Protein AF-A0A3N5PQ05-F1 (afdb_monomer_lite)

Structure (mmCIF, N/CA/C/O backbone):
data_AF-A0A3N5PQ05-F1
#
_entry.id   AF-A0A3N5PQ05-F1
#
loop_
_atom_site.group_PDB
_atom_site.id
_atom_site.type_symbol
_atom_site.label_atom_id
_atom_site.label_alt_id
_atom_site.label_comp_id
_atom_site.label_asym_id
_atom_site.label_entity_id
_atom_site.label_seq_id
_atom_site.pdbx_PDB_ins_code
_atom_site.Cartn_x
_atom_site.Cartn_y
_atom_site.Cartn_z
_atom_site.occupancy
_atom_site.B_iso_or_equiv
_atom_site.auth_seq_id
_atom_site.auth_comp_id
_atom_site.auth_asym_id
_atom_site.auth_atom_id
_atom_site.pdbx_PDB_model_num
ATOM 1 N N . MET A 1 1 ? 44.685 -26.310 -46.978 1.00 28.72 1 MET A N 1
ATOM 2 C CA . MET A 1 1 ? 43.621 -25.295 -46.809 1.00 28.72 1 MET A CA 1
ATOM 3 C C . MET A 1 1 ? 42.817 -25.050 -48.090 1.00 28.72 1 MET A C 1
ATOM 5 O O . MET A 1 1 ? 41.610 -24.939 -47.984 1.00 28.72 1 MET A O 1
ATOM 9 N N . ALA A 1 2 ? 43.407 -25.080 -49.296 1.00 25.28 2 ALA A N 1
ATOM 10 C CA . ALA A 1 2 ? 42.634 -24.987 -50.550 1.00 25.28 2 ALA A CA 1
ATOM 11 C C . ALA A 1 2 ? 41.766 -26.234 -50.867 1.00 25.28 2 ALA A C 1
ATOM 13 O O . ALA A 1 2 ? 40.685 -26.109 -51.427 1.00 25.28 2 ALA A O 1
ATOM 14 N N . ALA A 1 3 ? 42.186 -27.436 -50.448 1.00 24.31 3 ALA A N 1
ATOM 15 C CA . ALA A 1 3 ? 41.434 -28.674 -50.699 1.00 24.31 3 ALA A CA 1
ATOM 16 C C . ALA A 1 3 ? 40.189 -28.863 -49.800 1.00 24.31 3 ALA A C 1
ATOM 18 O O . ALA A 1 3 ? 39.261 -29.560 -50.198 1.00 24.31 3 ALA A O 1
ATOM 19 N N . SER A 1 4 ? 40.128 -28.231 -48.616 1.00 28.95 4 SER A N 1
ATOM 20 C CA . SER A 1 4 ? 38.951 -28.315 -47.730 1.00 28.95 4 SER A CA 1
ATOM 21 C C . SER A 1 4 ? 37.858 -27.305 -48.095 1.00 28.95 4 SER A C 1
ATOM 23 O O . SER A 1 4 ? 36.688 -27.582 -47.863 1.00 28.95 4 SER A O 1
ATOM 25 N N . ALA A 1 5 ? 38.216 -26.180 -48.726 1.00 30.31 5 ALA A N 1
ATOM 26 C CA . ALA A 1 5 ? 37.257 -25.217 -49.271 1.00 30.31 5 ALA A CA 1
ATOM 27 C C . ALA A 1 5 ? 36.507 -25.788 -50.490 1.00 30.31 5 ALA A C 1
ATOM 29 O O . ALA A 1 5 ? 35.294 -25.641 -50.593 1.00 30.31 5 ALA A O 1
ATOM 30 N N . ILE A 1 6 ? 37.206 -26.530 -51.359 1.00 31.33 6 ILE A N 1
ATOM 31 C CA . ILE A 1 6 ? 36.607 -27.206 -52.524 1.00 31.33 6 ILE A CA 1
ATOM 32 C C . ILE A 1 6 ? 35.658 -28.337 -52.085 1.00 31.33 6 ILE A C 1
ATOM 34 O O . ILE A 1 6 ? 34.606 -28.526 -52.691 1.00 31.33 6 ILE A O 1
ATOM 38 N N . GLY A 1 7 ? 35.983 -29.050 -50.999 1.00 27.81 7 GLY A N 1
ATOM 39 C CA . GLY A 1 7 ? 35.105 -30.071 -50.413 1.00 27.81 7 GLY A CA 1
ATOM 40 C C . GLY A 1 7 ? 33.815 -29.501 -49.806 1.00 27.81 7 GLY A C 1
ATOM 41 O O . GLY A 1 7 ? 32.758 -30.108 -49.956 1.00 27.81 7 GLY A O 1
ATOM 42 N N . LEU A 1 8 ? 33.881 -28.318 -49.184 1.00 32.53 8 LEU A N 1
ATOM 43 C CA . LEU A 1 8 ? 32.711 -27.622 -48.632 1.00 32.53 8 LEU A CA 1
ATOM 44 C C . LEU A 1 8 ? 31.817 -27.037 -49.745 1.00 32.53 8 LEU A C 1
ATOM 46 O O . LEU A 1 8 ? 30.596 -27.146 -49.680 1.00 32.53 8 LEU A O 1
ATOM 50 N N . LEU A 1 9 ? 32.428 -26.507 -50.813 1.00 30.03 9 LEU A N 1
ATOM 51 C CA . LEU A 1 9 ? 31.744 -26.023 -52.022 1.00 30.03 9 LEU A CA 1
ATOM 52 C C . LEU A 1 9 ? 31.033 -27.152 -52.794 1.00 30.03 9 LEU A C 1
ATOM 54 O O . LEU A 1 9 ? 29.916 -26.958 -53.268 1.00 30.03 9 LEU A O 1
ATOM 58 N N . ALA A 1 10 ? 31.623 -28.351 -52.873 1.00 28.86 10 ALA A N 1
ATOM 59 C CA . ALA A 1 10 ? 30.990 -29.521 -53.495 1.00 28.86 10 ALA A CA 1
ATOM 60 C C . ALA A 1 10 ? 29.836 -30.108 -52.650 1.00 28.86 10 ALA A C 1
ATOM 62 O O . ALA A 1 10 ? 28.861 -30.630 -53.198 1.00 28.86 10 ALA A O 1
ATOM 63 N N . ALA A 1 11 ? 29.914 -29.990 -51.319 1.00 30.34 11 ALA A N 1
ATOM 64 C CA . ALA A 1 11 ? 28.823 -30.361 -50.417 1.00 30.34 11 ALA A CA 1
ATOM 65 C C . ALA A 1 11 ? 27.625 -29.396 -50.530 1.00 30.34 11 ALA A C 1
ATOM 67 O O . ALA A 1 11 ? 26.484 -29.847 -50.531 1.00 30.34 11 ALA A O 1
ATOM 68 N N . LEU A 1 12 ? 27.871 -28.094 -50.719 1.00 32.19 12 LEU A N 1
ATOM 69 C CA . LEU A 1 12 ? 26.823 -27.094 -50.977 1.00 32.19 12 LEU A CA 1
ATOM 70 C C . LEU A 1 12 ? 26.187 -27.253 -52.372 1.00 32.19 12 LEU A C 1
ATOM 72 O O . LEU A 1 12 ? 24.969 -27.155 -52.509 1.00 32.19 12 LEU A O 1
ATOM 76 N N . ALA A 1 13 ? 26.983 -27.587 -53.395 1.00 30.34 13 ALA A N 1
ATOM 77 C CA . ALA A 1 13 ? 26.514 -27.757 -54.775 1.00 30.34 13 ALA A CA 1
ATOM 78 C C . ALA A 1 13 ? 25.708 -29.051 -55.033 1.00 30.34 13 ALA A C 1
ATOM 80 O O . ALA A 1 13 ? 24.955 -29.117 -56.003 1.00 30.34 13 ALA A O 1
ATOM 81 N N . SER A 1 14 ? 25.842 -30.086 -54.191 1.00 27.72 14 SER A N 1
ATOM 82 C CA . SER A 1 14 ? 25.113 -31.363 -54.344 1.00 27.72 14 SER A CA 1
ATOM 83 C C . SER A 1 14 ? 23.721 -31.374 -53.701 1.00 27.72 14 SER A C 1
ATOM 85 O O . SER A 1 14 ? 22.956 -32.319 -53.899 1.00 27.72 14 SER A O 1
ATOM 87 N N . SER A 1 15 ? 23.341 -30.301 -53.006 1.00 31.80 15 SER A N 1
ATOM 88 C CA . SER A 1 15 ? 21.975 -30.100 -52.535 1.00 31.80 15 SER A CA 1
ATOM 89 C C . SER A 1 15 ? 21.237 -29.131 -53.462 1.00 31.80 15 SER A C 1
ATOM 91 O O . SER A 1 15 ? 21.316 -27.916 -53.314 1.00 31.80 15 SER A O 1
ATOM 93 N N . GLY A 1 16 ? 20.434 -29.659 -54.390 1.00 29.47 16 GLY A N 1
ATOM 94 C CA . GLY A 1 16 ? 19.437 -28.882 -55.152 1.00 29.47 16 GLY A CA 1
ATOM 95 C C . GLY A 1 16 ? 18.374 -28.183 -54.280 1.00 29.47 16 GLY A C 1
ATOM 96 O O . GLY A 1 16 ? 17.426 -27.609 -54.803 1.00 29.47 16 GLY A O 1
ATOM 97 N N . ALA A 1 17 ? 18.536 -28.220 -52.955 1.00 28.86 17 ALA A N 1
ATOM 98 C CA . ALA A 1 17 ? 17.768 -27.491 -51.959 1.00 28.86 17 ALA A CA 1
ATOM 99 C C . ALA A 1 17 ? 18.175 -26.007 -51.844 1.00 28.86 17 ALA A C 1
ATOM 101 O O . ALA A 1 17 ? 17.358 -25.207 -51.402 1.00 28.86 17 ALA A O 1
ATOM 102 N N . ALA A 1 18 ? 19.375 -25.605 -52.290 1.00 34.47 18 ALA A N 1
ATOM 103 C CA . ALA A 1 18 ? 19.907 -24.250 -52.073 1.00 34.47 18 ALA A CA 1
ATOM 104 C C . ALA A 1 18 ? 19.160 -23.117 -52.814 1.00 34.47 18 ALA A C 1
ATOM 106 O O . ALA A 1 18 ? 19.282 -21.958 -52.431 1.00 34.47 18 ALA A O 1
ATOM 107 N N . VAL A 1 19 ? 18.363 -23.433 -53.842 1.00 32.59 19 VAL A N 1
ATOM 108 C CA . VAL A 1 19 ? 17.533 -22.447 -54.569 1.00 32.59 19 VAL A CA 1
ATOM 109 C C . VAL A 1 19 ? 16.063 -22.500 -54.126 1.00 32.59 19 VAL A C 1
ATOM 111 O O . VAL A 1 19 ? 15.356 -21.503 -54.214 1.00 32.59 19 VAL A O 1
ATOM 114 N N . ALA A 1 20 ? 15.603 -23.638 -53.593 1.00 29.69 20 ALA A N 1
ATOM 115 C CA . ALA A 1 20 ? 14.215 -23.827 -53.162 1.00 29.69 20 ALA A CA 1
ATOM 116 C C . ALA A 1 20 ? 13.986 -23.481 -51.678 1.00 29.69 20 ALA A C 1
ATOM 118 O O . ALA A 1 20 ? 12.947 -22.922 -51.339 1.00 29.69 20 ALA A O 1
ATOM 119 N N . GLN A 1 21 ? 14.956 -23.739 -50.791 1.00 32.03 21 GLN A N 1
ATOM 120 C CA . GLN A 1 21 ? 14.835 -23.420 -49.361 1.00 32.03 21 GLN A CA 1
ATOM 121 C C . GLN A 1 21 ? 14.728 -21.921 -49.040 1.00 32.03 21 GLN A C 1
ATOM 123 O O . GLN A 1 21 ? 13.934 -21.597 -48.164 1.00 32.03 21 GLN A O 1
ATOM 128 N N . PRO A 1 22 ? 15.426 -20.983 -49.714 1.00 35.59 22 PRO A N 1
ATOM 129 C CA . PRO A 1 22 ? 15.265 -19.556 -49.420 1.00 35.59 22 PRO A CA 1
ATOM 130 C C . PRO A 1 22 ? 13.841 -19.055 -49.704 1.00 35.59 22 PRO A C 1
ATOM 132 O O . PRO A 1 22 ? 13.315 -18.248 -48.948 1.00 35.59 22 PRO A O 1
ATOM 135 N N . LEU A 1 23 ? 13.195 -19.585 -50.749 1.00 31.27 23 LEU A N 1
ATOM 136 C CA . LEU A 1 23 ? 11.814 -19.260 -51.128 1.00 31.27 23 LEU A CA 1
ATOM 137 C C . LEU A 1 23 ? 10.767 -20.000 -50.280 1.00 31.27 23 LEU A C 1
ATOM 139 O O . LEU A 1 23 ? 9.667 -19.497 -50.095 1.00 31.27 23 LEU A O 1
ATOM 143 N N . GLN A 1 24 ? 11.088 -21.172 -49.732 1.00 32.16 24 GLN A N 1
ATOM 144 C CA . GLN A 1 24 ? 10.197 -21.880 -48.805 1.00 32.16 24 GLN A CA 1
ATOM 145 C C . GLN A 1 24 ? 10.272 -21.277 -47.387 1.00 32.16 24 GLN A C 1
ATOM 147 O O . GLN A 1 24 ? 9.242 -21.073 -46.747 1.00 32.16 24 GLN A O 1
ATOM 152 N N . ASN A 1 25 ? 11.466 -20.841 -46.966 1.00 37.38 25 ASN A N 1
ATOM 153 C CA . ASN A 1 25 ? 11.677 -20.026 -45.766 1.00 37.38 25 ASN A CA 1
ATOM 154 C C . ASN A 1 25 ? 11.034 -18.632 -45.891 1.00 37.38 25 ASN A C 1
ATOM 156 O O . ASN A 1 25 ? 10.644 -18.057 -44.884 1.00 37.38 25 ASN A O 1
ATOM 160 N N . PHE A 1 26 ? 10.867 -18.102 -47.108 1.00 36.50 26 PHE A N 1
ATOM 161 C CA . PHE A 1 26 ? 10.151 -16.846 -47.372 1.00 36.50 26 PHE A CA 1
ATOM 162 C C . PHE A 1 26 ? 8.665 -16.908 -46.965 1.00 36.50 26 PHE A C 1
ATOM 164 O O . PHE A 1 26 ? 8.104 -15.895 -46.554 1.00 36.50 26 PHE A O 1
ATOM 171 N N . TYR A 1 27 ? 8.035 -18.090 -47.029 1.00 33.09 27 TYR A N 1
ATOM 172 C CA . TYR A 1 27 ? 6.640 -18.292 -46.615 1.00 33.09 27 TYR A CA 1
ATOM 173 C C . TYR A 1 27 ? 6.492 -18.773 -45.161 1.00 33.09 27 TYR A C 1
ATOM 175 O O . TYR A 1 27 ? 5.484 -18.463 -44.529 1.00 33.09 27 TYR A O 1
ATOM 183 N N . GLU A 1 28 ? 7.482 -19.479 -44.600 1.00 33.75 28 GLU A N 1
ATOM 184 C CA . GLU A 1 28 ? 7.472 -19.873 -43.177 1.00 33.75 28 GLU A CA 1
ATOM 185 C C . GLU A 1 28 ? 7.875 -18.732 -42.229 1.00 33.75 28 GLU A C 1
ATOM 187 O O . GLU A 1 28 ? 7.491 -18.742 -41.061 1.00 33.75 28 GLU A O 1
ATOM 192 N N . TYR A 1 29 ? 8.579 -17.707 -42.716 1.00 39.75 29 TYR A N 1
ATOM 193 C CA . TYR A 1 29 ? 9.006 -16.561 -41.908 1.00 39.75 29 TYR A CA 1
ATOM 194 C C . TYR A 1 29 ? 7.994 -15.400 -41.936 1.00 39.75 29 TYR A C 1
ATOM 196 O O . TYR A 1 29 ? 8.362 -14.226 -41.911 1.00 39.75 29 TYR A O 1
ATOM 204 N N . GLN A 1 30 ? 6.691 -15.710 -41.929 1.00 36.53 30 GLN A N 1
ATOM 205 C CA . GLN A 1 30 ? 5.702 -14.789 -41.359 1.00 36.53 30 GLN A CA 1
ATOM 206 C C . GLN A 1 30 ? 5.875 -14.769 -39.841 1.00 36.53 30 GLN A C 1
ATOM 208 O O . GLN A 1 30 ? 5.138 -15.406 -39.094 1.00 36.53 30 GLN A O 1
ATOM 213 N N . ALA A 1 31 ? 6.891 -14.046 -39.386 1.00 39.00 31 ALA A N 1
ATOM 214 C CA . ALA A 1 31 ? 7.106 -13.805 -37.977 1.00 39.00 31 ALA A CA 1
ATOM 215 C C . ALA A 1 31 ? 8.004 -12.578 -37.777 1.00 39.00 31 ALA A C 1
ATOM 217 O O . ALA A 1 31 ? 9.189 -12.685 -37.474 1.00 39.00 31 ALA A O 1
ATOM 218 N N . VAL A 1 32 ? 7.356 -11.418 -37.683 1.00 45.84 32 VAL A N 1
ATOM 219 C CA . VAL A 1 32 ? 7.665 -10.405 -36.648 1.00 45.84 32 VAL A CA 1
ATOM 220 C C . VAL A 1 32 ? 7.425 -10.999 -35.229 1.00 45.84 32 VAL A C 1
ATOM 222 O O . VAL A 1 32 ? 7.146 -10.305 -34.266 1.00 45.84 32 VAL A O 1
ATOM 225 N N . ALA A 1 33 ? 7.508 -12.323 -35.068 1.00 44.16 33 ALA A N 1
ATOM 226 C CA . ALA A 1 33 ? 7.187 -13.079 -33.873 1.00 44.16 33 ALA A CA 1
ATOM 227 C C . ALA A 1 33 ? 8.453 -13.799 -33.415 1.00 44.16 33 ALA A C 1
ATOM 229 O O . ALA A 1 33 ? 8.732 -14.936 -33.786 1.00 44.16 33 ALA A O 1
ATOM 230 N N . ASN A 1 34 ? 9.280 -13.040 -32.707 1.00 44.91 34 ASN A N 1
ATOM 231 C CA . ASN A 1 34 ? 9.939 -13.409 -31.457 1.00 44.91 34 ASN A CA 1
ATOM 232 C C . ASN A 1 34 ? 10.852 -12.230 -31.139 1.00 44.91 34 ASN A C 1
ATOM 234 O O . ASN A 1 34 ? 12.056 -12.260 -31.410 1.00 44.91 34 ASN A O 1
ATOM 238 N N . ASP A 1 35 ? 10.237 -11.155 -30.649 1.00 52.44 35 ASP A N 1
ATOM 239 C CA . ASP A 1 35 ? 10.968 -10.107 -29.958 1.00 52.44 35 ASP A CA 1
ATOM 240 C C . ASP A 1 35 ? 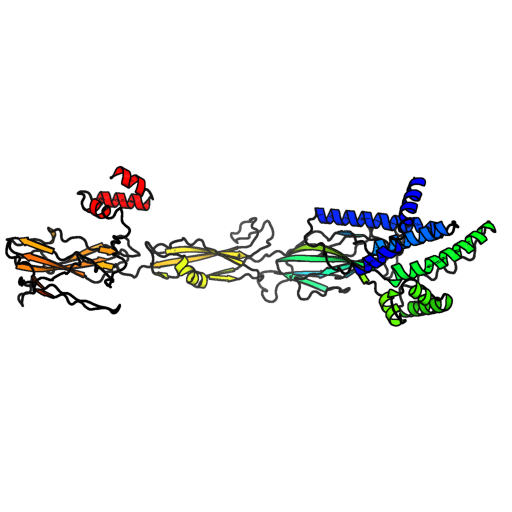11.810 -10.789 -28.869 1.00 52.44 35 ASP A C 1
ATOM 242 O O . ASP A 1 35 ? 11.282 -11.461 -27.987 1.00 52.44 35 ASP A O 1
ATOM 246 N N . GLU A 1 36 ? 13.138 -10.690 -28.967 1.00 61.66 36 GLU A N 1
ATOM 247 C CA . GLU A 1 36 ? 14.051 -11.153 -27.918 1.00 61.66 36 GLU A CA 1
ATOM 248 C C . GLU A 1 36 ? 14.014 -10.148 -26.751 1.00 61.66 36 GLU A C 1
ATOM 250 O O . GLU A 1 36 ? 14.983 -9.429 -26.504 1.00 61.66 36 GLU A O 1
ATOM 255 N N . THR A 1 37 ? 12.869 -10.050 -26.078 1.00 57.72 37 THR A N 1
ATOM 256 C CA . THR A 1 37 ? 12.665 -9.243 -24.870 1.00 57.72 37 THR A CA 1
ATOM 257 C C . THR A 1 37 ? 12.897 -10.102 -23.624 1.00 57.72 37 THR A C 1
ATOM 259 O O . THR A 1 37 ? 12.756 -11.322 -23.654 1.00 57.72 37 THR A O 1
ATOM 262 N N . GLY A 1 38 ? 13.332 -9.480 -22.524 1.00 63.19 38 GLY A N 1
ATOM 263 C CA . GLY A 1 38 ? 13.544 -10.177 -21.246 1.00 63.19 38 GLY A CA 1
ATOM 264 C C . GLY A 1 38 ? 14.786 -11.079 -21.155 1.00 63.19 38 GLY A C 1
ATOM 265 O O . GLY A 1 38 ? 14.915 -11.813 -20.181 1.00 63.19 38 GLY A O 1
ATOM 266 N N . LEU A 1 39 ? 15.706 -11.033 -22.127 1.00 72.12 39 LEU A N 1
ATOM 267 C CA . LEU A 1 39 ? 16.980 -11.762 -22.054 1.00 72.12 39 LEU A CA 1
ATOM 268 C C . LEU A 1 39 ? 17.907 -11.174 -20.980 1.00 72.12 39 LEU A C 1
ATOM 270 O O . LEU A 1 39 ? 18.094 -9.955 -20.921 1.00 72.12 39 LEU A O 1
ATOM 274 N N . SER A 1 40 ? 18.567 -12.034 -20.205 1.00 79.06 40 SER A N 1
ATOM 275 C CA . SER A 1 40 ? 19.643 -11.633 -19.287 1.00 79.06 40 SER A CA 1
ATOM 276 C C . SER A 1 40 ? 20.855 -11.051 -20.041 1.00 79.06 40 SER A C 1
ATOM 278 O O . SER A 1 40 ? 21.038 -11.343 -21.228 1.00 79.06 40 SER A O 1
ATOM 280 N N . PRO A 1 41 ? 21.732 -10.259 -19.391 1.00 78.62 41 PRO A N 1
ATOM 281 C CA . PRO A 1 41 ? 22.927 -9.708 -20.040 1.00 78.62 41 PRO A CA 1
ATOM 282 C C . PRO A 1 41 ? 23.822 -10.771 -20.705 1.00 78.62 41 PRO A C 1
ATOM 284 O O . PRO A 1 41 ? 24.336 -10.553 -21.804 1.00 78.62 41 PRO A O 1
ATOM 287 N N . GLU A 1 42 ? 23.957 -11.947 -20.085 1.00 82.31 42 GLU A N 1
ATOM 288 C CA . GLU A 1 42 ? 24.739 -13.066 -20.627 1.00 82.31 42 GLU A CA 1
ATOM 289 C C . GLU A 1 42 ? 24.102 -13.648 -21.898 1.00 82.31 42 GLU A C 1
ATOM 291 O O . GLU A 1 42 ? 24.779 -13.834 -22.914 1.00 82.31 42 GLU A O 1
ATOM 296 N N . GLU A 1 43 ? 22.784 -13.871 -21.886 1.00 84.00 43 GLU A N 1
ATOM 297 C CA . GLU A 1 43 ? 22.042 -14.332 -23.065 1.00 84.00 43 GLU A CA 1
ATOM 298 C C . GLU A 1 43 ? 22.105 -13.302 -24.197 1.00 84.00 43 GLU A C 1
ATOM 300 O O . GLU A 1 43 ? 22.306 -13.659 -25.362 1.00 84.00 43 GLU A O 1
ATOM 305 N N . GLN A 1 44 ? 21.999 -12.010 -23.873 1.00 82.31 44 GLN A N 1
ATOM 306 C CA . GLN A 1 44 ? 22.137 -10.937 -24.854 1.00 82.31 44 GLN A CA 1
ATOM 307 C C . GLN A 1 44 ? 23.515 -10.964 -25.527 1.00 82.31 44 GLN A C 1
ATOM 309 O O . GLN A 1 44 ? 23.591 -10.871 -26.758 1.00 82.31 44 GLN A O 1
ATOM 314 N N . GLN A 1 45 ? 24.591 -11.137 -24.752 1.00 83.56 45 GLN A N 1
ATOM 315 C CA . GLN A 1 45 ? 25.954 -11.246 -25.274 1.00 83.56 45 GLN A CA 1
ATOM 316 C C . GLN A 1 45 ? 26.132 -12.500 -26.137 1.00 83.56 45 GLN A C 1
ATOM 318 O O . GLN A 1 45 ? 26.752 -12.434 -27.205 1.00 83.56 45 GLN A O 1
ATOM 323 N N . GLN A 1 46 ? 25.559 -13.633 -25.729 1.00 85.69 46 GLN A N 1
ATOM 324 C CA . GLN A 1 46 ? 25.604 -14.871 -26.503 1.00 85.69 46 GLN A CA 1
ATOM 325 C C . GLN A 1 46 ? 24.908 -14.704 -27.861 1.00 85.69 46 GLN A C 1
ATOM 327 O O . GLN A 1 46 ? 25.465 -15.086 -28.892 1.00 85.69 46 GLN A O 1
ATOM 332 N N . LYS A 1 47 ? 23.722 -14.086 -27.891 1.00 85.81 47 LYS A N 1
ATOM 333 C CA . LYS A 1 47 ? 22.969 -13.815 -29.127 1.00 85.81 47 LYS A CA 1
ATOM 334 C C . LYS A 1 47 ? 23.684 -12.830 -30.050 1.00 85.81 47 LYS A C 1
ATOM 336 O O . LYS A 1 47 ? 23.702 -13.036 -31.268 1.00 85.81 47 LYS A O 1
ATOM 341 N N . ASN A 1 48 ? 24.309 -11.797 -29.486 1.00 83.38 48 ASN A N 1
ATOM 342 C CA . ASN A 1 48 ? 25.159 -10.873 -30.236 1.00 83.38 48 ASN A CA 1
ATOM 343 C C . ASN A 1 48 ? 26.377 -11.599 -30.824 1.00 83.38 48 ASN A C 1
ATOM 345 O O . ASN A 1 48 ? 26.666 -11.443 -32.006 1.00 83.38 48 ASN A O 1
ATOM 349 N N . THR A 1 49 ? 27.020 -12.482 -30.057 1.00 79.75 49 THR A N 1
ATOM 350 C CA . THR A 1 49 ? 28.152 -13.299 -30.530 1.00 79.75 49 THR A CA 1
ATOM 351 C C . THR A 1 49 ? 27.740 -14.236 -31.666 1.00 79.75 49 THR A C 1
ATOM 353 O O . THR A 1 49 ? 28.425 -14.313 -32.683 1.00 79.75 49 THR A O 1
ATOM 356 N N . GLN A 1 50 ? 26.596 -14.917 -31.540 1.00 81.88 50 GLN A N 1
ATOM 357 C CA . GLN A 1 50 ? 26.047 -15.774 -32.598 1.00 81.88 50 GLN A CA 1
ATOM 358 C C . GLN A 1 50 ? 25.774 -14.985 -33.882 1.00 81.88 50 GLN A C 1
ATOM 360 O O . GLN A 1 50 ? 26.143 -15.428 -34.969 1.00 81.88 50 GLN A O 1
ATOM 365 N N . SER A 1 51 ? 25.174 -13.800 -33.747 1.00 81.25 51 SER A N 1
ATOM 366 C CA . SER A 1 51 ? 24.888 -12.915 -34.880 1.00 81.25 51 SER A CA 1
ATOM 367 C C . SER A 1 51 ? 26.180 -12.439 -35.539 1.00 81.25 51 SER A C 1
ATOM 369 O O . SER A 1 51 ? 26.315 -12.533 -36.753 1.00 81.25 51 SER A O 1
ATOM 371 N N . LEU A 1 52 ? 27.176 -12.029 -34.750 1.00 78.75 52 LEU A N 1
ATOM 372 C CA . LEU A 1 52 ? 28.477 -11.596 -35.252 1.00 78.75 52 LEU A CA 1
ATOM 373 C C . LEU A 1 52 ? 29.211 -12.707 -36.013 1.00 78.75 52 LEU A C 1
ATOM 375 O O . LEU A 1 52 ? 29.779 -12.446 -37.072 1.00 78.75 52 LEU A O 1
ATOM 379 N N . VAL A 1 53 ? 29.191 -13.944 -35.506 1.00 71.81 53 VAL A N 1
ATOM 380 C CA . VAL A 1 53 ? 29.789 -15.105 -36.187 1.00 71.81 53 VAL A CA 1
ATOM 381 C C . VAL A 1 53 ? 29.072 -15.388 -37.508 1.00 71.81 53 VAL A C 1
ATOM 383 O O . VAL A 1 53 ? 29.739 -15.591 -38.523 1.00 71.81 53 VAL A O 1
ATOM 386 N N . ALA A 1 54 ? 27.735 -15.362 -37.516 1.00 74.62 54 ALA A N 1
ATOM 387 C CA . ALA A 1 54 ? 26.941 -15.566 -38.726 1.00 74.62 54 ALA A CA 1
ATOM 388 C C . ALA A 1 54 ? 27.221 -14.476 -39.771 1.00 74.62 54 ALA A C 1
ATOM 390 O O . ALA A 1 54 ? 27.591 -14.796 -40.901 1.00 74.62 54 ALA A O 1
ATOM 391 N N . ILE A 1 55 ? 27.150 -13.202 -39.368 1.00 76.00 55 ILE A N 1
ATOM 392 C CA . ILE A 1 55 ? 27.479 -12.044 -40.209 1.00 76.00 55 ILE A CA 1
ATOM 393 C C . ILE A 1 55 ? 28.896 -12.188 -40.767 1.00 76.00 55 ILE A C 1
ATOM 395 O O . ILE A 1 55 ? 29.087 -12.053 -41.970 1.00 76.00 55 ILE A O 1
ATOM 399 N N . SER A 1 56 ? 29.881 -12.523 -39.925 1.00 71.62 56 SER A N 1
ATOM 400 C CA . SER A 1 56 ? 31.284 -12.662 -40.339 1.00 71.62 56 SER A CA 1
ATOM 401 C C . SER A 1 56 ? 31.493 -13.791 -41.351 1.00 71.62 56 SER A C 1
ATOM 403 O O . SER A 1 56 ? 32.221 -13.620 -42.327 1.00 71.62 56 SER A O 1
ATOM 405 N N . GLY A 1 57 ? 30.858 -14.948 -41.145 1.00 69.00 57 GLY A N 1
ATOM 406 C CA . GLY A 1 57 ? 30.948 -16.079 -42.070 1.00 69.00 57 GLY A CA 1
ATOM 407 C C . GLY A 1 57 ? 30.289 -15.787 -43.419 1.00 69.00 57 GLY A C 1
ATOM 408 O O . GLY A 1 57 ? 30.856 -16.093 -44.473 1.00 69.00 57 GLY A O 1
ATOM 409 N N . LEU A 1 58 ? 29.117 -15.152 -43.391 1.00 76.44 58 LEU A N 1
ATOM 410 C CA . LEU A 1 58 ? 28.380 -14.772 -44.591 1.00 76.44 58 LEU A CA 1
ATOM 411 C C . LEU A 1 58 ? 29.114 -13.677 -45.369 1.00 76.44 58 LEU A C 1
ATOM 413 O O . LEU A 1 58 ? 29.343 -13.850 -46.563 1.00 76.44 58 LEU A O 1
ATOM 417 N N . ILE A 1 59 ? 29.589 -12.613 -44.713 1.00 73.44 59 ILE A N 1
ATOM 418 C CA . ILE A 1 59 ? 30.336 -11.559 -45.412 1.00 73.44 59 ILE A CA 1
ATOM 419 C C . ILE A 1 59 ? 31.684 -12.050 -45.943 1.00 73.44 59 ILE A C 1
ATOM 421 O O . ILE A 1 59 ? 32.084 -11.663 -47.036 1.00 73.44 59 ILE A O 1
ATOM 425 N N . ALA A 1 60 ? 32.376 -12.948 -45.234 1.00 69.81 60 ALA A N 1
ATOM 426 C CA . ALA A 1 60 ? 33.597 -13.563 -45.749 1.00 69.81 60 ALA A CA 1
ATOM 427 C C . ALA A 1 60 ? 33.325 -14.400 -47.010 1.00 69.81 60 ALA A C 1
ATOM 429 O O . ALA A 1 60 ? 34.127 -14.381 -47.944 1.00 69.81 60 ALA A O 1
ATOM 430 N N . THR A 1 61 ? 32.186 -15.098 -47.060 1.00 70.81 61 THR A N 1
ATOM 431 C CA . THR A 1 61 ? 31.750 -15.858 -48.243 1.00 70.81 61 THR A CA 1
ATOM 432 C C . THR A 1 61 ? 31.371 -14.923 -49.390 1.00 70.81 61 THR A C 1
ATOM 434 O O . THR A 1 61 ? 31.831 -15.120 -50.516 1.00 70.81 61 THR A O 1
ATOM 437 N N . HIS A 1 62 ? 30.600 -13.872 -49.101 1.00 71.56 62 HIS A N 1
ATOM 438 C CA . HIS A 1 62 ? 30.233 -12.842 -50.067 1.00 71.56 62 HIS A CA 1
ATOM 439 C C . HIS A 1 62 ? 31.488 -12.191 -50.668 1.00 71.56 62 HIS A C 1
ATOM 441 O O . HIS A 1 62 ? 31.725 -12.291 -51.866 1.00 71.56 62 HIS A O 1
ATOM 447 N N . ASN A 1 63 ? 32.376 -11.638 -49.840 1.00 66.56 63 ASN A N 1
ATOM 448 C CA . ASN A 1 63 ? 33.588 -10.959 -50.304 1.00 66.56 63 ASN A CA 1
ATOM 449 C C . ASN A 1 63 ? 34.602 -11.911 -50.952 1.00 66.56 63 ASN A C 1
ATOM 451 O O . ASN A 1 63 ? 35.305 -11.525 -51.883 1.00 66.56 63 ASN A O 1
ATOM 455 N N . GLY A 1 64 ? 34.701 -13.155 -50.475 1.00 63.69 64 GLY A N 1
ATOM 456 C CA . GLY A 1 64 ? 35.625 -14.161 -51.005 1.00 63.69 64 GLY A CA 1
ATOM 457 C C . GLY A 1 64 ? 35.232 -14.705 -52.381 1.00 63.69 64 GLY A C 1
ATOM 458 O O . GLY A 1 64 ? 36.091 -15.221 -53.096 1.00 63.69 64 GLY A O 1
ATOM 459 N N . THR A 1 65 ? 33.959 -14.575 -52.765 1.00 65.38 65 THR A N 1
ATOM 460 C CA . THR A 1 65 ? 33.448 -14.990 -54.081 1.00 65.38 65 THR A CA 1
ATOM 461 C C . THR A 1 65 ? 33.528 -13.877 -55.126 1.00 65.38 65 THR A C 1
ATOM 463 O O . THR A 1 65 ? 33.687 -14.198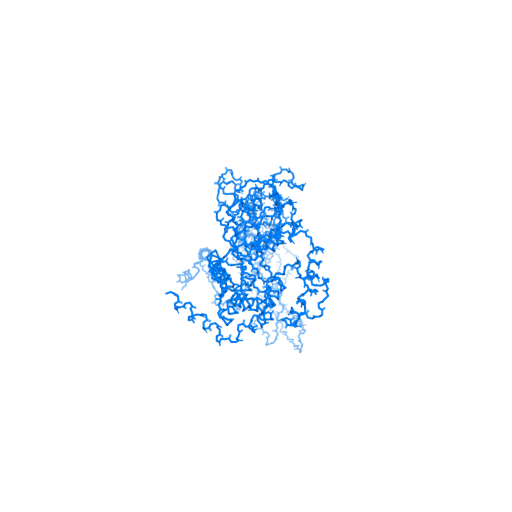 -56.302 1.00 65.38 65 THR A O 1
ATOM 466 N N . ILE A 1 66 ? 33.574 -12.598 -54.716 1.00 63.25 66 ILE A N 1
ATOM 467 C CA . ILE A 1 66 ? 33.728 -11.439 -55.619 1.00 63.25 66 ILE A CA 1
ATOM 468 C C . ILE A 1 66 ? 34.891 -11.623 -56.619 1.00 63.25 66 ILE A C 1
ATOM 470 O O . ILE A 1 66 ? 34.657 -11.490 -57.818 1.00 63.25 66 ILE A O 1
ATOM 474 N N . PRO A 1 67 ? 36.134 -11.976 -56.215 1.00 53.03 67 PRO A N 1
ATOM 475 C CA . PRO A 1 67 ? 37.247 -12.119 -57.157 1.00 53.03 67 PRO A CA 1
ATOM 476 C C . PRO A 1 67 ? 37.077 -13.280 -58.143 1.00 53.03 67 PRO A C 1
ATOM 478 O O . PRO A 1 67 ? 37.659 -13.240 -59.225 1.00 53.03 67 PRO A O 1
ATOM 481 N N . LEU A 1 68 ? 36.304 -14.314 -57.789 1.00 51.06 68 LEU A N 1
ATOM 482 C CA . LEU A 1 68 ? 36.093 -15.488 -58.641 1.00 51.06 68 LEU A CA 1
ATOM 483 C C . LEU A 1 68 ? 35.211 -15.173 -59.856 1.00 51.06 68 LEU A C 1
ATOM 485 O O . LEU A 1 68 ? 35.372 -15.844 -60.869 1.00 51.06 68 LEU A O 1
ATOM 489 N N . GLY A 1 69 ? 34.376 -14.128 -59.785 1.00 49.16 69 GLY A N 1
ATOM 490 C CA . GLY A 1 69 ? 33.639 -13.582 -60.936 1.00 49.16 69 GLY A CA 1
ATOM 491 C C . GLY A 1 69 ? 34.467 -12.648 -61.839 1.00 49.16 69 GLY A C 1
ATOM 492 O O . GLY A 1 69 ? 34.005 -12.163 -62.867 1.00 49.16 69 GLY A O 1
ATOM 493 N N . PHE A 1 70 ? 35.724 -12.353 -61.476 1.00 44.66 70 PHE A N 1
ATOM 494 C CA . PHE A 1 70 ? 36.628 -11.516 -62.285 1.00 44.66 70 PHE A CA 1
ATOM 495 C C . PHE A 1 70 ? 37.792 -12.296 -62.908 1.00 44.66 70 PHE A C 1
ATOM 497 O O . PHE A 1 70 ? 38.595 -11.721 -63.648 1.00 44.66 70 PHE A O 1
ATOM 504 N N . VAL A 1 71 ? 37.898 -13.598 -62.635 1.00 44.69 71 VAL A N 1
ATOM 505 C CA . VAL A 1 71 ? 38.917 -14.482 -63.212 1.00 44.69 71 VAL A CA 1
ATOM 506 C C . VAL A 1 71 ? 38.223 -15.453 -64.168 1.00 44.69 71 VAL A C 1
ATOM 508 O O . VAL A 1 71 ? 37.212 -16.037 -63.795 1.00 44.69 71 VAL A O 1
ATOM 511 N N . PRO A 1 72 ? 38.736 -15.674 -65.391 1.00 49.09 72 PRO A N 1
ATOM 512 C CA . PRO A 1 72 ? 38.142 -16.640 -66.306 1.00 49.09 72 PRO A CA 1
ATOM 513 C C . PRO A 1 72 ? 38.268 -18.059 -65.734 1.00 49.09 72 PRO A C 1
ATOM 515 O O . PRO A 1 72 ? 39.331 -18.679 -65.782 1.00 49.09 72 PRO A O 1
ATOM 518 N N . LEU A 1 73 ? 37.170 -18.570 -65.182 1.00 51.41 73 LEU A N 1
ATOM 519 C CA . LEU A 1 73 ? 37.035 -19.934 -64.684 1.00 51.41 73 LEU A CA 1
ATOM 520 C C . LEU A 1 73 ? 36.129 -20.747 -65.626 1.00 51.41 73 LEU A C 1
ATOM 522 O O . LEU A 1 73 ? 35.364 -20.175 -66.408 1.00 51.41 73 LEU A O 1
ATOM 526 N N . PRO A 1 74 ? 36.185 -22.093 -65.595 1.00 54.41 74 PRO A N 1
ATOM 527 C CA . PRO A 1 74 ? 35.175 -22.913 -66.256 1.00 54.41 74 PRO A CA 1
ATOM 528 C C . PRO A 1 74 ? 33.774 -22.466 -65.818 1.00 54.41 74 PRO A C 1
ATOM 530 O O . PRO A 1 74 ? 33.552 -22.247 -64.629 1.00 54.41 74 PRO A O 1
ATOM 533 N N . THR A 1 75 ? 32.827 -22.363 -66.753 1.00 53.16 75 THR A N 1
ATOM 534 C CA . THR A 1 75 ? 31.489 -21.777 -66.519 1.00 53.16 75 THR A CA 1
ATOM 535 C C . THR A 1 75 ? 30.743 -22.370 -65.322 1.00 53.16 75 THR A C 1
ATOM 537 O O . THR A 1 75 ? 29.991 -21.668 -64.659 1.00 53.16 75 THR A O 1
ATOM 540 N N . TRP A 1 76 ? 30.970 -23.645 -64.999 1.00 53.34 76 TRP A N 1
ATOM 541 C CA . TRP A 1 76 ? 30.372 -24.296 -63.832 1.00 53.34 76 TRP A CA 1
ATOM 542 C C . TRP A 1 76 ? 30.952 -23.811 -62.488 1.00 53.34 76 TRP A C 1
ATOM 544 O O . TRP A 1 76 ? 30.238 -23.834 -61.492 1.00 53.34 76 TRP A O 1
ATOM 554 N N . VAL A 1 77 ? 32.205 -23.341 -62.440 1.00 52.47 77 VAL A N 1
ATOM 555 C CA . VAL A 1 77 ? 32.840 -22.771 -61.234 1.00 52.47 77 VAL A CA 1
ATOM 556 C C . VAL A 1 77 ? 32.414 -21.314 -61.018 1.00 52.47 77 VAL A C 1
ATOM 558 O O . VAL A 1 77 ? 32.110 -20.955 -59.884 1.00 52.47 77 VAL A O 1
ATOM 561 N N . GLY A 1 78 ? 32.336 -20.504 -62.084 1.00 55.28 78 GLY A N 1
ATOM 562 C CA . GLY A 1 78 ? 31.883 -19.102 -62.021 1.00 55.28 78 GLY A CA 1
ATOM 563 C C . GLY A 1 78 ? 30.429 -18.979 -61.557 1.00 55.28 78 GLY A C 1
ATOM 564 O O . GLY A 1 78 ? 30.159 -18.350 -60.540 1.00 55.28 78 GLY A O 1
ATOM 565 N N . ILE A 1 79 ? 29.514 -19.732 -62.186 1.00 56.75 79 ILE A N 1
ATOM 566 C CA . ILE A 1 79 ? 28.095 -19.788 -61.779 1.00 56.75 79 ILE A CA 1
ATOM 567 C C . ILE A 1 79 ? 27.951 -20.237 -60.313 1.00 56.75 79 ILE A C 1
ATOM 569 O O . ILE A 1 79 ? 27.114 -19.716 -59.581 1.00 56.75 79 ILE A O 1
ATOM 573 N N . SER A 1 80 ? 28.780 -21.182 -59.854 1.00 59.03 80 SER A N 1
ATOM 574 C CA . SER A 1 80 ? 28.750 -21.639 -58.457 1.00 59.03 80 SER A CA 1
ATOM 575 C C . SER A 1 80 ? 29.200 -20.553 -57.472 1.00 59.03 80 SER A C 1
ATOM 577 O O . SER A 1 80 ? 28.658 -20.473 -56.371 1.00 59.03 80 SER A O 1
ATOM 579 N N . ALA A 1 81 ? 30.175 -19.720 -57.849 1.00 63.69 81 ALA A N 1
ATOM 580 C CA . ALA A 1 81 ? 30.650 -18.612 -57.023 1.00 63.69 81 ALA A CA 1
ATOM 581 C C . ALA A 1 81 ? 29.607 -17.488 -56.925 1.00 63.69 81 ALA A C 1
ATOM 583 O O . ALA A 1 81 ? 29.348 -17.007 -55.826 1.00 63.69 81 ALA A O 1
ATOM 584 N N . GLU A 1 82 ? 28.952 -17.136 -58.034 1.00 63.94 82 GLU A N 1
ATOM 585 C CA . GLU A 1 82 ? 27.895 -16.116 -58.049 1.00 63.94 82 GLU A CA 1
ATOM 586 C C . GLU A 1 82 ? 26.642 -16.561 -57.270 1.00 63.94 82 GLU A C 1
ATOM 588 O O . GLU A 1 82 ? 26.049 -15.772 -56.534 1.00 63.94 82 GLU A O 1
ATOM 593 N N . ILE A 1 83 ? 26.269 -17.847 -57.347 1.00 68.12 83 ILE A N 1
ATOM 594 C CA . ILE A 1 83 ? 25.186 -18.416 -56.523 1.00 68.12 83 ILE A CA 1
ATOM 595 C C . ILE A 1 83 ? 25.558 -18.386 -55.035 1.00 68.12 83 ILE A C 1
ATOM 597 O O . ILE A 1 83 ? 24.720 -18.046 -54.200 1.00 68.12 83 ILE A O 1
ATOM 601 N N . ALA A 1 84 ? 26.804 -18.721 -54.685 1.00 68.75 84 ALA A N 1
ATOM 602 C CA . ALA A 1 84 ? 27.276 -18.646 -53.304 1.00 68.75 84 ALA A CA 1
ATOM 603 C C . ALA A 1 84 ? 27.295 -17.199 -52.781 1.00 68.75 84 ALA A C 1
ATOM 605 O O . ALA A 1 84 ? 26.943 -16.973 -51.624 1.00 68.75 84 ALA A O 1
ATOM 606 N N . GLN A 1 85 ? 27.638 -16.224 -53.629 1.00 70.62 85 GLN A N 1
ATOM 607 C CA . GLN A 1 85 ? 27.590 -14.801 -53.296 1.00 70.62 85 GLN A CA 1
ATOM 608 C C . GLN A 1 85 ? 26.160 -14.330 -53.009 1.00 70.62 85 GLN A C 1
ATOM 610 O O . GLN A 1 85 ? 25.927 -13.682 -51.989 1.00 70.62 85 GLN A O 1
ATOM 615 N N . LEU A 1 86 ? 25.206 -14.692 -53.873 1.00 74.25 86 LEU A N 1
ATOM 616 C CA . LEU A 1 86 ? 23.783 -14.383 -53.709 1.00 74.25 86 LEU A CA 1
ATOM 617 C C . LEU A 1 86 ? 23.192 -15.041 -52.455 1.00 74.25 86 LEU A C 1
ATOM 619 O O . LEU A 1 86 ? 22.439 -14.416 -51.712 1.00 74.25 86 LEU A O 1
ATOM 623 N N . ALA A 1 87 ? 23.535 -16.305 -52.199 1.00 74.56 87 ALA A N 1
ATOM 624 C CA . ALA A 1 87 ? 23.085 -17.013 -51.005 1.00 74.56 87 ALA A CA 1
ATOM 625 C C . ALA A 1 87 ? 23.652 -16.380 -49.725 1.00 74.56 87 ALA A C 1
ATOM 627 O O . ALA A 1 87 ? 22.927 -16.233 -48.741 1.00 74.56 87 ALA A O 1
ATOM 628 N N . ALA A 1 88 ? 24.927 -15.982 -49.744 1.00 73.94 88 ALA A N 1
ATOM 629 C CA . ALA A 1 88 ? 25.562 -15.288 -48.632 1.00 73.94 88 ALA A CA 1
ATOM 630 C C . ALA A 1 88 ? 24.955 -13.898 -48.397 1.00 73.94 88 ALA A C 1
ATOM 632 O O . ALA A 1 88 ? 24.730 -13.530 -47.247 1.00 73.94 88 ALA A O 1
ATOM 633 N N . ASP A 1 89 ? 24.646 -13.162 -49.469 1.00 77.75 89 ASP A N 1
ATOM 634 C CA . ASP A 1 89 ? 24.001 -11.853 -49.383 1.00 77.75 89 ASP A CA 1
ATOM 635 C C . ASP A 1 89 ? 22.592 -11.950 -48.796 1.00 77.75 89 ASP A C 1
ATOM 637 O O . ASP A 1 89 ? 22.320 -11.366 -47.752 1.00 77.75 89 ASP A O 1
ATOM 641 N N . ASN A 1 90 ? 21.729 -12.797 -49.365 1.00 81.38 90 ASN A N 1
ATOM 642 C CA . ASN A 1 90 ? 20.402 -13.054 -48.802 1.00 81.38 90 ASN A CA 1
ATOM 643 C C . ASN A 1 90 ? 20.497 -13.520 -47.342 1.00 81.38 90 ASN A C 1
ATOM 645 O O . ASN A 1 90 ? 19.737 -13.063 -46.495 1.00 81.38 90 ASN A O 1
ATOM 649 N N . GLY A 1 91 ? 21.464 -14.383 -47.016 1.00 78.62 91 GLY A N 1
ATOM 650 C CA . GLY A 1 91 ? 21.722 -14.800 -45.640 1.00 78.62 91 GLY A CA 1
ATOM 651 C C . GLY A 1 91 ? 22.014 -13.628 -44.698 1.00 78.62 91 GLY A C 1
ATOM 652 O O . GLY A 1 91 ? 21.527 -13.633 -43.568 1.00 78.62 91 GLY A O 1
ATOM 653 N N . LEU A 1 92 ? 22.757 -12.607 -45.147 1.00 80.44 92 LEU A N 1
ATOM 654 C CA . LEU A 1 92 ? 22.992 -11.386 -44.368 1.00 80.44 92 LEU A CA 1
ATOM 655 C C . LEU A 1 92 ? 21.679 -10.644 -44.121 1.00 80.44 92 LEU A C 1
ATOM 657 O O . LEU A 1 92 ? 21.418 -10.270 -42.984 1.00 80.44 92 LEU A O 1
ATOM 661 N N . LYS A 1 93 ? 20.814 -10.512 -45.132 1.00 82.75 93 LYS A N 1
ATOM 662 C CA . LYS A 1 93 ? 19.510 -9.836 -44.995 1.00 82.75 93 LYS A CA 1
ATOM 663 C C . LYS A 1 93 ? 18.617 -10.487 -43.943 1.00 82.75 93 LYS A C 1
ATOM 665 O O . LYS A 1 93 ? 17.919 -9.790 -43.231 1.00 82.75 93 LYS A O 1
ATOM 670 N N . PHE A 1 94 ? 18.690 -11.804 -43.770 1.00 84.69 94 PHE A N 1
ATOM 671 C CA . PHE A 1 94 ? 17.912 -12.524 -42.751 1.00 84.69 94 PHE A CA 1
ATOM 672 C C . PHE A 1 94 ? 18.690 -12.810 -41.456 1.00 84.69 94 PHE A C 1
ATOM 674 O O . PHE A 1 94 ? 18.228 -13.573 -40.604 1.00 84.69 94 PHE A O 1
ATOM 681 N N . THR A 1 95 ? 19.858 -12.191 -41.272 1.00 82.25 95 THR A N 1
ATOM 682 C CA . THR A 1 95 ? 20.615 -12.262 -40.020 1.00 82.25 95 THR A CA 1
ATOM 683 C C . THR A 1 95 ? 20.330 -11.026 -39.169 1.00 82.25 95 THR A C 1
ATOM 685 O O . THR A 1 95 ? 20.245 -9.905 -39.660 1.00 82.25 95 THR A O 1
ATOM 688 N N . ARG A 1 96 ? 20.112 -11.222 -37.864 1.00 86.38 96 ARG A N 1
ATOM 689 C CA . ARG A 1 96 ? 19.860 -10.103 -36.944 1.00 86.38 96 ARG A CA 1
ATOM 690 C C . ARG A 1 96 ? 21.135 -9.284 -36.777 1.00 86.38 96 ARG A C 1
ATOM 692 O O . ARG A 1 96 ? 22.193 -9.863 -36.544 1.00 86.38 96 ARG A O 1
ATOM 699 N N . ALA A 1 97 ? 21.016 -7.960 -36.790 1.00 82.44 97 ALA A N 1
ATOM 700 C CA . ALA A 1 97 ? 22.112 -7.078 -36.402 1.00 82.44 97 ALA A CA 1
ATOM 701 C C . ALA A 1 97 ? 22.605 -7.389 -34.983 1.00 82.44 97 ALA A C 1
ATOM 703 O O . ALA A 1 97 ? 21.834 -7.812 -34.117 1.00 82.44 97 ALA A O 1
ATOM 704 N N . VAL A 1 98 ? 23.892 -7.166 -34.736 1.00 84.12 98 VAL A N 1
ATOM 705 C CA . VAL A 1 98 ? 24.417 -7.063 -33.371 1.00 84.12 98 VAL A CA 1
ATOM 706 C C . VAL A 1 98 ? 23.929 -5.734 -32.803 1.00 84.12 98 VAL A C 1
ATOM 708 O O . VAL A 1 98 ? 24.082 -4.718 -33.473 1.00 84.12 98 VAL A O 1
ATOM 711 N N . LEU A 1 99 ? 23.343 -5.744 -31.603 1.00 84.88 99 LEU A N 1
ATOM 712 C CA . LEU A 1 99 ? 22.881 -4.535 -30.914 1.00 84.88 99 LEU A CA 1
ATOM 713 C C . LEU A 1 99 ? 23.312 -4.582 -29.449 1.00 84.88 99 LEU A C 1
ATOM 715 O O . LEU A 1 99 ? 22.872 -5.464 -28.702 1.00 84.88 99 LEU A O 1
ATOM 719 N N . TYR A 1 100 ? 24.127 -3.616 -29.042 1.00 84.38 100 TYR A N 1
ATOM 720 C CA . TYR A 1 100 ? 24.355 -3.270 -27.645 1.00 84.38 100 TYR A CA 1
ATOM 721 C C . TYR A 1 100 ? 23.646 -1.943 -27.372 1.00 84.38 100 TYR A C 1
ATOM 723 O O . TYR A 1 100 ? 24.033 -0.903 -27.905 1.00 84.38 100 TYR A O 1
ATOM 731 N N . ALA A 1 101 ? 22.575 -1.995 -26.578 1.00 84.38 101 ALA A N 1
ATOM 732 C CA . ALA A 1 101 ? 21.962 -0.781 -26.056 1.00 84.38 101 ALA A CA 1
ATOM 733 C C . ALA A 1 101 ? 22.946 -0.087 -25.098 1.00 84.38 101 ALA A C 1
ATOM 735 O O . ALA A 1 101 ? 23.771 -0.773 -24.478 1.00 84.38 101 ALA A O 1
ATOM 736 N N . PRO A 1 102 ? 22.882 1.246 -24.955 1.00 86.44 102 PRO A N 1
ATOM 737 C CA . PRO A 1 102 ? 23.671 1.928 -23.945 1.00 86.44 102 PRO A CA 1
ATOM 738 C C . PRO A 1 102 ? 23.305 1.407 -22.547 1.00 86.44 102 PRO A C 1
ATOM 740 O O . PRO A 1 102 ? 22.187 0.948 -22.316 1.00 86.44 102 PRO A O 1
ATOM 743 N N . GLY A 1 103 ? 24.251 1.483 -21.610 1.00 85.62 103 GLY A N 1
ATOM 744 C CA . GLY A 1 103 ? 24.017 1.036 -20.236 1.00 85.62 103 GLY A CA 1
ATOM 745 C C . GLY A 1 103 ? 22.922 1.835 -19.527 1.00 85.62 103 GLY A C 1
ATOM 746 O O . GLY A 1 103 ? 22.635 2.978 -19.900 1.00 85.62 103 GLY A O 1
ATOM 747 N N . ASP A 1 104 ? 22.352 1.233 -18.484 1.00 92.19 104 ASP A N 1
ATOM 748 C CA . ASP A 1 104 ? 21.335 1.864 -17.645 1.00 92.19 104 ASP A CA 1
ATOM 749 C C . ASP A 1 104 ? 21.813 3.224 -17.123 1.00 92.19 104 ASP A C 1
ATOM 751 O O . ASP A 1 104 ? 22.996 3.448 -16.827 1.00 92.19 104 ASP A O 1
ATOM 755 N N . ARG A 1 105 ? 20.880 4.166 -17.045 1.00 93.81 105 ARG A N 1
ATOM 756 C CA . ARG A 1 105 ? 21.148 5.550 -16.665 1.00 93.81 105 ARG A CA 1
ATOM 757 C C . ARG A 1 105 ? 20.328 5.917 -15.448 1.00 93.81 105 ARG A C 1
ATOM 759 O O . ARG A 1 105 ? 19.190 5.497 -15.297 1.00 93.81 105 ARG A O 1
ATOM 766 N N . ILE A 1 106 ? 20.916 6.758 -14.613 1.00 94.12 106 ILE A N 1
ATOM 767 C CA . ILE A 1 106 ? 20.243 7.364 -13.474 1.00 94.12 106 ILE A CA 1
ATOM 768 C C . ILE A 1 106 ? 20.369 8.878 -13.615 1.00 94.12 106 ILE A C 1
ATOM 770 O O . ILE A 1 106 ? 21.434 9.380 -14.005 1.00 94.12 106 ILE A O 1
ATOM 774 N N . ARG A 1 107 ? 19.280 9.600 -13.362 1.00 93.88 107 ARG A N 1
ATOM 775 C CA . ARG A 1 107 ? 19.201 11.057 -13.452 1.00 93.88 107 ARG A CA 1
ATOM 776 C C . ARG A 1 107 ? 18.402 11.623 -12.289 1.00 93.88 107 ARG A C 1
ATOM 778 O O . ARG A 1 107 ? 17.406 11.050 -11.859 1.00 93.88 107 ARG A O 1
ATOM 785 N N . SER A 1 108 ? 18.845 12.776 -11.808 1.00 91.12 108 SER A N 1
ATOM 786 C CA . SER A 1 108 ? 18.019 13.624 -10.958 1.00 91.12 108 SER A CA 1
ATOM 787 C C . SER A 1 108 ? 17.047 14.416 -11.835 1.00 91.12 108 SER A C 1
ATOM 789 O O . SER A 1 108 ? 17.413 14.791 -12.955 1.00 91.12 108 SER A O 1
ATOM 791 N N . PRO A 1 109 ? 15.833 14.689 -11.346 1.00 91.62 109 PRO A N 1
ATOM 792 C CA . PRO A 1 109 ? 14.865 15.498 -12.066 1.00 91.62 109 PRO A CA 1
ATOM 793 C C . PRO A 1 109 ? 15.395 16.931 -12.255 1.00 91.62 109 PRO A C 1
ATOM 795 O O . PRO A 1 109 ? 16.114 17.465 -11.408 1.00 91.62 109 PRO A O 1
ATOM 798 N N . ASN A 1 110 ? 15.080 17.546 -13.396 1.00 90.12 110 ASN A N 1
ATOM 799 C CA . ASN A 1 110 ? 15.601 18.854 -13.815 1.00 90.12 110 ASN A CA 1
ATOM 800 C C . ASN A 1 110 ? 14.510 19.838 -14.276 1.00 90.12 110 ASN A C 1
ATOM 802 O O . ASN A 1 110 ? 14.829 20.991 -14.568 1.00 90.12 110 ASN A O 1
ATOM 806 N N . ALA A 1 111 ? 13.244 19.418 -14.316 1.00 85.00 111 ALA A N 1
ATOM 807 C CA . ALA A 1 111 ? 12.129 20.268 -14.700 1.00 85.00 111 ALA A CA 1
ATOM 808 C C . ALA A 1 111 ? 10.956 20.143 -13.701 1.00 85.00 111 ALA A C 1
ATOM 810 O O . ALA A 1 111 ? 10.594 19.056 -13.248 1.00 85.00 111 ALA A O 1
ATOM 811 N N . ALA A 1 112 ? 10.402 21.291 -13.296 1.00 70.31 112 ALA A N 1
ATOM 812 C CA . ALA A 1 112 ? 9.382 21.405 -12.244 1.00 70.31 112 ALA A CA 1
ATOM 813 C C . ALA A 1 112 ? 7.968 21.357 -12.815 1.00 70.31 112 ALA A C 1
ATOM 815 O O . ALA A 1 112 ? 7.694 22.003 -13.833 1.00 70.31 112 ALA A O 1
ATOM 816 N N . ASP A 1 113 ? 7.076 20.565 -12.215 1.00 66.88 113 ASP A N 1
ATOM 817 C CA . ASP A 1 113 ? 5.687 20.425 -12.668 1.00 66.88 113 ASP A CA 1
ATOM 818 C C . ASP A 1 113 ? 4.942 21.759 -12.547 1.00 66.88 113 ASP A C 1
ATOM 820 O O . ASP A 1 113 ? 5.039 22.453 -11.536 1.00 66.88 113 ASP A O 1
ATOM 824 N N . ALA A 1 114 ? 4.198 22.129 -13.592 1.00 59.47 114 ALA A N 1
ATOM 825 C CA . ALA A 1 114 ? 3.334 23.303 -13.561 1.00 59.47 114 ALA A CA 1
ATOM 826 C C . ALA A 1 114 ? 2.224 23.156 -12.503 1.00 59.47 114 ALA A C 1
ATOM 828 O O . ALA A 1 114 ? 1.734 24.167 -11.998 1.00 59.47 114 ALA A O 1
ATOM 829 N N . ALA A 1 115 ? 1.852 21.918 -12.151 1.00 58.94 115 ALA A N 1
ATOM 830 C CA . ALA A 1 115 ? 0.912 21.619 -11.075 1.00 58.94 115 ALA A CA 1
ATOM 831 C C . ALA A 1 115 ? 1.526 21.749 -9.662 1.00 58.94 115 ALA A C 1
ATOM 833 O O . ALA A 1 115 ? 0.793 22.062 -8.724 1.00 58.94 115 ALA A O 1
ATOM 834 N N . TYR A 1 116 ? 2.851 21.591 -9.511 1.00 58.72 116 TYR A N 1
ATOM 835 C CA . TYR A 1 116 ? 3.557 21.584 -8.217 1.00 58.72 116 TYR A CA 1
ATOM 836 C C . TYR A 1 116 ? 4.833 22.455 -8.237 1.00 58.72 116 TYR A C 1
ATOM 838 O O . TYR A 1 116 ? 5.951 21.951 -8.147 1.00 58.72 116 TYR A O 1
ATOM 846 N N . PRO A 1 117 ? 4.703 23.791 -8.351 1.00 52.06 117 PRO A N 1
ATOM 847 C CA . PRO A 1 117 ? 5.841 24.695 -8.546 1.00 52.06 117 PRO A CA 1
ATOM 848 C C . PRO A 1 117 ? 6.666 24.997 -7.279 1.00 52.06 117 PRO A C 1
ATOM 850 O O . PRO A 1 117 ? 7.654 25.725 -7.375 1.00 52.06 117 PRO A O 1
ATOM 853 N N . ALA A 1 118 ? 6.255 24.515 -6.099 1.00 52.22 118 ALA A N 1
ATOM 854 C CA . ALA A 1 118 ? 6.829 24.932 -4.816 1.00 52.22 118 ALA A CA 1
ATOM 855 C C . ALA A 1 118 ? 7.994 24.054 -4.312 1.00 52.22 118 ALA A C 1
ATOM 857 O O . ALA A 1 118 ? 8.876 24.594 -3.646 1.00 52.22 118 ALA A O 1
ATOM 858 N N . ASP A 1 119 ? 8.048 22.762 -4.667 1.00 56.81 119 ASP A N 1
ATOM 859 C CA . ASP A 1 119 ? 8.782 21.783 -3.840 1.00 56.81 119 ASP A CA 1
ATOM 860 C C . ASP A 1 119 ? 9.879 20.973 -4.557 1.00 56.81 119 ASP A C 1
ATOM 862 O O . ASP A 1 119 ? 10.599 20.213 -3.918 1.00 56.81 119 ASP A O 1
ATOM 866 N N . GLY A 1 120 ? 10.101 21.172 -5.857 1.00 64.81 120 GLY A N 1
ATOM 867 C CA . GLY A 1 120 ? 11.208 20.530 -6.575 1.00 64.81 120 GLY A CA 1
ATOM 868 C C . GLY A 1 120 ? 10.837 20.077 -7.981 1.00 64.81 120 GLY A C 1
ATOM 869 O O . GLY A 1 120 ? 9.709 20.239 -8.442 1.00 64.81 120 GLY A O 1
ATOM 870 N N . ALA A 1 121 ? 11.818 19.545 -8.703 1.00 79.44 121 ALA A N 1
ATOM 871 C CA . ALA A 1 121 ? 11.583 18.928 -10.000 1.00 79.44 121 ALA A CA 1
ATOM 872 C C . ALA A 1 121 ? 11.084 17.487 -9.798 1.00 79.44 121 ALA A C 1
ATOM 874 O O . ALA A 1 121 ? 11.741 16.728 -9.099 1.00 79.44 121 ALA A O 1
ATOM 875 N N . CYS A 1 122 ? 9.970 17.106 -10.431 1.00 86.44 122 CYS A N 1
ATOM 876 C CA . CYS A 1 122 ? 9.450 15.724 -10.444 1.00 86.44 122 CYS A CA 1
ATOM 877 C C . CYS A 1 122 ? 9.661 15.022 -11.788 1.00 86.44 122 CYS A C 1
ATOM 879 O O . CYS A 1 122 ? 9.264 13.873 -11.964 1.00 86.44 122 CYS A O 1
ATOM 881 N N . ARG A 1 123 ? 10.251 15.713 -12.767 1.00 88.81 123 ARG A N 1
ATOM 882 C CA . ARG A 1 123 ? 10.515 15.155 -14.090 1.00 88.81 123 ARG A CA 1
ATOM 883 C C . ARG A 1 123 ? 11.922 15.461 -14.568 1.00 88.81 123 ARG A C 1
ATOM 885 O O . ARG A 1 123 ? 12.545 16.453 -14.178 1.00 88.81 123 ARG A O 1
ATOM 892 N N . PHE A 1 124 ? 12.396 14.592 -15.440 1.00 92.94 124 PHE A N 1
ATOM 893 C CA . PHE A 1 124 ? 13.622 14.741 -16.187 1.00 92.94 124 PHE A CA 1
ATOM 894 C C . PHE A 1 124 ? 13.284 14.974 -17.660 1.00 92.94 124 PHE A C 1
ATOM 896 O O . PHE A 1 124 ? 12.699 14.113 -18.315 1.00 92.94 124 PHE A O 1
ATOM 903 N N . GLU A 1 125 ? 13.655 16.148 -18.160 1.00 93.69 125 GLU A N 1
ATOM 904 C CA . GLU A 1 125 ? 13.552 16.528 -19.562 1.00 93.69 125 GLU A CA 1
ATOM 905 C C . GLU A 1 125 ? 14.930 16.524 -20.217 1.00 93.69 125 GLU A C 1
ATOM 907 O O . GLU A 1 125 ? 15.898 17.065 -19.671 1.00 93.69 125 GLU A O 1
ATOM 912 N N . PHE A 1 126 ? 15.016 15.949 -21.412 1.00 93.81 126 PHE A N 1
ATOM 913 C CA . PHE A 1 126 ? 16.222 15.999 -22.229 1.00 93.81 126 PHE A CA 1
ATOM 914 C C . PHE A 1 126 ? 15.876 16.089 -23.713 1.00 93.81 126 PHE A C 1
ATOM 916 O O . PHE A 1 126 ? 14.814 15.657 -24.160 1.00 93.81 126 PHE A O 1
ATOM 923 N N . GLU A 1 127 ? 16.794 16.656 -24.490 1.00 93.12 127 GLU A N 1
ATOM 924 C CA . GLU A 1 127 ? 16.682 16.669 -25.944 1.00 93.12 127 GLU A CA 1
ATOM 925 C C . GLU A 1 127 ? 17.140 15.318 -26.501 1.00 93.12 127 GLU A C 1
ATOM 927 O O . GLU A 1 127 ? 18.279 14.889 -26.287 1.00 93.12 127 GLU A O 1
ATOM 932 N N . LEU A 1 128 ? 16.250 14.654 -27.233 1.00 92.94 128 LEU A N 1
ATOM 933 C CA . LEU A 1 128 ? 16.548 13.485 -28.040 1.00 92.94 128 LEU A CA 1
ATOM 934 C C . LEU A 1 128 ? 16.757 13.947 -29.490 1.00 92.94 128 LEU A C 1
ATOM 936 O O . LEU A 1 128 ? 15.775 14.290 -30.151 1.00 92.94 128 LEU A O 1
ATOM 940 N N . PRO A 1 129 ? 17.996 13.941 -30.021 1.00 88.19 129 PRO A N 1
ATOM 941 C CA . PRO A 1 129 ? 18.280 14.484 -31.352 1.00 88.19 129 PRO A CA 1
ATOM 942 C C . PRO A 1 129 ? 17.536 13.779 -32.492 1.00 88.19 129 PRO A C 1
ATOM 944 O O . PRO A 1 129 ? 17.295 14.386 -33.528 1.00 88.19 129 PRO A O 1
ATOM 947 N N . GLN A 1 130 ? 17.204 12.499 -32.307 1.00 84.06 130 GLN A N 1
ATOM 948 C CA . GLN A 1 130 ? 16.432 11.677 -33.238 1.00 84.06 130 GLN A CA 1
ATOM 949 C C . GLN A 1 130 ? 15.935 10.409 -32.525 1.00 84.06 130 GLN A C 1
ATOM 951 O O . GLN A 1 130 ? 16.598 9.899 -31.620 1.00 84.06 130 GLN A O 1
ATOM 956 N N . ALA A 1 131 ? 14.800 9.868 -32.959 1.00 84.38 131 ALA A N 1
ATOM 957 C CA . ALA A 1 131 ? 14.243 8.595 -32.492 1.00 84.38 131 ALA A CA 1
ATOM 958 C C . ALA A 1 131 ? 14.524 7.424 -33.453 1.00 84.38 131 ALA A C 1
ATOM 960 O O . ALA A 1 131 ? 14.314 6.265 -33.091 1.00 84.38 131 ALA A O 1
ATOM 961 N N . THR A 1 132 ? 15.026 7.702 -34.659 1.00 83.94 132 THR A N 1
ATOM 962 C CA . THR A 1 132 ? 15.426 6.690 -35.643 1.00 83.94 132 THR A CA 1
ATOM 963 C C . THR A 1 132 ? 16.774 7.023 -36.277 1.00 83.94 132 THR A C 1
ATOM 965 O O . THR A 1 132 ? 17.141 8.188 -36.401 1.00 83.94 132 THR A O 1
ATOM 968 N N . ALA A 1 133 ? 17.529 5.999 -36.670 1.00 80.00 133 ALA A N 1
ATOM 969 C CA . ALA A 1 133 ? 18.782 6.130 -37.406 1.00 80.00 133 ALA A CA 1
ATOM 970 C C . ALA A 1 133 ? 18.953 4.957 -38.376 1.00 80.00 133 ALA A C 1
ATOM 972 O O . ALA A 1 133 ? 18.673 3.816 -38.015 1.00 80.00 133 ALA A O 1
ATOM 973 N N . GLN A 1 134 ? 19.456 5.203 -39.586 1.00 76.19 134 GLN A N 1
ATOM 974 C CA . GLN A 1 134 ? 19.772 4.146 -40.552 1.00 76.19 134 GLN A CA 1
ATOM 975 C C . GLN A 1 134 ? 21.286 3.975 -40.697 1.00 76.19 134 GLN A C 1
ATOM 977 O O . GLN A 1 134 ? 22.031 4.937 -40.867 1.00 76.19 134 GLN A O 1
ATOM 982 N N . PHE A 1 135 ? 21.727 2.724 -40.660 1.00 70.12 135 PHE A N 1
ATOM 983 C CA . PHE A 1 135 ? 23.097 2.276 -40.862 1.00 70.12 135 PHE A CA 1
ATOM 984 C C . PHE A 1 135 ? 23.150 1.498 -42.170 1.00 70.12 135 PHE A C 1
ATOM 986 O O . PHE A 1 135 ? 22.254 0.701 -42.417 1.00 70.12 135 PHE A O 1
ATOM 993 N N . GLY A 1 136 ? 24.183 1.690 -42.985 1.00 62.38 136 GLY A N 1
ATOM 994 C CA . GLY A 1 136 ? 24.347 0.969 -44.248 1.00 62.38 136 GLY A CA 1
ATOM 995 C C . GLY A 1 136 ? 25.815 0.826 -44.635 1.00 62.38 136 GLY A C 1
ATOM 996 O O . GLY A 1 136 ? 26.666 1.628 -44.233 1.00 62.38 136 GLY A O 1
ATOM 997 N N . ASN A 1 137 ? 26.124 -0.231 -45.384 1.00 55.22 137 ASN A N 1
ATOM 998 C CA . ASN A 1 137 ? 27.438 -0.456 -45.976 1.00 55.22 137 ASN A CA 1
ATOM 999 C C . ASN A 1 137 ? 27.331 -1.179 -47.321 1.00 55.22 137 ASN A C 1
ATOM 1001 O O . ASN A 1 137 ? 27.126 -2.391 -47.398 1.00 55.22 137 ASN A O 1
ATOM 1005 N N . PHE A 1 138 ? 27.525 -0.440 -48.408 1.00 47.88 138 PHE A N 1
ATOM 1006 C CA . PHE A 1 138 ? 27.483 -1.017 -49.744 1.00 47.88 138 PHE A CA 1
ATOM 1007 C C . PHE A 1 138 ? 28.656 -1.997 -49.973 1.00 47.88 138 PHE A C 1
ATOM 1009 O O . PHE A 1 138 ? 29.824 -1.618 -49.877 1.00 47.88 138 PHE A O 1
ATOM 1016 N N . LEU A 1 139 ? 28.351 -3.267 -50.283 1.00 48.03 139 LEU A N 1
ATOM 1017 C CA . LEU A 1 139 ? 29.294 -4.341 -50.658 1.00 48.03 139 LEU A CA 1
ATOM 1018 C C . LEU A 1 139 ? 30.277 -4.813 -49.570 1.00 48.03 139 LEU A C 1
ATOM 1020 O O . LEU A 1 139 ? 31.205 -5.563 -49.865 1.00 48.03 139 LEU A O 1
ATOM 1024 N N . GLY A 1 140 ? 30.104 -4.392 -48.312 1.00 49.19 140 GLY A N 1
ATOM 1025 C CA . GLY A 1 140 ? 30.858 -4.913 -47.162 1.00 49.19 140 GLY A CA 1
ATOM 1026 C C . GLY A 1 140 ? 32.393 -4.864 -47.271 1.00 49.19 140 GLY A C 1
ATOM 1027 O O . GLY A 1 140 ? 33.085 -5.667 -46.633 1.00 49.19 140 GLY A O 1
ATOM 1028 N N . PHE A 1 141 ? 32.947 -3.941 -48.061 1.00 43.34 141 PHE A N 1
ATOM 1029 C CA . PHE A 1 141 ? 34.385 -3.682 -48.086 1.00 43.34 141 PHE A CA 1
ATOM 1030 C C . PHE A 1 141 ? 34.821 -2.954 -46.799 1.00 43.34 141 PHE A C 1
ATOM 1032 O O . PHE A 1 141 ? 34.137 -2.066 -46.296 1.00 43.34 141 PHE A O 1
ATOM 1039 N N . TRP A 1 142 ? 35.968 -3.372 -46.257 1.00 35.44 142 TRP A N 1
ATOM 1040 C CA . TRP A 1 142 ? 36.647 -2.800 -45.083 1.00 35.44 142 TRP A CA 1
ATOM 1041 C C . TRP A 1 142 ? 36.870 -1.272 -45.216 1.00 35.44 142 TRP A C 1
ATOM 1043 O O . TRP A 1 142 ? 36.885 -0.765 -46.339 1.00 35.44 142 TRP A O 1
ATOM 1053 N N . PRO A 1 143 ? 37.018 -0.521 -44.101 1.00 35.22 143 PRO A N 1
ATOM 1054 C CA . PRO A 1 143 ? 36.671 0.898 -44.031 1.00 35.22 143 PRO A CA 1
ATOM 1055 C C . PRO A 1 143 ? 37.575 1.790 -44.887 1.00 35.22 143 PRO A C 1
ATOM 1057 O O . PRO A 1 143 ? 38.735 1.474 -45.151 1.00 35.22 143 PRO A O 1
ATOM 1060 N N . LYS A 1 144 ? 37.000 2.930 -45.290 1.00 28.58 144 LYS A N 1
ATOM 1061 C CA . LYS A 1 144 ? 37.587 4.020 -46.083 1.00 28.58 144 LYS A CA 1
ATOM 1062 C C . LYS A 1 144 ? 39.108 4.163 -45.921 1.00 28.58 144 LYS A C 1
ATOM 1064 O O . LYS A 1 144 ? 39.603 4.586 -44.881 1.00 28.58 144 LYS A O 1
ATOM 1069 N N . LEU A 1 145 ? 39.830 3.929 -47.013 1.00 27.88 145 LEU A N 1
ATOM 1070 C CA . LEU A 1 145 ? 41.188 4.424 -47.229 1.00 27.88 145 LEU A CA 1
ATOM 1071 C C . LEU A 1 145 ? 41.098 5.808 -47.892 1.00 27.88 145 LEU A C 1
ATOM 1073 O O . LEU A 1 145 ? 41.491 5.945 -49.040 1.00 27.88 145 LEU A O 1
ATOM 1077 N N . GLU A 1 146 ? 40.554 6.833 -47.220 1.00 28.22 146 GLU A N 1
ATOM 1078 C CA . GLU A 1 146 ? 40.814 8.215 -47.659 1.00 28.22 146 GLU A CA 1
ATOM 1079 C C . GLU A 1 146 ? 40.560 9.305 -46.603 1.00 28.22 146 GLU A C 1
ATOM 1081 O O . GLU A 1 146 ? 39.566 9.316 -45.879 1.00 28.22 146 GLU A O 1
ATOM 1086 N N . TYR A 1 147 ? 41.552 10.197 -46.566 1.00 26.52 147 TYR A N 1
ATOM 1087 C CA . TYR A 1 147 ? 41.683 11.516 -45.947 1.00 26.52 147 TYR A CA 1
ATOM 1088 C C . TYR A 1 147 ? 40.367 12.329 -45.941 1.00 26.52 147 TYR A C 1
ATOM 1090 O O . TYR A 1 147 ? 39.688 12.402 -46.960 1.00 26.52 147 TYR A O 1
ATOM 1098 N N . GLY A 1 148 ? 40.020 12.975 -44.820 1.00 26.20 148 GLY A N 1
ATOM 1099 C CA . GLY A 1 148 ? 38.932 13.975 -44.778 1.00 26.20 148 GLY A CA 1
ATOM 1100 C C . GLY A 1 148 ? 39.383 15.363 -45.261 1.00 26.20 148 GLY A C 1
ATOM 1101 O O . GLY A 1 148 ? 40.500 15.483 -45.767 1.00 26.20 148 GLY A O 1
ATOM 1102 N N . PRO A 1 149 ? 38.632 16.441 -44.969 1.00 41.09 149 PRO A N 1
ATOM 1103 C CA . PRO A 1 149 ? 37.178 16.587 -44.847 1.00 41.09 149 PRO A CA 1
ATOM 1104 C C . PRO A 1 149 ? 36.608 17.501 -45.963 1.00 41.09 149 PRO A C 1
ATOM 1106 O O . PRO A 1 149 ? 37.361 18.234 -46.592 1.00 41.09 149 PRO A O 1
ATOM 1109 N N . GLU A 1 150 ? 35.291 17.474 -46.177 1.00 36.22 150 GLU A N 1
ATOM 1110 C CA . GLU A 1 150 ? 34.387 18.647 -46.215 1.00 36.22 150 GLU A CA 1
ATOM 1111 C C . GLU A 1 150 ? 33.053 18.260 -46.868 1.00 36.22 150 GLU A C 1
ATOM 1113 O O . GLU A 1 150 ? 33.007 17.818 -48.010 1.00 36.22 150 GLU A O 1
ATOM 1118 N N . ASP A 1 151 ? 32.003 18.448 -46.072 1.00 40.06 151 ASP A N 1
ATOM 1119 C CA . ASP A 1 151 ? 30.587 18.555 -46.412 1.00 40.06 151 ASP A CA 1
ATOM 1120 C C . ASP A 1 151 ? 29.825 17.397 -47.090 1.00 40.06 151 ASP A C 1
ATOM 1122 O O . ASP A 1 151 ? 30.182 16.843 -48.123 1.00 40.06 151 ASP A O 1
ATOM 1126 N N . ASP A 1 152 ? 28.654 17.167 -46.487 1.00 34.91 152 ASP A N 1
ATOM 1127 C CA . ASP A 1 152 ? 27.411 16.646 -47.065 1.00 34.91 152 ASP A CA 1
ATOM 1128 C C . ASP A 1 152 ? 27.054 15.143 -46.884 1.00 34.91 152 ASP A C 1
ATOM 1130 O O . ASP A 1 152 ? 27.429 14.238 -47.630 1.00 34.91 152 ASP A O 1
ATOM 1134 N N . SER A 1 153 ? 26.304 14.907 -45.797 1.00 37.16 153 SER A N 1
ATOM 1135 C CA . SER A 1 153 ? 25.077 14.088 -45.658 1.00 37.16 153 SER A CA 1
ATOM 1136 C C . SER A 1 153 ? 24.934 12.673 -46.256 1.00 37.16 153 SER A C 1
ATOM 1138 O O . SER A 1 153 ? 23.818 12.167 -46.356 1.00 37.16 153 SER A O 1
ATOM 1140 N N . SER A 1 154 ? 26.006 11.930 -46.539 1.00 35.34 154 SER A N 1
ATOM 1141 C CA . SER A 1 154 ? 25.866 10.479 -46.795 1.00 35.34 154 SER A CA 1
ATOM 1142 C C . SER A 1 154 ? 27.008 9.649 -46.207 1.00 35.34 154 SER A C 1
ATOM 1144 O O . SER A 1 154 ? 27.979 9.273 -46.864 1.00 35.34 154 SER A O 1
ATOM 1146 N N . VAL A 1 155 ? 26.912 9.341 -44.913 1.00 33.94 155 VAL A N 1
ATOM 1147 C CA . VAL A 1 155 ? 27.884 8.469 -44.240 1.00 33.94 155 VAL A CA 1
ATOM 1148 C C . VAL A 1 155 ? 27.475 7.000 -44.331 1.00 33.94 155 VAL A C 1
ATOM 1150 O O . VAL A 1 155 ? 26.848 6.443 -43.443 1.00 33.94 155 VAL A O 1
ATOM 1153 N N . ASP A 1 156 ? 27.910 6.376 -45.424 1.00 38.00 156 ASP A N 1
ATOM 1154 C CA . ASP A 1 156 ? 28.086 4.927 -45.577 1.00 38.00 156 ASP A CA 1
ATOM 1155 C C . ASP A 1 156 ? 29.253 4.493 -44.663 1.00 38.00 156 ASP A C 1
ATOM 1157 O O . ASP A 1 156 ? 30.407 4.842 -44.952 1.00 38.00 156 ASP A O 1
ATOM 1161 N N . ARG A 1 157 ? 28.993 3.831 -43.521 1.00 42.78 157 ARG A N 1
ATOM 1162 C CA . ARG A 1 157 ? 30.055 3.344 -42.612 1.00 42.78 157 ARG A CA 1
ATOM 1163 C C . ARG A 1 157 ? 29.665 2.069 -41.855 1.00 42.78 157 ARG A C 1
ATOM 1165 O O . ARG A 1 157 ? 28.753 2.052 -41.036 1.00 42.78 157 ARG A O 1
ATOM 1172 N N . LEU A 1 158 ? 30.453 1.018 -42.089 1.00 37.94 158 LEU A N 1
ATOM 1173 C CA . LEU A 1 158 ? 30.630 -0.129 -41.197 1.00 37.94 158 LEU A CA 1
ATOM 1174 C C . LEU A 1 158 ? 31.367 0.362 -39.936 1.00 37.94 158 LEU A C 1
ATOM 1176 O O . LEU A 1 158 ? 32.531 0.742 -40.041 1.00 37.94 158 LEU A O 1
ATOM 1180 N N . PHE A 1 159 ? 30.723 0.359 -38.767 1.00 48.38 159 PHE A N 1
ATOM 1181 C CA . PHE A 1 159 ? 31.372 0.784 -37.524 1.00 48.38 159 PHE A CA 1
ATOM 1182 C C . PHE A 1 159 ? 32.393 -0.265 -37.050 1.00 48.38 159 PHE A C 1
ATOM 1184 O O . PHE A 1 159 ? 32.037 -1.369 -36.638 1.00 48.38 159 PHE A O 1
ATOM 1191 N N . LEU A 1 160 ? 33.676 0.102 -37.098 1.00 35.72 160 LEU A N 1
ATOM 1192 C CA . LEU A 1 160 ? 34.698 -0.427 -36.193 1.00 35.72 160 LEU A CA 1
ATOM 1193 C C . LEU A 1 160 ? 34.804 0.510 -34.971 1.00 35.72 160 LEU A C 1
ATOM 1195 O O . LEU A 1 160 ? 34.438 1.684 -35.075 1.00 35.72 160 LEU A O 1
ATOM 1199 N N . PRO A 1 161 ? 35.323 0.038 -33.822 1.00 32.44 161 PRO A N 1
ATOM 1200 C CA . PRO A 1 161 ? 35.517 0.881 -32.643 1.00 32.44 161 PRO A CA 1
ATOM 1201 C C . PRO A 1 161 ? 36.390 2.107 -32.979 1.00 32.44 161 PRO A C 1
ATOM 1203 O O . PRO A 1 161 ? 37.565 1.942 -33.309 1.00 32.44 161 PRO A O 1
ATOM 1206 N N . GLY A 1 162 ? 35.827 3.322 -32.904 1.00 35.03 162 GLY A N 1
ATOM 1207 C CA . GLY A 1 162 ? 36.561 4.585 -33.099 1.00 35.03 162 GLY A CA 1
ATOM 1208 C C . GLY A 1 162 ? 35.988 5.598 -34.106 1.00 35.03 162 GLY A C 1
ATOM 1209 O O . GLY A 1 162 ? 36.539 6.692 -34.207 1.00 35.03 162 GLY A O 1
ATOM 1210 N N . ASP A 1 163 ? 34.907 5.293 -34.831 1.00 40.84 163 ASP A N 1
ATOM 1211 C CA . ASP A 1 163 ? 34.178 6.290 -35.640 1.00 40.84 163 ASP A CA 1
ATOM 1212 C C . ASP A 1 163 ? 33.287 7.198 -34.756 1.00 40.84 163 ASP A C 1
ATOM 1214 O O . ASP A 1 163 ? 32.816 6.778 -33.699 1.00 40.84 163 ASP A O 1
ATOM 1218 N N . THR A 1 164 ? 33.040 8.454 -35.165 1.00 43.91 164 THR A N 1
ATOM 1219 C CA . THR A 1 164 ? 32.170 9.386 -34.415 1.00 43.91 164 THR A CA 1
ATOM 1220 C C . THR A 1 164 ? 30.749 8.845 -34.351 1.00 43.91 164 THR A C 1
ATOM 1222 O O . THR A 1 164 ? 30.072 8.739 -35.375 1.00 43.91 164 THR A O 1
ATOM 1225 N N . ALA A 1 165 ? 30.317 8.487 -33.149 1.00 55.50 165 ALA A N 1
ATOM 1226 C CA . ALA A 1 165 ? 29.073 7.781 -32.940 1.00 55.50 165 ALA A CA 1
ATOM 1227 C C . ALA A 1 165 ? 27.844 8.694 -33.033 1.00 55.50 165 ALA A C 1
ATOM 1229 O O . ALA A 1 165 ? 27.869 9.848 -32.602 1.00 55.50 165 ALA A O 1
ATOM 1230 N N . ILE A 1 166 ? 26.755 8.146 -33.571 1.00 64.69 166 ILE A N 1
ATOM 1231 C CA . ILE A 1 166 ? 25.432 8.762 -33.507 1.00 64.69 166 ILE A CA 1
ATOM 1232 C C . ILE A 1 166 ? 24.996 8.780 -32.035 1.00 64.69 166 ILE A C 1
ATOM 1234 O O . ILE A 1 166 ? 24.904 7.732 -31.397 1.00 64.69 166 ILE A O 1
ATOM 1238 N N . SER A 1 167 ? 24.760 9.974 -31.496 1.00 72.31 167 SER A N 1
ATOM 1239 C CA . SER A 1 167 ? 24.369 10.176 -30.100 1.00 72.31 167 SER A CA 1
ATOM 1240 C C . SER A 1 167 ? 22.859 10.353 -29.988 1.00 72.31 167 SER A C 1
ATOM 1242 O O . SER A 1 167 ? 22.288 11.201 -30.670 1.00 72.31 167 SER A O 1
ATOM 1244 N N . PHE A 1 168 ? 22.226 9.604 -29.086 1.00 85.69 168 PHE A N 1
ATOM 1245 C CA . PHE A 1 168 ? 20.815 9.769 -28.717 1.00 85.69 168 PHE A CA 1
ATOM 1246 C C . PHE A 1 168 ? 20.681 10.645 -27.459 1.00 85.69 168 PHE A C 1
ATOM 1248 O O . PHE A 1 168 ? 19.868 10.384 -26.573 1.00 85.69 168 PHE A O 1
ATOM 1255 N N . GLY A 1 169 ? 21.537 11.668 -27.352 1.00 86.75 169 GLY A N 1
ATOM 1256 C CA . GLY A 1 169 ? 21.562 12.589 -26.218 1.00 86.75 169 GLY A CA 1
ATOM 1257 C C . GLY A 1 169 ? 21.866 11.871 -24.901 1.00 86.75 169 GLY A C 1
ATOM 1258 O O . GLY A 1 169 ? 22.842 11.124 -24.791 1.00 86.75 169 GLY A O 1
ATOM 1259 N N . ASP A 1 170 ? 21.012 12.088 -23.901 1.00 89.94 170 ASP A N 1
ATOM 1260 C CA . ASP A 1 170 ? 21.161 11.542 -22.546 1.00 89.94 170 ASP A CA 1
ATOM 1261 C C . ASP A 1 170 ? 21.040 10.016 -22.453 1.00 89.94 170 ASP A C 1
ATOM 1263 O O . ASP A 1 170 ? 21.591 9.408 -21.523 1.00 89.94 170 ASP A O 1
ATOM 1267 N N . LEU A 1 171 ? 20.388 9.383 -23.434 1.00 90.44 171 LEU A N 1
ATOM 1268 C CA . LEU A 1 171 ? 20.309 7.925 -23.526 1.00 90.44 171 LEU A CA 1
ATOM 1269 C C . LEU A 1 171 ? 21.687 7.308 -23.811 1.00 90.44 171 LEU A C 1
ATOM 1271 O O . LEU A 1 171 ? 21.984 6.198 -23.368 1.00 90.44 171 LEU A O 1
ATOM 1275 N N . GLY A 1 172 ? 22.577 8.063 -24.460 1.00 87.31 172 GLY A N 1
ATOM 1276 C CA . GLY A 1 172 ? 23.935 7.657 -24.791 1.00 87.31 172 GLY A CA 1
ATOM 1277 C C . GLY A 1 172 ? 24.082 7.142 -26.220 1.00 87.31 172 GLY A C 1
ATOM 1278 O O . GLY A 1 172 ? 23.348 7.522 -27.131 1.00 87.31 172 GLY A O 1
ATOM 1279 N N . VAL A 1 173 ? 25.097 6.305 -26.416 1.00 84.31 173 VAL A N 1
ATOM 1280 C CA . VAL A 1 173 ? 25.527 5.830 -27.731 1.00 84.31 173 VAL A CA 1
ATOM 1281 C C . VAL A 1 173 ? 25.323 4.315 -27.810 1.00 84.31 173 VAL A C 1
ATOM 1283 O O . VAL A 1 173 ? 25.962 3.601 -27.034 1.00 84.31 173 VAL A O 1
ATOM 1286 N N . PRO A 1 174 ? 24.450 3.813 -28.701 1.00 83.69 174 PRO A N 1
ATOM 1287 C CA . PRO A 1 174 ? 24.301 2.382 -28.947 1.00 83.69 174 PRO A CA 1
ATOM 1288 C C . PRO A 1 174 ? 25.427 1.866 -29.853 1.00 83.69 174 PRO A C 1
ATOM 1290 O O . PRO A 1 174 ? 25.942 2.600 -30.699 1.00 83.69 174 PRO A O 1
ATOM 1293 N N . GLU A 1 175 ? 25.762 0.581 -29.742 1.00 80.56 175 GLU A N 1
ATOM 1294 C CA . GLU A 1 175 ? 26.665 -0.084 -30.688 1.00 80.56 175 GLU A CA 1
ATOM 1295 C C . GLU A 1 175 ? 25.882 -1.053 -31.573 1.00 80.56 175 GLU A C 1
ATOM 1297 O O . GLU A 1 175 ? 25.182 -1.946 -31.085 1.00 80.56 175 GLU A O 1
ATOM 1302 N N . ILE A 1 176 ? 26.016 -0.888 -32.889 1.00 79.12 176 ILE A N 1
ATOM 1303 C CA . ILE A 1 176 ? 25.364 -1.737 -33.887 1.00 79.12 176 ILE A CA 1
ATOM 1304 C C . ILE A 1 176 ? 26.396 -2.240 -34.883 1.00 79.12 176 ILE A C 1
ATOM 1306 O O . ILE A 1 176 ? 27.225 -1.471 -35.369 1.00 79.12 176 ILE A O 1
ATOM 1310 N N . ALA A 1 177 ? 26.314 -3.525 -35.230 1.00 77.25 177 ALA A N 1
ATOM 1311 C CA . ALA A 1 177 ? 27.126 -4.094 -36.297 1.00 77.25 177 ALA A CA 1
ATOM 1312 C C . ALA A 1 177 ? 26.304 -4.982 -37.236 1.00 77.25 177 ALA A C 1
ATOM 1314 O O . ALA A 1 177 ? 25.580 -5.886 -36.805 1.00 77.25 177 ALA A O 1
ATOM 1315 N N . HIS A 1 178 ? 26.474 -4.734 -38.535 1.00 78.50 178 HIS A N 1
ATOM 1316 C CA . HIS A 1 178 ? 25.991 -5.575 -39.624 1.00 78.50 178 HIS A CA 1
ATOM 1317 C C . HIS A 1 178 ? 26.860 -5.389 -40.878 1.00 78.50 178 HIS A C 1
ATOM 1319 O O . HIS A 1 178 ? 27.536 -4.372 -41.034 1.00 78.50 178 HIS A O 1
ATOM 1325 N N . ALA A 1 179 ? 26.857 -6.374 -41.775 1.00 73.75 179 ALA A N 1
ATOM 1326 C CA . ALA A 1 179 ? 27.544 -6.324 -43.062 1.00 73.75 179 ALA A CA 1
ATOM 1327 C C . ALA A 1 179 ? 26.587 -6.438 -44.261 1.00 73.75 179 ALA A C 1
ATOM 1329 O O . ALA A 1 179 ? 25.578 -7.136 -44.166 1.00 73.75 179 ALA A O 1
ATOM 1330 N N . ASN A 1 180 ? 26.951 -5.774 -45.364 1.00 70.56 180 ASN A N 1
ATOM 1331 C CA . ASN A 1 180 ? 26.272 -5.729 -46.665 1.00 70.56 180 ASN A CA 1
ATOM 1332 C C . ASN A 1 180 ? 24.757 -5.478 -46.616 1.00 70.56 180 ASN A C 1
ATOM 1334 O O . ASN A 1 180 ? 24.011 -5.978 -47.457 1.00 70.56 180 ASN A O 1
ATOM 1338 N N . THR A 1 181 ? 24.272 -4.748 -45.616 1.00 72.06 181 THR A N 1
ATOM 1339 C CA . THR A 1 181 ? 22.844 -4.465 -45.487 1.00 72.06 181 THR A CA 1
ATOM 1340 C C . THR A 1 181 ? 22.580 -3.189 -44.722 1.00 72.06 181 THR A C 1
ATOM 1342 O O . THR A 1 181 ? 23.391 -2.774 -43.891 1.00 72.06 181 THR A O 1
ATOM 1345 N N . ASP A 1 182 ? 21.397 -2.638 -44.961 1.00 75.38 182 ASP A N 1
ATOM 1346 C CA . ASP A 1 182 ? 20.891 -1.536 -44.174 1.00 75.38 182 ASP A CA 1
ATOM 1347 C C . ASP A 1 182 ? 20.236 -2.051 -42.889 1.00 75.38 182 ASP A C 1
ATOM 1349 O O . ASP A 1 182 ? 19.506 -3.048 -42.889 1.00 75.38 182 ASP A O 1
ATOM 1353 N N . VAL A 1 183 ? 20.489 -1.355 -41.787 1.00 78.88 183 VAL A N 1
ATOM 1354 C CA . VAL A 1 183 ? 19.866 -1.578 -40.484 1.00 78.88 183 VAL A CA 1
ATOM 1355 C C . VAL A 1 183 ? 19.252 -0.268 -40.021 1.00 78.88 183 VAL A C 1
ATOM 1357 O O . VAL A 1 183 ? 19.940 0.741 -39.946 1.00 78.88 183 VAL A O 1
ATOM 1360 N N . VAL A 1 184 ? 17.972 -0.276 -39.674 1.00 81.69 184 VAL A N 1
ATOM 1361 C CA . VAL A 1 184 ? 17.292 0.867 -39.058 1.00 81.69 184 VAL A CA 1
ATOM 1362 C C . VAL A 1 184 ? 17.211 0.628 -37.559 1.00 81.69 184 VAL A C 1
ATOM 1364 O O . VAL A 1 184 ? 16.601 -0.341 -37.118 1.00 81.69 184 VAL A O 1
ATOM 1367 N N . LEU A 1 185 ? 17.825 1.501 -36.773 1.00 85.38 185 LEU A N 1
ATOM 1368 C CA . LEU A 1 185 ? 17.658 1.555 -35.330 1.00 85.38 185 LEU A CA 1
ATOM 1369 C C . LEU A 1 185 ? 16.512 2.491 -34.983 1.00 85.38 185 LEU A C 1
ATOM 1371 O O . LEU A 1 185 ? 16.478 3.622 -35.452 1.00 85.38 185 LEU A O 1
ATOM 1375 N N . ARG A 1 186 ? 15.630 2.034 -34.104 1.00 87.88 186 ARG A N 1
ATOM 1376 C CA . ARG A 1 186 ? 14.531 2.813 -33.541 1.00 87.88 186 ARG A CA 1
ATOM 1377 C C . ARG A 1 186 ? 14.633 2.817 -32.028 1.00 87.88 186 ARG A C 1
ATOM 1379 O O . ARG A 1 186 ? 14.999 1.799 -31.438 1.00 87.88 186 ARG A O 1
ATOM 1386 N N . VAL A 1 187 ? 14.283 3.941 -31.426 1.00 91.19 187 VAL A N 1
ATOM 1387 C CA . VAL A 1 187 ? 14.071 4.077 -29.987 1.00 91.19 187 VAL A CA 1
ATOM 1388 C C . VAL A 1 187 ? 12.583 4.257 -29.739 1.00 91.19 187 VAL A C 1
ATOM 1390 O O . VAL A 1 187 ? 11.911 4.990 -30.465 1.00 91.19 187 VAL A O 1
ATOM 1393 N N . PHE A 1 188 ? 12.074 3.588 -28.714 1.00 91.38 188 PHE A N 1
ATOM 1394 C CA . PHE A 1 188 ? 10.710 3.749 -28.243 1.00 91.38 188 PHE A CA 1
ATOM 1395 C C . PHE A 1 188 ? 10.692 3.997 -26.734 1.00 91.38 188 PHE A C 1
ATOM 1397 O O . PHE A 1 188 ? 11.297 3.248 -25.964 1.00 91.38 188 PHE A O 1
ATOM 1404 N N . ILE A 1 189 ? 9.995 5.061 -26.332 1.00 93.19 189 ILE A N 1
ATOM 1405 C CA . ILE A 1 189 ? 9.854 5.507 -24.944 1.00 93.19 189 ILE A CA 1
ATOM 1406 C C . ILE A 1 189 ? 8.361 5.542 -24.634 1.00 93.19 189 ILE A C 1
ATOM 1408 O O . ILE A 1 189 ? 7.679 6.514 -24.930 1.00 93.19 189 ILE A O 1
ATOM 1412 N N . GLY A 1 190 ? 7.833 4.447 -24.088 1.00 89.31 190 GLY A N 1
ATOM 1413 C CA . GLY A 1 190 ? 6.392 4.323 -23.843 1.00 89.31 190 GLY A CA 1
ATOM 1414 C C . GLY A 1 190 ? 5.878 5.147 -22.659 1.00 89.31 190 GLY A C 1
ATOM 1415 O O . GLY A 1 190 ? 4.671 5.322 -22.524 1.00 89.31 190 GLY A O 1
ATOM 1416 N N . SER A 1 191 ? 6.773 5.617 -21.790 1.00 88.31 191 SER A N 1
ATOM 1417 C CA . SER A 1 191 ? 6.430 6.389 -20.594 1.00 88.31 191 SER A CA 1
ATOM 1418 C C . SER A 1 191 ? 6.271 7.890 -20.834 1.00 88.31 191 SER A C 1
ATOM 1420 O O . SER A 1 191 ? 5.787 8.583 -19.943 1.00 88.31 191 SER A O 1
ATOM 1422 N N . ASP A 1 192 ? 6.627 8.378 -22.021 1.00 91.25 192 ASP A N 1
ATOM 1423 C CA . ASP A 1 192 ? 6.368 9.750 -22.446 1.00 91.25 192 ASP A CA 1
ATOM 1424 C C . ASP A 1 192 ? 5.178 9.759 -23.429 1.00 91.25 192 ASP A C 1
ATOM 1426 O O . ASP A 1 192 ? 5.283 9.190 -24.520 1.00 91.25 192 ASP A O 1
ATOM 1430 N N . PRO A 1 193 ? 4.029 10.360 -23.066 1.00 86.19 193 PRO A N 1
ATOM 1431 C CA . PRO A 1 193 ? 2.841 10.381 -23.918 1.00 86.19 193 PRO A CA 1
ATOM 1432 C C . PRO A 1 193 ? 3.000 11.244 -25.178 1.00 86.19 193 PRO A C 1
ATOM 1434 O O . PRO A 1 193 ? 2.270 11.020 -26.146 1.00 86.19 193 PRO A O 1
ATOM 1437 N N . ASP A 1 194 ? 3.931 12.202 -25.177 1.00 89.88 194 ASP A N 1
ATOM 1438 C CA . ASP A 1 194 ? 4.171 13.124 -26.292 1.00 89.88 194 ASP A CA 1
ATOM 1439 C C . ASP A 1 194 ? 5.300 12.634 -27.221 1.00 89.88 194 ASP A C 1
ATOM 1441 O O . ASP A 1 194 ? 5.615 13.280 -28.225 1.00 89.88 194 ASP A O 1
ATOM 1445 N N . PHE A 1 195 ? 5.886 11.467 -26.927 1.00 92.44 195 PHE A N 1
ATOM 1446 C CA . PHE A 1 195 ? 6.978 10.886 -27.701 1.00 92.44 195 PHE A CA 1
ATOM 1447 C C . PHE A 1 195 ? 6.561 10.530 -29.135 1.00 92.44 195 PHE A C 1
ATOM 1449 O O . PHE A 1 195 ? 5.649 9.732 -29.381 1.00 92.44 195 PHE A O 1
ATOM 1456 N N . ILE A 1 196 ? 7.305 11.057 -30.110 1.00 89.69 196 ILE A N 1
ATOM 1457 C CA . ILE A 1 196 ? 7.105 10.781 -31.533 1.00 89.69 196 ILE A CA 1
ATOM 1458 C C . ILE A 1 196 ? 8.105 9.710 -31.976 1.00 89.69 196 ILE A C 1
ATOM 1460 O O . ILE A 1 196 ? 9.282 9.983 -32.242 1.00 89.69 196 ILE A O 1
ATOM 1464 N N . ALA A 1 197 ? 7.616 8.474 -32.088 1.00 87.06 197 ALA A N 1
ATOM 1465 C CA . ALA A 1 197 ? 8.388 7.357 -32.622 1.00 87.06 197 ALA A CA 1
ATOM 1466 C C . ALA A 1 197 ? 8.783 7.588 -34.092 1.00 87.06 197 ALA A C 1
ATOM 1468 O O . ALA A 1 197 ? 8.089 8.279 -34.836 1.00 87.06 197 ALA A O 1
ATOM 1469 N N . ASP A 1 198 ? 9.892 6.978 -34.519 1.00 81.31 198 ASP A N 1
ATOM 1470 C CA . ASP A 1 198 ? 10.410 7.047 -35.894 1.00 81.31 198 ASP A CA 1
ATOM 1471 C C . ASP A 1 198 ? 10.731 8.471 -36.417 1.00 81.31 198 ASP A C 1
ATOM 1473 O O . ASP A 1 198 ? 10.938 8.648 -37.616 1.00 81.31 198 ASP A O 1
ATOM 1477 N N . SER A 1 199 ? 10.823 9.479 -35.539 1.00 81.00 199 SER A N 1
ATOM 1478 C CA . SER A 1 199 ? 11.221 10.848 -35.904 1.00 81.00 199 SER A CA 1
ATOM 1479 C C . SER A 1 199 ? 12.726 10.958 -36.168 1.00 81.00 199 SER A C 1
ATOM 1481 O O . SER A 1 199 ? 13.540 10.537 -35.343 1.00 81.00 199 SER A O 1
ATOM 1483 N N . ASP A 1 200 ? 13.101 11.575 -37.286 1.00 75.56 200 ASP A N 1
ATOM 1484 C CA . ASP A 1 200 ? 14.469 11.992 -37.624 1.00 75.56 200 ASP A CA 1
ATOM 1485 C C . ASP A 1 200 ? 14.783 13.432 -37.176 1.00 75.56 200 ASP A C 1
ATOM 1487 O O . ASP A 1 200 ? 15.908 13.907 -37.333 1.00 75.56 200 ASP A O 1
ATOM 1491 N N . LEU A 1 201 ? 13.798 14.121 -36.592 1.00 81.94 201 LEU A N 1
ATOM 1492 C CA . LEU A 1 201 ? 13.940 15.457 -36.024 1.00 81.94 201 LEU A CA 1
ATOM 1493 C C . LEU A 1 201 ? 14.144 15.407 -34.501 1.00 81.94 201 LEU A C 1
ATOM 1495 O O . LEU A 1 201 ? 13.558 14.534 -33.842 1.00 81.94 201 LEU A O 1
ATOM 1499 N N . PRO A 1 202 ? 14.888 16.381 -33.934 1.00 88.38 202 PRO A N 1
ATOM 1500 C CA . PRO A 1 202 ? 15.018 16.535 -32.493 1.00 88.38 202 PRO A CA 1
ATOM 1501 C C . PRO A 1 202 ? 13.667 16.726 -31.807 1.00 88.38 202 PRO A C 1
ATOM 1503 O O . PRO A 1 202 ? 12.808 17.466 -32.292 1.00 88.38 202 PRO A O 1
ATOM 1506 N N . GLN A 1 203 ? 13.504 16.090 -30.653 1.00 92.62 203 GLN A N 1
ATOM 1507 C CA . GLN A 1 203 ? 12.322 16.209 -29.804 1.00 92.62 203 GLN A CA 1
ATOM 1508 C C . GLN A 1 203 ? 12.726 16.278 -28.331 1.00 92.62 203 GLN A C 1
ATOM 1510 O O . GLN A 1 203 ? 13.780 15.774 -27.944 1.00 92.62 203 GLN A O 1
ATOM 1515 N N . ILE A 1 204 ? 11.897 16.914 -27.507 1.00 93.00 204 ILE A N 1
ATOM 1516 C CA . ILE A 1 204 ? 12.089 16.935 -26.056 1.00 93.00 204 ILE A CA 1
ATOM 1517 C C . ILE A 1 204 ? 11.349 15.733 -25.488 1.00 93.00 204 ILE A C 1
ATOM 1519 O O . ILE A 1 204 ? 10.158 15.588 -25.738 1.00 93.00 204 ILE A O 1
ATOM 1523 N N . VAL A 1 205 ? 12.064 14.900 -24.740 1.00 94.50 205 VAL A N 1
ATOM 1524 C CA . VAL A 1 205 ? 11.493 13.766 -24.014 1.00 94.50 205 VAL A CA 1
ATOM 1525 C C . VAL A 1 205 ? 11.295 14.174 -22.564 1.00 94.50 205 VAL A C 1
ATOM 1527 O O . VAL A 1 205 ? 12.211 14.747 -21.967 1.00 94.50 205 VAL A O 1
ATOM 1530 N N . SER A 1 206 ? 10.130 13.866 -21.997 1.00 92.81 206 SER A N 1
ATOM 1531 C CA . SER A 1 206 ? 9.758 14.227 -20.627 1.00 92.81 206 SER A CA 1
ATOM 1532 C C . SER A 1 206 ? 9.359 12.997 -19.817 1.00 92.81 206 SER A C 1
ATOM 1534 O O . SER A 1 206 ? 8.381 12.320 -20.121 1.00 92.81 206 SER A O 1
ATOM 1536 N N . LEU A 1 207 ? 10.127 12.696 -18.767 1.00 92.75 207 LEU A N 1
ATOM 1537 C CA . LEU A 1 207 ? 9.937 11.505 -17.937 1.00 92.75 207 LEU A CA 1
ATOM 1538 C C . LEU A 1 207 ? 9.726 11.889 -16.475 1.00 92.75 207 LEU A C 1
ATOM 1540 O O . LEU A 1 207 ? 10.587 12.532 -15.881 1.00 92.75 207 LEU A O 1
ATOM 1544 N N . GLY A 1 208 ? 8.612 11.468 -15.873 1.00 90.75 208 GLY A N 1
ATOM 1545 C CA . GLY A 1 208 ? 8.372 11.646 -14.432 1.00 90.75 208 GLY A CA 1
ATOM 1546 C C . GLY A 1 208 ? 9.347 10.844 -13.556 1.00 90.75 208 GLY A C 1
ATOM 1547 O O . GLY A 1 208 ? 10.070 9.983 -14.055 1.00 90.75 208 GLY A O 1
ATOM 1548 N N . ALA A 1 209 ? 9.368 11.084 -12.246 1.00 91.31 209 ALA A N 1
ATOM 1549 C CA . ALA A 1 209 ? 10.125 10.269 -11.295 1.00 91.31 209 ALA A CA 1
ATOM 1550 C C . ALA A 1 209 ? 9.704 8.796 -11.422 1.00 91.31 209 ALA A C 1
ATOM 1552 O O . ALA A 1 209 ? 8.521 8.463 -11.337 1.00 91.31 209 ALA A O 1
ATOM 1553 N N . GLY A 1 210 ? 10.649 7.885 -11.654 1.00 92.06 210 GLY A N 1
ATOM 1554 C CA . GLY A 1 210 ? 10.303 6.566 -12.189 1.00 92.06 210 GLY A CA 1
ATOM 1555 C C . GLY A 1 210 ? 11.479 5.730 -12.638 1.00 92.06 210 GLY A C 1
ATOM 1556 O O . GLY A 1 210 ? 12.567 6.238 -12.889 1.00 92.06 210 GLY A O 1
ATOM 1557 N N . VAL A 1 211 ? 11.230 4.434 -12.802 1.00 92.81 211 VAL A N 1
ATOM 1558 C CA . VAL A 1 211 ? 12.066 3.578 -13.644 1.00 92.81 211 VAL A CA 1
ATOM 1559 C C . VAL A 1 211 ? 11.360 3.448 -14.986 1.00 92.81 211 VAL A C 1
ATOM 1561 O O . VAL A 1 211 ? 10.227 2.974 -15.042 1.00 92.81 211 VAL A O 1
ATOM 1564 N N . HIS A 1 212 ? 12.028 3.882 -16.050 1.00 93.75 212 HIS A N 1
ATOM 1565 C CA . HIS A 1 212 ? 11.498 3.897 -17.409 1.00 93.75 212 HIS A CA 1
ATOM 1566 C C . HIS A 1 212 ? 12.261 2.911 -18.281 1.00 93.75 212 HIS A C 1
ATOM 1568 O O . HIS A 1 212 ? 13.493 2.946 -18.328 1.00 93.75 212 HIS A O 1
ATOM 1574 N N . ASP A 1 213 ? 11.530 2.060 -18.993 1.00 93.38 213 ASP A N 1
ATOM 1575 C CA . ASP A 1 213 ? 12.105 1.138 -19.966 1.00 93.38 213 ASP A CA 1
ATOM 1576 C C . ASP A 1 213 ? 12.174 1.816 -21.340 1.00 93.38 213 ASP A C 1
ATOM 1578 O O . ASP A 1 213 ? 11.161 2.209 -21.922 1.00 93.38 213 ASP A O 1
ATOM 1582 N N . ILE A 1 214 ? 13.391 1.939 -21.862 1.00 93.00 214 ILE A N 1
ATOM 1583 C CA . ILE A 1 214 ? 13.688 2.482 -23.185 1.00 93.00 214 ILE A CA 1
ATOM 1584 C C . ILE A 1 214 ? 13.959 1.309 -24.124 1.00 93.00 214 ILE A C 1
ATOM 1586 O O . ILE A 1 214 ? 14.934 0.571 -23.946 1.00 93.00 214 ILE A O 1
ATOM 1590 N N . GLU A 1 215 ? 13.105 1.120 -25.128 1.00 91.56 215 GLU A N 1
ATOM 1591 C CA . GLU A 1 215 ? 13.248 0.035 -26.097 1.00 91.56 215 GLU A CA 1
ATOM 1592 C C . GLU A 1 215 ? 14.087 0.487 -27.295 1.00 91.56 215 GLU A C 1
ATOM 1594 O O . GLU A 1 215 ? 13.719 1.384 -28.047 1.00 91.56 215 GLU A O 1
ATOM 1599 N N . TRP A 1 216 ? 15.205 -0.196 -27.505 1.00 90.56 216 TRP A N 1
ATOM 1600 C CA . TRP A 1 216 ? 16.058 -0.087 -28.679 1.00 90.56 216 TRP A CA 1
ATOM 1601 C C . TRP A 1 216 ? 15.741 -1.222 -29.637 1.00 90.56 216 TRP A C 1
ATOM 1603 O O . TRP A 1 216 ? 15.807 -2.386 -29.249 1.00 90.56 216 TRP A O 1
ATOM 1613 N N . ASN A 1 217 ? 15.460 -0.915 -30.897 1.00 89.50 217 ASN A N 1
ATOM 1614 C CA . ASN A 1 217 ? 15.094 -1.903 -31.902 1.00 89.50 217 ASN A CA 1
ATOM 1615 C C . ASN A 1 217 ? 15.933 -1.728 -33.171 1.00 89.50 217 ASN A C 1
ATOM 1617 O O . ASN A 1 217 ? 15.748 -0.767 -33.909 1.00 89.50 217 ASN A O 1
ATOM 1621 N N . ALA A 1 218 ? 16.846 -2.663 -33.434 1.00 87.06 218 ALA A N 1
ATOM 1622 C CA . ALA A 1 218 ? 17.633 -2.713 -34.663 1.00 87.06 218 ALA A CA 1
ATOM 1623 C C . ALA A 1 218 ? 16.961 -3.643 -35.679 1.00 87.06 218 ALA A C 1
ATOM 1625 O O . ALA A 1 218 ? 16.849 -4.846 -35.446 1.00 87.06 218 ALA A O 1
ATOM 1626 N N . ILE A 1 219 ? 16.537 -3.091 -36.811 1.00 84.62 219 ILE A N 1
ATOM 1627 C CA . ILE A 1 219 ? 15.775 -3.765 -37.862 1.00 84.62 219 ILE A CA 1
ATOM 1628 C C . ILE A 1 219 ? 16.651 -3.898 -39.104 1.00 84.62 219 ILE A C 1
ATOM 1630 O O . ILE A 1 219 ? 16.988 -2.898 -39.730 1.00 84.62 219 ILE A O 1
ATOM 1634 N N . THR A 1 220 ? 16.983 -5.124 -39.493 1.00 84.69 220 THR A N 1
ATOM 1635 C CA . THR A 1 220 ? 17.648 -5.402 -40.767 1.00 84.69 220 THR A CA 1
ATOM 1636 C C . THR A 1 220 ? 16.653 -5.222 -41.914 1.00 84.69 220 THR A C 1
ATOM 1638 O O . THR A 1 220 ? 15.537 -5.756 -41.880 1.00 84.69 220 THR A O 1
ATOM 1641 N N . LEU A 1 221 ? 17.050 -4.480 -42.944 1.00 78.38 221 LEU A N 1
ATOM 1642 C CA . LEU A 1 221 ? 16.249 -4.265 -44.143 1.00 78.38 221 LEU A CA 1
ATOM 1643 C C . LEU A 1 221 ? 16.630 -5.236 -45.261 1.00 78.38 221 LEU A C 1
ATOM 1645 O O . LEU A 1 221 ? 17.781 -5.644 -45.397 1.00 78.38 221 LEU A O 1
ATOM 1649 N N . TYR A 1 222 ? 15.637 -5.573 -46.075 1.00 78.94 222 TYR A N 1
ATOM 1650 C CA . TYR A 1 222 ? 15.737 -6.448 -47.230 1.00 78.94 222 TYR A CA 1
ATOM 1651 C C . TYR A 1 222 ? 14.951 -5.856 -48.400 1.00 78.94 222 TYR A C 1
ATOM 1653 O O . TYR A 1 222 ? 13.771 -5.527 -48.272 1.00 78.94 222 TYR A O 1
ATOM 1661 N N . SER A 1 223 ? 15.586 -5.748 -49.561 1.00 74.25 223 SER A N 1
ATOM 1662 C CA . SER A 1 223 ? 14.930 -5.447 -50.826 1.00 74.25 223 SER A CA 1
ATOM 1663 C C . SER A 1 223 ? 14.837 -6.722 -51.666 1.00 74.25 223 SER A C 1
ATOM 1665 O O . SER A 1 223 ? 15.844 -7.163 -52.227 1.00 74.25 223 SER A O 1
ATOM 1667 N N . PRO A 1 224 ? 13.630 -7.286 -51.865 1.00 66.94 224 PRO A N 1
ATOM 1668 C CA . PRO A 1 224 ? 13.448 -8.457 -52.722 1.00 66.94 224 PRO A CA 1
ATOM 1669 C C . PRO A 1 224 ? 13.996 -8.274 -54.141 1.00 66.94 224 PRO A C 1
ATOM 1671 O O . PRO A 1 224 ? 14.386 -9.237 -54.803 1.00 66.94 224 PRO A O 1
ATOM 1674 N N . ILE A 1 225 ? 14.025 -7.029 -54.622 1.00 61.50 225 ILE A N 1
ATOM 1675 C CA . ILE A 1 225 ? 14.466 -6.707 -55.973 1.00 61.50 225 ILE A CA 1
ATOM 1676 C C . ILE A 1 225 ? 15.978 -6.483 -56.016 1.00 61.50 225 ILE A C 1
ATOM 1678 O O . ILE A 1 225 ? 16.629 -7.107 -56.852 1.00 61.50 225 ILE A O 1
ATOM 1682 N N . TRP A 1 226 ? 16.547 -5.651 -55.138 1.00 65.81 226 TRP A N 1
ATOM 1683 C CA . TRP A 1 226 ? 17.981 -5.334 -55.188 1.00 65.81 226 TRP A CA 1
ATOM 1684 C C . TRP A 1 226 ? 18.882 -6.396 -54.576 1.00 65.81 226 TRP A C 1
ATOM 1686 O O . TRP A 1 226 ? 19.957 -6.628 -55.118 1.00 65.81 226 TRP A O 1
ATOM 1696 N N . ASP A 1 227 ? 18.445 -7.050 -53.503 1.00 68.56 227 ASP A N 1
ATOM 1697 C CA . ASP A 1 227 ? 19.276 -8.029 -52.797 1.00 68.56 227 ASP A CA 1
ATOM 1698 C C . ASP A 1 227 ? 19.142 -9.428 -53.421 1.00 68.56 227 ASP A C 1
ATOM 1700 O O . ASP A 1 227 ? 20.079 -10.220 -53.411 1.00 68.56 227 ASP A O 1
ATOM 1704 N N . THR A 1 228 ? 17.988 -9.747 -54.025 1.00 68.12 228 THR A N 1
ATOM 1705 C CA . THR A 1 228 ? 17.737 -11.089 -54.580 1.00 68.12 228 THR A CA 1
ATOM 1706 C C . THR A 1 228 ? 17.521 -11.101 -56.085 1.00 68.12 228 THR A C 1
ATOM 1708 O O . THR A 1 228 ? 18.305 -11.707 -56.817 1.00 68.12 228 THR A O 1
ATOM 1711 N N . ALA A 1 229 ? 16.443 -10.484 -56.576 1.00 63.03 229 ALA A N 1
ATOM 1712 C CA . ALA A 1 229 ? 15.984 -10.736 -57.940 1.00 63.03 229 ALA A CA 1
ATOM 1713 C C . ALA A 1 229 ? 16.925 -10.164 -59.013 1.00 63.03 229 ALA A C 1
ATOM 1715 O O . ALA A 1 229 ? 17.158 -10.807 -60.038 1.00 63.03 229 ALA A O 1
ATOM 1716 N N . PHE A 1 230 ? 17.478 -8.972 -58.786 1.00 62.34 230 PHE A N 1
ATOM 1717 C CA . PHE A 1 230 ? 18.395 -8.321 -59.715 1.00 62.34 230 PHE A CA 1
ATOM 1718 C C . PHE A 1 230 ? 19.757 -9.033 -59.776 1.00 62.34 230 PHE A C 1
ATOM 1720 O O . PHE A 1 230 ? 20.147 -9.413 -60.884 1.00 62.34 230 PHE A O 1
ATOM 1727 N N . PRO A 1 231 ? 20.445 -9.327 -58.651 1.00 64.50 231 PRO A N 1
ATOM 1728 C CA . PRO A 1 231 ? 21.649 -10.154 -58.674 1.00 64.50 231 PRO A CA 1
ATOM 1729 C C . PRO A 1 231 ? 21.409 -11.526 -59.314 1.00 64.50 231 PRO A C 1
ATOM 1731 O O . PRO A 1 231 ? 22.163 -11.913 -60.203 1.00 64.50 231 PRO A O 1
ATOM 1734 N N . ALA A 1 232 ? 20.317 -12.223 -58.966 1.00 64.31 232 ALA A N 1
ATOM 1735 C CA . ALA A 1 232 ? 19.978 -13.529 -59.543 1.00 64.31 232 ALA A CA 1
ATOM 1736 C C . ALA A 1 232 ? 19.791 -13.484 -61.068 1.00 64.31 232 ALA A C 1
ATOM 1738 O O . ALA A 1 232 ? 20.255 -14.374 -61.781 1.00 64.31 232 ALA A O 1
ATOM 1739 N N . ALA A 1 233 ? 19.134 -12.440 -61.580 1.00 58.56 233 ALA A N 1
ATOM 1740 C CA . ALA A 1 233 ? 18.933 -12.239 -63.013 1.00 58.56 233 ALA A CA 1
ATOM 1741 C C . ALA A 1 233 ? 20.236 -11.907 -63.763 1.00 58.56 233 ALA A C 1
ATOM 1743 O O . ALA A 1 233 ? 20.322 -12.152 -64.970 1.00 58.56 233 ALA A O 1
ATOM 1744 N N . LEU A 1 234 ? 21.245 -11.361 -63.075 1.00 60.81 234 LEU A N 1
ATOM 1745 C CA . LEU A 1 234 ? 22.550 -11.062 -63.659 1.00 60.81 234 LEU A CA 1
ATOM 1746 C C . LEU A 1 234 ? 23.472 -12.282 -63.743 1.00 60.81 234 LEU A C 1
ATOM 1748 O O . LEU A 1 234 ? 24.286 -12.308 -64.661 1.00 60.81 234 LEU A O 1
ATOM 1752 N N . ILE A 1 235 ? 23.302 -13.308 -62.900 1.00 63.69 235 ILE A N 1
ATOM 1753 C CA . ILE A 1 235 ? 24.135 -14.534 -62.899 1.00 63.69 235 ILE A CA 1
ATOM 1754 C C . ILE A 1 235 ? 24.272 -15.150 -64.311 1.00 63.69 235 ILE A C 1
ATOM 1756 O O . ILE A 1 235 ? 25.386 -15.311 -64.808 1.00 63.69 235 ILE A O 1
ATOM 1760 N N . PRO A 1 236 ? 23.189 -15.431 -65.071 1.00 56.81 236 PRO A N 1
ATOM 1761 C CA . PRO A 1 236 ? 23.326 -16.019 -66.407 1.00 56.81 236 PRO A CA 1
ATOM 1762 C C . PRO A 1 236 ? 23.990 -15.072 -67.418 1.00 56.81 236 PRO A C 1
ATOM 1764 O O . PRO A 1 236 ? 24.640 -15.522 -68.364 1.00 56.81 236 PRO A O 1
ATOM 1767 N N . VAL A 1 237 ? 23.805 -13.758 -67.245 1.00 55.56 237 VAL A N 1
ATOM 1768 C CA . VAL A 1 237 ? 24.361 -12.717 -68.122 1.00 55.56 237 VAL A CA 1
ATOM 1769 C C . VAL A 1 237 ? 25.861 -12.567 -67.882 1.00 55.56 237 VAL A C 1
ATOM 1771 O O . VAL A 1 237 ? 26.624 -12.508 -68.848 1.00 55.56 237 VAL A O 1
ATOM 1774 N N . MET A 1 238 ? 26.276 -12.555 -66.617 1.00 56.09 238 MET A N 1
ATOM 1775 C CA . MET A 1 238 ? 27.669 -12.498 -66.188 1.00 56.09 238 MET A CA 1
ATOM 1776 C C . MET A 1 238 ? 28.401 -13.783 -66.569 1.00 56.09 238 MET A C 1
ATOM 1778 O O . MET A 1 238 ? 29.392 -13.701 -67.286 1.00 56.09 238 MET A O 1
ATOM 1782 N N . ALA A 1 239 ? 27.830 -14.962 -66.308 1.00 57.69 239 ALA A N 1
ATOM 1783 C CA . ALA A 1 239 ? 28.379 -16.236 -66.775 1.00 57.69 239 ALA A CA 1
ATOM 1784 C C . ALA A 1 239 ? 28.551 -16.300 -68.310 1.00 57.69 239 ALA A C 1
ATOM 1786 O O . ALA A 1 239 ? 29.533 -16.844 -68.826 1.00 57.69 239 ALA A O 1
ATOM 1787 N N . ALA A 1 240 ? 27.620 -15.720 -69.080 1.00 55.53 240 ALA A N 1
ATOM 1788 C CA . ALA A 1 240 ? 27.741 -15.618 -70.536 1.00 55.53 240 ALA A CA 1
ATOM 1789 C C . ALA A 1 240 ? 28.795 -14.584 -70.982 1.00 55.53 240 ALA A C 1
ATOM 1791 O O . ALA A 1 240 ? 29.453 -14.779 -72.013 1.00 55.53 240 ALA A O 1
ATOM 1792 N N . ALA A 1 241 ? 28.959 -13.490 -70.233 1.00 52.06 241 ALA A N 1
ATOM 1793 C CA . ALA A 1 241 ? 29.994 -12.485 -70.452 1.00 52.06 241 ALA A CA 1
ATOM 1794 C C . ALA A 1 241 ? 31.389 -13.037 -70.119 1.00 52.06 241 ALA A C 1
ATOM 1796 O O . ALA A 1 241 ? 32.292 -12.888 -70.938 1.00 52.06 241 ALA A O 1
ATOM 1797 N N . GLU A 1 242 ? 31.547 -13.759 -69.010 1.00 50.88 242 GLU A N 1
ATOM 1798 C CA . GLU A 1 242 ? 32.755 -14.481 -68.598 1.00 50.88 242 GLU A CA 1
ATOM 1799 C C . GLU A 1 242 ? 33.141 -15.569 -69.603 1.00 50.88 242 GLU A C 1
ATOM 1801 O O . GLU A 1 242 ? 34.299 -15.658 -70.002 1.00 50.88 242 GLU A O 1
ATOM 1806 N N . ALA A 1 243 ? 32.178 -16.347 -70.113 1.00 51.97 243 ALA A N 1
ATOM 1807 C CA . ALA A 1 243 ? 32.433 -17.343 -71.159 1.00 51.97 243 ALA A CA 1
ATOM 1808 C C . ALA A 1 243 ? 32.932 -16.714 -72.477 1.00 51.97 243 ALA A C 1
ATOM 1810 O O . ALA A 1 243 ? 33.657 -17.356 -73.247 1.00 51.97 243 ALA A O 1
ATOM 1811 N N . LYS A 1 244 ? 32.551 -15.458 -72.754 1.00 48.94 244 LYS A N 1
ATOM 1812 C CA . LYS A 1 244 ? 33.064 -14.669 -73.886 1.00 48.94 244 LYS A CA 1
ATOM 1813 C C . LYS A 1 244 ? 34.409 -14.012 -73.568 1.00 48.94 244 LYS A C 1
ATOM 1815 O O . LYS A 1 244 ? 35.279 -14.026 -74.433 1.00 48.94 244 LYS A O 1
ATOM 1820 N N . PHE A 1 245 ? 34.603 -13.493 -72.355 1.00 38.25 245 PHE A N 1
ATOM 1821 C CA . PHE A 1 245 ? 35.844 -12.860 -71.897 1.00 38.25 245 PHE A CA 1
ATOM 1822 C C . PHE A 1 245 ? 36.981 -13.870 -71.709 1.00 38.25 245 PHE A C 1
ATOM 1824 O O . PHE A 1 245 ? 38.101 -13.590 -72.116 1.00 38.25 245 PHE A O 1
ATOM 1831 N N . GLY A 1 246 ? 36.709 -15.074 -71.204 1.00 41.94 246 GLY A N 1
ATOM 1832 C CA . GLY A 1 246 ? 37.689 -16.158 -71.098 1.00 41.94 246 GLY A CA 1
ATOM 1833 C C . GLY A 1 246 ? 38.220 -16.608 -72.460 1.00 41.94 246 GLY A C 1
ATOM 1834 O O . GLY A 1 246 ? 39.412 -16.845 -72.606 1.00 41.94 246 GLY A O 1
ATOM 1835 N N . LYS A 1 247 ? 37.374 -16.595 -73.501 1.00 42.06 247 LYS A N 1
ATOM 1836 C CA . LYS A 1 247 ? 37.815 -16.797 -74.895 1.00 42.06 247 LYS A CA 1
ATOM 1837 C C . LYS A 1 247 ? 38.575 -15.599 -75.480 1.00 42.06 247 LYS A C 1
ATOM 1839 O O . LYS A 1 247 ? 39.258 -15.752 -76.486 1.00 42.06 247 LYS A O 1
ATOM 1844 N N . TYR A 1 248 ? 38.434 -14.417 -74.885 1.00 37.16 248 TYR A N 1
ATOM 1845 C CA . TYR A 1 248 ? 39.058 -13.170 -75.332 1.00 37.16 248 TYR A CA 1
ATOM 1846 C C . TYR A 1 248 ? 40.425 -12.936 -74.655 1.00 37.16 248 TYR A C 1
ATOM 1848 O O . TYR A 1 248 ? 41.336 -12.401 -75.284 1.00 37.16 248 TYR A O 1
ATOM 1856 N N . ILE A 1 249 ? 40.613 -13.403 -73.414 1.00 35.41 249 ILE A N 1
ATOM 1857 C CA . ILE A 1 249 ? 41.863 -13.286 -72.638 1.00 35.41 249 ILE A CA 1
ATOM 1858 C C . ILE A 1 249 ? 42.949 -14.268 -73.119 1.00 35.41 249 ILE A C 1
ATOM 1860 O O . ILE A 1 249 ? 44.127 -13.926 -73.048 1.00 35.41 249 ILE A O 1
ATOM 1864 N N . ASP A 1 250 ? 42.592 -15.395 -73.747 1.00 41.03 250 ASP A N 1
ATOM 1865 C CA . ASP A 1 250 ? 43.560 -16.246 -74.471 1.00 41.03 250 ASP A CA 1
ATOM 1866 C C . ASP A 1 250 ? 44.252 -15.519 -75.644 1.00 41.03 250 ASP A C 1
ATOM 1868 O O . ASP A 1 250 ? 45.248 -16.005 -76.179 1.00 41.03 250 ASP A O 1
ATOM 1872 N N . SER A 1 251 ? 43.750 -14.349 -76.058 1.00 38.66 251 SER A N 1
ATOM 1873 C CA . SER A 1 251 ? 44.273 -13.629 -77.221 1.00 38.66 251 SER A CA 1
ATOM 1874 C C . SER A 1 251 ? 45.122 -12.390 -76.922 1.00 38.66 251 SER A C 1
ATOM 1876 O O . SER A 1 251 ? 45.745 -11.895 -77.857 1.00 38.66 251 SER A O 1
ATOM 1878 N N . PHE A 1 252 ? 45.231 -11.894 -75.679 1.00 36.94 252 PHE A N 1
ATOM 1879 C CA . PHE A 1 252 ? 45.978 -10.650 -75.421 1.00 36.94 252 PHE A CA 1
ATOM 1880 C C . PHE A 1 252 ? 46.625 -10.558 -74.026 1.00 36.94 252 PHE A C 1
ATOM 1882 O O . PHE A 1 252 ? 45.981 -10.248 -73.025 1.00 36.94 252 PHE A O 1
ATOM 1889 N N . ILE A 1 253 ? 47.953 -10.698 -74.004 1.00 39.81 253 ILE A N 1
ATOM 1890 C CA . ILE A 1 253 ? 48.846 -10.031 -73.047 1.00 39.81 253 ILE A CA 1
ATOM 1891 C C . ILE A 1 253 ? 48.831 -8.525 -73.396 1.00 39.81 253 ILE A C 1
ATOM 1893 O O . ILE A 1 253 ? 49.496 -8.162 -74.353 1.00 39.81 253 ILE A O 1
ATOM 1897 N N . GLU A 1 254 ? 48.042 -7.722 -72.655 1.00 36.38 254 GLU A N 1
ATOM 1898 C CA . GLU A 1 254 ? 48.006 -6.235 -72.464 1.00 36.38 254 GLU A CA 1
ATOM 1899 C C . GLU A 1 254 ? 48.274 -5.234 -73.647 1.00 36.38 254 GLU A C 1
ATOM 1901 O O . GLU A 1 254 ? 48.831 -5.609 -74.671 1.00 36.38 254 GLU A O 1
ATOM 1906 N N . PRO A 1 255 ? 47.940 -3.911 -73.543 1.00 44.94 255 PRO A N 1
ATOM 1907 C CA . PRO A 1 255 ? 47.426 -3.169 -72.383 1.00 44.94 255 PRO A CA 1
ATOM 1908 C C . PRO A 1 255 ? 46.124 -2.353 -72.578 1.00 44.94 255 PRO A C 1
ATOM 1910 O O . PRO A 1 255 ? 45.817 -1.805 -73.632 1.00 44.94 255 PRO A O 1
ATOM 1913 N N . LYS A 1 256 ? 45.415 -2.239 -71.443 1.00 47.84 256 LYS A N 1
ATOM 1914 C CA . LYS A 1 256 ? 44.637 -1.114 -70.876 1.00 47.84 256 LYS A CA 1
ATOM 1915 C C . LYS A 1 256 ? 44.179 0.016 -71.812 1.00 47.84 256 LYS A C 1
ATOM 1917 O O . LYS A 1 256 ? 45.006 0.825 -72.212 1.00 47.84 256 LYS A O 1
ATOM 1922 N N . GLN A 1 257 ? 42.851 0.204 -71.926 1.00 34.84 257 GLN A N 1
ATOM 1923 C CA . GLN A 1 257 ? 42.227 1.549 -71.863 1.00 34.84 257 GLN A CA 1
ATOM 1924 C C . GLN A 1 257 ? 40.683 1.599 -71.796 1.00 34.84 257 GLN A C 1
ATOM 1926 O O . GLN A 1 257 ? 40.151 2.633 -71.411 1.00 34.84 257 GLN A O 1
ATOM 1931 N N . ALA A 1 258 ? 39.936 0.526 -72.084 1.00 34.56 258 ALA A N 1
ATOM 1932 C CA . ALA A 1 258 ? 38.483 0.659 -72.306 1.00 34.56 258 ALA A CA 1
ATOM 1933 C C . ALA A 1 258 ? 37.548 0.398 -71.100 1.00 34.56 258 ALA A C 1
ATOM 1935 O O . ALA A 1 258 ? 36.354 0.652 -71.205 1.00 34.56 258 ALA A O 1
ATOM 1936 N N . LEU A 1 259 ? 38.036 -0.086 -69.952 1.00 35.22 259 LEU A N 1
ATOM 1937 C CA . LEU A 1 259 ? 37.156 -0.520 -68.845 1.00 35.22 259 LEU A CA 1
ATOM 1938 C C . LEU A 1 259 ? 36.845 0.559 -67.791 1.00 35.22 259 LEU A C 1
ATOM 1940 O O . LEU A 1 259 ? 36.047 0.321 -66.893 1.00 35.22 259 LEU A O 1
ATOM 1944 N N . ARG A 1 260 ? 37.434 1.758 -67.896 1.00 33.09 260 ARG A N 1
ATOM 1945 C CA . ARG A 1 260 ? 37.236 2.833 -66.904 1.00 33.09 260 ARG A CA 1
ATOM 1946 C C . ARG A 1 260 ? 35.992 3.699 -67.127 1.00 33.09 260 ARG A C 1
ATOM 1948 O O . ARG A 1 260 ? 35.591 4.377 -66.193 1.00 33.09 260 ARG A O 1
ATOM 1955 N N . SER A 1 261 ? 35.365 3.689 -68.307 1.00 32.38 261 SER A N 1
ATOM 1956 C CA . SER A 1 261 ? 34.267 4.628 -68.604 1.00 32.38 261 SER A CA 1
ATOM 1957 C C . SER A 1 261 ? 32.896 4.204 -68.071 1.00 32.38 261 SER A C 1
ATOM 1959 O O . SER A 1 261 ? 32.042 5.062 -67.914 1.00 32.38 261 SER A O 1
ATOM 1961 N N . ASN A 1 262 ? 32.684 2.918 -67.767 1.00 36.22 262 ASN A N 1
ATOM 1962 C CA . ASN A 1 262 ? 31.381 2.420 -67.294 1.00 36.22 262 ASN A CA 1
ATOM 1963 C C . ASN A 1 262 ? 31.335 2.185 -65.773 1.00 36.22 262 ASN A C 1
ATOM 1965 O O . ASN A 1 262 ? 30.268 1.941 -65.226 1.00 36.22 262 ASN A O 1
ATOM 1969 N N . ALA A 1 263 ? 32.482 2.261 -65.088 1.00 31.20 263 ALA A N 1
ATOM 1970 C CA . ALA A 1 263 ? 32.580 2.092 -63.635 1.00 31.20 263 ALA A CA 1
ATOM 1971 C C . ALA A 1 263 ? 32.318 3.395 -62.852 1.00 31.20 263 ALA A C 1
ATOM 1973 O O . ALA A 1 263 ? 32.187 3.363 -61.635 1.00 31.20 263 ALA A O 1
ATOM 1974 N N . LEU A 1 264 ? 32.241 4.536 -63.546 1.00 30.78 264 LEU A N 1
ATOM 1975 C CA . LEU A 1 264 ? 32.049 5.866 -62.954 1.00 30.78 264 LEU A CA 1
ATOM 1976 C C . LEU A 1 264 ? 30.583 6.338 -62.937 1.00 30.78 264 LEU A C 1
ATOM 1978 O O . LEU A 1 264 ? 30.312 7.415 -62.424 1.00 30.78 264 LEU A O 1
ATOM 1982 N N . GLU A 1 265 ? 29.638 5.549 -63.460 1.00 34.56 265 GLU A N 1
ATOM 1983 C CA . GLU A 1 265 ? 28.200 5.886 -63.457 1.00 34.56 265 GLU A CA 1
ATOM 1984 C C . GLU A 1 265 ? 27.423 5.285 -62.269 1.00 34.56 265 GLU A C 1
ATOM 1986 O O . GLU A 1 265 ? 26.251 5.599 -62.095 1.00 34.56 265 GLU A O 1
ATOM 1991 N N . LEU A 1 266 ? 28.038 4.435 -61.433 1.00 33.88 266 LEU A N 1
ATOM 1992 C CA . LEU A 1 266 ? 27.344 3.827 -60.284 1.00 33.88 266 LEU A CA 1
ATOM 1993 C C . LEU A 1 266 ? 27.342 4.703 -59.025 1.00 33.88 266 LEU A C 1
ATOM 1995 O O . LEU A 1 266 ? 26.486 4.530 -58.162 1.00 33.88 266 LEU A O 1
ATOM 1999 N N . THR A 1 267 ? 28.270 5.652 -58.913 1.00 32.12 267 THR A N 1
ATOM 2000 C CA . THR A 1 267 ? 28.461 6.455 -57.697 1.00 32.12 267 THR A CA 1
ATOM 2001 C C . THR A 1 267 ? 27.442 7.589 -57.535 1.00 32.12 267 THR A C 1
ATOM 2003 O O . THR A 1 267 ? 27.370 8.171 -56.459 1.00 32.12 267 THR A O 1
ATOM 2006 N N . SER A 1 268 ? 26.630 7.902 -58.555 1.00 35.94 268 SER A N 1
ATOM 2007 C CA . SER A 1 268 ? 25.637 8.993 -58.509 1.00 35.94 268 SER A CA 1
ATOM 2008 C C . SER A 1 268 ? 24.185 8.527 -58.334 1.00 35.94 268 SER A C 1
ATOM 2010 O O . SER A 1 268 ? 23.270 9.333 -58.446 1.00 35.94 268 SER A O 1
ATOM 2012 N N . ILE A 1 269 ? 23.941 7.236 -58.085 1.00 39.78 269 ILE A N 1
ATOM 2013 C CA . ILE A 1 269 ? 22.592 6.645 -58.180 1.00 39.78 269 ILE A CA 1
ATOM 2014 C C . ILE A 1 269 ? 21.720 6.892 -56.926 1.00 39.78 269 ILE A C 1
ATOM 2016 O O . ILE A 1 269 ? 20.520 6.628 -56.944 1.00 39.78 269 ILE A O 1
ATOM 2020 N N . LYS A 1 270 ? 22.267 7.450 -55.838 1.00 38.34 270 LYS A N 1
ATOM 2021 C CA . LYS A 1 270 ? 21.557 7.500 -54.546 1.00 38.34 270 LYS A CA 1
ATOM 2022 C C . LYS A 1 270 ? 20.552 8.658 -54.372 1.00 38.34 270 LYS A C 1
ATOM 2024 O O . LYS A 1 270 ? 19.822 8.615 -53.391 1.00 38.34 270 LYS A O 1
ATOM 2029 N N . SER A 1 271 ? 20.462 9.662 -55.261 1.00 41.12 271 SER A N 1
ATOM 2030 C CA . SER A 1 271 ? 19.701 10.896 -54.942 1.00 41.12 271 SER A CA 1
ATOM 2031 C C . SER A 1 271 ? 18.522 11.301 -55.839 1.00 41.12 271 SER A C 1
ATOM 2033 O O . SER A 1 271 ? 17.979 12.378 -55.620 1.00 41.12 271 SER A O 1
ATOM 2035 N N . ASN A 1 272 ? 18.043 10.479 -56.780 1.00 44.50 272 ASN A N 1
ATOM 2036 C CA . ASN A 1 272 ? 16.766 10.770 -57.453 1.00 44.50 272 ASN A CA 1
ATOM 2037 C C . ASN A 1 272 ? 16.029 9.496 -57.879 1.00 44.50 272 ASN A C 1
ATOM 2039 O O . ASN A 1 272 ? 16.442 8.784 -58.797 1.00 44.50 272 ASN A O 1
ATOM 2043 N N . THR A 1 273 ? 14.888 9.245 -57.240 1.00 40.00 273 THR A N 1
ATOM 2044 C CA . THR A 1 273 ? 13.941 8.165 -57.561 1.00 40.00 273 THR A CA 1
ATOM 2045 C C . THR A 1 273 ? 13.490 8.198 -59.028 1.00 40.00 273 THR A C 1
ATOM 2047 O O . THR A 1 273 ? 13.402 7.146 -59.663 1.00 40.00 273 THR A O 1
ATOM 2050 N N . ASP A 1 274 ? 13.322 9.389 -59.610 1.00 40.72 274 ASP A N 1
ATOM 2051 C CA . ASP A 1 274 ? 12.941 9.574 -61.020 1.00 40.72 274 ASP A CA 1
ATOM 2052 C C . ASP A 1 274 ? 14.061 9.201 -62.009 1.00 40.72 274 ASP A C 1
ATOM 2054 O O . ASP A 1 274 ? 13.812 8.674 -63.099 1.00 40.72 274 ASP A O 1
ATOM 2058 N N . GLU A 1 275 ? 15.318 9.431 -61.629 1.00 45.81 275 GLU A N 1
ATOM 2059 C CA . GLU A 1 275 ? 16.489 9.160 -62.466 1.00 45.81 275 GLU A CA 1
ATOM 2060 C C . GLU A 1 275 ? 16.850 7.665 -62.441 1.00 45.81 275 GLU A C 1
ATOM 2062 O O . GLU A 1 275 ? 17.158 7.071 -63.480 1.00 45.81 275 GLU A O 1
ATOM 2067 N N . LEU A 1 276 ? 16.675 7.022 -61.280 1.00 43.12 276 LEU A N 1
ATOM 2068 C CA . LEU A 1 276 ? 16.746 5.571 -61.117 1.00 43.12 276 LEU A CA 1
ATOM 2069 C C . LEU A 1 276 ? 15.642 4.859 -61.916 1.00 43.12 276 LEU A C 1
ATOM 2071 O O . LEU A 1 276 ? 15.929 3.907 -62.646 1.00 43.12 276 LEU A O 1
ATOM 2075 N N . ALA A 1 277 ? 14.396 5.341 -61.857 1.00 44.72 277 ALA A N 1
ATOM 2076 C CA . ALA A 1 277 ? 13.285 4.795 -62.640 1.00 44.72 277 ALA A CA 1
ATOM 2077 C C . ALA A 1 277 ? 13.533 4.920 -64.156 1.00 44.72 277 ALA A C 1
ATOM 2079 O O . ALA A 1 277 ? 13.289 3.975 -64.922 1.0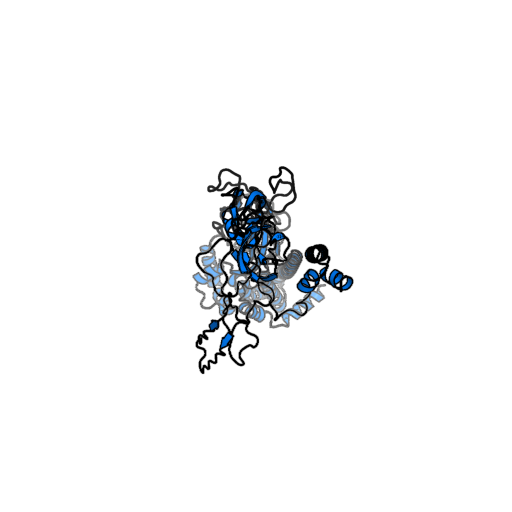0 44.72 277 ALA A O 1
ATOM 2080 N N . ALA A 1 278 ? 14.089 6.051 -64.605 1.00 49.12 278 ALA A N 1
ATOM 2081 C CA . ALA A 1 278 ? 14.483 6.266 -65.995 1.00 49.12 278 ALA A CA 1
ATOM 2082 C C . ALA A 1 278 ? 15.638 5.344 -66.430 1.00 49.12 278 ALA A C 1
ATOM 2084 O O . ALA A 1 278 ? 15.583 4.768 -67.524 1.00 49.12 278 ALA A O 1
ATOM 2085 N N . LEU A 1 279 ? 16.654 5.148 -65.584 1.00 48.59 279 LEU A N 1
ATOM 2086 C CA . LEU A 1 279 ? 17.774 4.237 -65.835 1.00 48.59 279 LEU A CA 1
ATOM 2087 C C . LEU A 1 279 ? 17.327 2.775 -65.877 1.00 48.59 279 LEU A C 1
ATOM 2089 O O . LEU A 1 279 ? 17.663 2.088 -66.839 1.00 48.59 279 LEU A O 1
ATOM 2093 N N . ILE A 1 280 ? 16.507 2.314 -64.930 1.00 47.84 280 ILE A N 1
ATOM 2094 C CA . ILE A 1 280 ? 15.921 0.962 -64.926 1.00 47.84 280 ILE A CA 1
ATOM 2095 C C . ILE A 1 280 ? 15.069 0.748 -66.176 1.00 47.84 280 ILE A C 1
ATOM 2097 O O . ILE A 1 280 ? 15.171 -0.293 -66.821 1.00 47.84 280 ILE A O 1
ATOM 2101 N N . THR A 1 281 ? 14.285 1.745 -66.590 1.00 48.78 281 THR A N 1
ATOM 2102 C CA . THR A 1 281 ? 13.489 1.680 -67.825 1.00 48.78 281 THR A CA 1
ATOM 2103 C C . THR A 1 281 ? 14.379 1.581 -69.069 1.00 48.78 281 THR A C 1
ATOM 2105 O O . THR A 1 281 ? 14.093 0.813 -69.995 1.00 48.78 281 THR A O 1
ATOM 2108 N N . LYS A 1 282 ? 15.493 2.321 -69.097 1.00 49.59 282 LYS A N 1
ATOM 2109 C CA . LYS A 1 282 ? 16.479 2.320 -70.190 1.00 49.59 282 LYS A CA 1
ATOM 2110 C C . LYS A 1 282 ? 17.294 1.020 -70.229 1.00 49.59 282 LYS A C 1
ATOM 2112 O O . LYS A 1 282 ? 17.555 0.507 -71.318 1.00 49.59 282 LYS A O 1
ATOM 2117 N N . LEU A 1 283 ? 17.638 0.466 -69.066 1.00 46.59 283 LEU A N 1
ATOM 2118 C CA . LEU A 1 283 ? 18.323 -0.815 -68.892 1.00 46.59 283 LEU A CA 1
ATOM 2119 C C . LEU A 1 283 ? 17.386 -1.968 -69.282 1.00 46.59 283 LEU A C 1
ATOM 2121 O O . LEU A 1 283 ? 17.730 -2.775 -70.141 1.00 46.59 283 LEU A O 1
ATOM 2125 N N . ASN A 1 284 ? 16.146 -1.974 -68.787 1.00 50.59 284 ASN A N 1
ATOM 2126 C CA . ASN A 1 284 ? 15.108 -2.927 -69.172 1.00 50.59 284 ASN A CA 1
ATOM 2127 C C . ASN A 1 284 ? 14.852 -2.939 -70.687 1.00 50.59 284 ASN A C 1
ATOM 2129 O O . ASN A 1 284 ? 14.811 -4.007 -71.291 1.00 50.59 284 ASN A O 1
ATOM 2133 N N . ARG A 1 285 ? 14.768 -1.768 -71.335 1.00 50.66 285 ARG A N 1
ATOM 2134 C CA . ARG A 1 285 ? 14.647 -1.679 -72.803 1.00 50.66 285 ARG A CA 1
ATOM 2135 C C . ARG A 1 285 ? 15.850 -2.246 -73.564 1.00 50.66 285 ARG A C 1
ATOM 2137 O O . ARG A 1 285 ? 15.684 -2.628 -74.718 1.00 50.66 285 ARG A O 1
ATOM 2144 N N . ARG A 1 286 ? 17.047 -2.270 -72.966 1.00 45.72 286 ARG A N 1
ATOM 2145 C CA . ARG A 1 286 ? 18.280 -2.757 -73.611 1.00 45.72 286 ARG A CA 1
ATOM 2146 C C . ARG A 1 286 ? 18.551 -4.243 -73.389 1.00 45.72 286 ARG A C 1
ATOM 2148 O O . ARG A 1 286 ? 19.044 -4.884 -74.309 1.00 45.72 286 ARG A O 1
ATOM 2155 N N . ILE A 1 287 ? 18.268 -4.769 -72.199 1.00 44.72 287 ILE A N 1
ATOM 2156 C CA . ILE A 1 287 ? 18.630 -6.146 -71.812 1.00 44.72 287 ILE A CA 1
ATOM 2157 C C . ILE A 1 287 ? 17.432 -7.017 -71.407 1.00 44.72 287 ILE A C 1
ATOM 2159 O O . ILE A 1 287 ? 17.623 -8.166 -71.034 1.00 44.72 287 ILE A O 1
ATOM 2163 N N . GLY A 1 288 ? 16.198 -6.503 -71.477 1.00 55.00 288 GLY A N 1
ATOM 2164 C CA . GLY A 1 288 ? 15.003 -7.249 -71.063 1.00 55.00 288 GLY A CA 1
ATOM 2165 C C . GLY A 1 288 ? 14.965 -7.538 -69.559 1.00 55.00 288 GLY A C 1
ATOM 2166 O O . GLY A 1 288 ? 14.409 -8.550 -69.144 1.00 55.00 288 GLY A O 1
ATOM 2167 N N . LEU A 1 289 ? 15.577 -6.673 -68.744 1.00 52.97 289 LEU A N 1
ATOM 2168 C CA . LEU A 1 289 ? 15.798 -6.873 -67.307 1.00 52.97 289 LEU A CA 1
ATOM 2169 C C . LEU A 1 289 ? 14.530 -7.240 -66.522 1.00 52.97 289 LEU A C 1
ATOM 2171 O O . LEU A 1 289 ? 14.552 -8.188 -65.750 1.00 52.97 289 LEU A O 1
ATOM 2175 N N . LEU A 1 290 ? 13.415 -6.530 -66.720 1.00 54.78 290 LEU A N 1
ATOM 2176 C CA . LEU A 1 290 ? 12.148 -6.826 -66.037 1.00 54.78 290 LEU A CA 1
ATOM 2177 C C . LEU A 1 290 ? 11.578 -8.176 -66.480 1.00 54.78 290 LEU A C 1
ATOM 2179 O O . LEU A 1 290 ? 10.906 -8.843 -65.704 1.00 54.78 290 LEU A O 1
ATOM 2183 N N . GLN A 1 291 ? 11.852 -8.592 -67.716 1.00 57.12 291 GLN A N 1
ATOM 2184 C CA . GLN A 1 291 ? 11.468 -9.905 -68.229 1.00 57.12 291 GLN A CA 1
ATOM 2185 C C . GLN A 1 291 ? 12.318 -11.016 -67.602 1.00 57.12 291 GLN A C 1
ATOM 2187 O O . GLN A 1 291 ? 11.770 -12.046 -67.223 1.00 57.12 291 GLN A O 1
ATOM 2192 N N . LEU A 1 292 ? 13.623 -10.784 -67.429 1.00 52.97 292 LEU A N 1
ATOM 2193 C CA . LEU A 1 292 ? 14.534 -11.678 -66.708 1.00 52.97 292 LEU A CA 1
ATOM 2194 C C . LEU A 1 292 ? 14.174 -11.779 -65.219 1.00 52.97 292 LEU A C 1
ATOM 2196 O O . LEU A 1 292 ? 14.109 -12.883 -64.693 1.00 52.97 292 LEU A O 1
ATOM 2200 N N . ILE A 1 293 ? 13.855 -10.660 -64.561 1.00 52.91 293 ILE A N 1
ATOM 2201 C CA . ILE A 1 293 ? 13.378 -10.632 -63.168 1.00 52.91 293 ILE A CA 1
ATOM 2202 C C . ILE A 1 293 ? 12.046 -11.386 -63.037 1.00 52.91 293 ILE A C 1
ATOM 2204 O O . ILE A 1 293 ? 11.924 -12.236 -62.164 1.00 52.91 293 ILE A O 1
ATOM 2208 N N . LYS A 1 294 ? 11.072 -11.157 -63.935 1.00 56.06 294 LYS A N 1
ATOM 2209 C CA . LYS A 1 294 ? 9.801 -11.913 -63.967 1.00 56.06 294 LYS A CA 1
ATOM 2210 C C . LYS A 1 294 ? 10.014 -13.418 -64.203 1.00 56.06 294 LYS A C 1
ATOM 2212 O O . LYS A 1 294 ? 9.238 -14.222 -63.702 1.00 56.06 294 LYS A O 1
ATOM 2217 N N . GLN A 1 295 ? 11.044 -13.811 -64.959 1.00 55.25 295 GLN A N 1
ATOM 2218 C CA . GLN A 1 295 ? 11.406 -15.219 -65.181 1.00 55.25 295 GLN A CA 1
ATOM 2219 C C . GLN A 1 295 ? 12.130 -15.846 -63.982 1.00 55.25 295 GLN A C 1
ATOM 2221 O O . GLN A 1 295 ? 11.914 -17.020 -63.696 1.00 55.25 295 GLN A O 1
ATOM 2226 N N . ALA A 1 296 ? 12.977 -15.080 -63.291 1.00 42.72 296 ALA A N 1
ATOM 2227 C CA . ALA A 1 296 ? 13.719 -15.526 -62.113 1.00 42.72 296 ALA A CA 1
ATOM 2228 C C . ALA A 1 296 ? 12.861 -15.537 -60.833 1.00 42.72 296 ALA A C 1
ATOM 2230 O O . ALA A 1 296 ? 13.130 -16.320 -59.928 1.00 42.72 296 ALA A O 1
ATOM 2231 N N . ALA A 1 297 ? 11.824 -14.696 -60.765 1.00 47.72 297 ALA A N 1
ATOM 2232 C CA . ALA A 1 297 ? 10.924 -14.550 -59.623 1.00 47.72 297 ALA A CA 1
ATOM 2233 C C . ALA A 1 297 ? 9.451 -14.424 -60.089 1.00 47.72 297 ALA A C 1
ATOM 2235 O O . ALA A 1 297 ? 8.868 -13.335 -60.039 1.00 47.72 297 ALA A O 1
ATOM 2236 N N . PRO A 1 298 ? 8.827 -15.529 -60.550 1.00 47.94 298 PRO A N 1
ATOM 2237 C CA . PRO A 1 298 ? 7.463 -15.533 -61.102 1.00 47.94 298 PRO A CA 1
ATOM 2238 C C . PRO A 1 298 ? 6.376 -15.167 -60.075 1.00 47.94 298 PRO A C 1
ATOM 2240 O O . PRO A 1 298 ? 5.290 -14.728 -60.449 1.00 47.94 298 PRO A O 1
ATOM 2243 N N . GLU A 1 299 ? 6.692 -15.294 -58.785 1.00 45.22 299 GLU A N 1
ATOM 2244 C CA . GLU A 1 299 ? 5.853 -14.950 -57.628 1.00 45.22 299 GLU A CA 1
ATOM 2245 C C . GLU A 1 299 ? 5.548 -13.435 -57.527 1.00 45.22 299 GLU A C 1
ATOM 2247 O O . GLU A 1 299 ? 4.611 -13.032 -56.843 1.00 45.22 299 GLU A O 1
ATOM 2252 N N . LEU A 1 300 ? 6.322 -12.571 -58.205 1.00 48.00 300 LEU A N 1
ATOM 2253 C CA . LEU A 1 300 ? 6.203 -11.105 -58.113 1.00 48.00 300 LEU A CA 1
ATOM 2254 C C . LEU A 1 300 ? 5.032 -10.497 -58.920 1.00 48.00 300 LEU A C 1
ATOM 2256 O O . LEU A 1 300 ? 4.835 -9.282 -58.875 1.00 48.00 300 LEU A O 1
ATOM 2260 N N . GLY A 1 301 ? 4.236 -11.306 -59.629 1.00 53.16 301 GLY A N 1
ATOM 2261 C CA . GLY A 1 301 ? 3.026 -10.858 -60.333 1.00 53.16 301 GLY A CA 1
ATOM 2262 C C . GLY A 1 301 ? 3.272 -9.865 -61.482 1.00 53.16 301 GLY A C 1
ATOM 2263 O O . GLY A 1 301 ? 4.377 -9.756 -62.027 1.00 53.16 301 GLY A O 1
ATOM 2264 N N . ASP A 1 302 ? 2.224 -9.141 -61.898 1.00 53.88 302 ASP A N 1
ATOM 2265 C CA . ASP A 1 302 ? 2.337 -8.156 -62.979 1.00 53.88 302 ASP A CA 1
ATOM 2266 C C . ASP A 1 302 ? 2.941 -6.839 -62.464 1.00 53.88 302 ASP A C 1
ATOM 2268 O O . ASP A 1 302 ? 2.251 -5.894 -62.095 1.00 53.88 302 ASP A O 1
ATOM 2272 N N . LEU A 1 303 ? 4.272 -6.813 -62.388 1.00 53.97 303 LEU A N 1
ATOM 2273 C CA . LEU A 1 303 ? 5.058 -5.642 -62.000 1.00 53.97 303 LEU A CA 1
ATOM 2274 C C . LEU A 1 303 ? 4.790 -4.459 -62.956 1.00 53.97 303 LEU A C 1
ATOM 2276 O O . LEU A 1 303 ? 5.188 -4.509 -64.126 1.00 53.97 303 LEU A O 1
ATOM 2280 N N . THR A 1 304 ? 4.146 -3.400 -62.454 1.00 52.72 304 THR A N 1
ATOM 2281 C CA . THR A 1 304 ? 4.087 -2.062 -63.072 1.00 52.72 304 THR A CA 1
ATOM 2282 C C . THR A 1 304 ? 5.274 -1.217 -62.596 1.00 52.72 304 THR A C 1
ATOM 2284 O O . THR A 1 304 ? 5.830 -1.484 -61.533 1.00 52.72 304 THR A O 1
ATOM 2287 N N . VAL A 1 305 ? 5.692 -0.202 -63.366 1.00 48.94 305 VAL A N 1
ATOM 2288 C CA . VAL A 1 305 ? 6.861 0.642 -63.025 1.00 48.94 305 VAL A CA 1
ATOM 2289 C C . VAL A 1 305 ? 6.709 1.302 -61.645 1.00 48.94 305 VAL A C 1
ATOM 2291 O O . VAL A 1 305 ? 7.694 1.393 -60.925 1.00 48.94 305 VAL A O 1
ATOM 2294 N N . ASP A 1 306 ? 5.489 1.648 -61.229 1.00 41.97 306 ASP A N 1
ATOM 2295 C CA . ASP A 1 306 ? 5.236 2.332 -59.952 1.00 41.97 306 ASP A CA 1
ATOM 2296 C C . ASP A 1 306 ? 5.357 1.404 -58.726 1.00 41.97 306 ASP A C 1
ATOM 2298 O O . ASP A 1 306 ? 5.977 1.775 -57.735 1.00 41.97 306 ASP A O 1
ATOM 2302 N N . ILE A 1 307 ? 4.851 0.163 -58.801 1.00 49.50 307 ILE A N 1
ATOM 2303 C CA . ILE A 1 307 ? 5.012 -0.854 -57.733 1.00 49.50 307 ILE A CA 1
ATOM 2304 C C . ILE A 1 307 ? 6.467 -1.326 -57.655 1.00 49.50 307 ILE A C 1
ATOM 2306 O O . ILE A 1 307 ? 6.987 -1.631 -56.582 1.00 49.50 307 ILE A O 1
ATOM 2310 N N . VAL A 1 308 ? 7.118 -1.394 -58.818 1.00 48.59 308 VAL A N 1
ATOM 2311 C CA . VAL A 1 308 ? 8.545 -1.664 -58.939 1.00 48.59 308 VAL A CA 1
ATOM 2312 C C . VAL A 1 308 ? 9.314 -0.579 -58.207 1.00 48.59 308 VAL A C 1
ATOM 2314 O O . VAL A 1 308 ? 10.062 -0.944 -57.324 1.00 48.59 308 VAL A O 1
ATOM 2317 N N . VAL A 1 309 ? 9.090 0.709 -58.482 1.00 45.72 309 VAL A N 1
ATOM 2318 C CA . VAL A 1 309 ? 9.791 1.818 -57.814 1.00 45.72 309 VAL A CA 1
ATOM 2319 C C . VAL A 1 309 ? 9.554 1.811 -56.302 1.00 45.72 309 VAL A C 1
ATOM 2321 O O . VAL A 1 309 ? 10.536 1.794 -55.576 1.00 45.72 309 VAL A O 1
ATOM 2324 N N . ASP A 1 310 ? 8.316 1.692 -55.815 1.00 43.84 310 ASP A N 1
ATOM 2325 C CA . ASP A 1 310 ? 8.010 1.707 -54.371 1.00 43.84 310 ASP A CA 1
ATOM 2326 C C . ASP A 1 310 ? 8.685 0.554 -53.591 1.00 43.84 310 ASP A C 1
ATOM 2328 O O . ASP A 1 310 ? 9.322 0.767 -52.556 1.00 43.84 310 ASP A O 1
ATOM 2332 N N . ARG A 1 311 ? 8.656 -0.670 -54.144 1.00 47.06 311 ARG A N 1
ATOM 2333 C CA . ARG A 1 311 ? 9.306 -1.866 -53.566 1.00 47.06 311 ARG A CA 1
ATOM 2334 C C . ARG A 1 311 ? 10.824 -1.937 -53.857 1.00 47.06 311 ARG A C 1
ATOM 2336 O O . ARG A 1 311 ? 11.533 -2.733 -53.243 1.00 47.06 311 ARG A O 1
ATOM 2343 N N . ILE A 1 312 ? 11.325 -1.128 -54.797 1.00 47.19 312 ILE A N 1
ATOM 2344 C CA . ILE A 1 312 ? 12.753 -0.931 -55.129 1.00 47.19 312 ILE A CA 1
ATOM 2345 C C . ILE A 1 312 ? 13.390 0.117 -54.225 1.00 47.19 312 ILE A C 1
ATOM 2347 O O . ILE A 1 312 ? 14.573 -0.006 -53.923 1.00 47.19 312 ILE A O 1
ATOM 2351 N N . THR A 1 313 ? 12.659 1.158 -53.832 1.00 44.84 313 THR A N 1
ATOM 2352 C CA . THR A 1 313 ? 13.228 2.305 -53.113 1.00 44.84 313 THR A CA 1
ATOM 2353 C C . THR A 1 313 ? 13.058 2.208 -51.604 1.00 44.84 313 THR A C 1
ATOM 2355 O O . THR A 1 313 ? 13.795 2.872 -50.884 1.00 44.84 313 THR A O 1
ATOM 2358 N N . SER A 1 314 ? 12.137 1.373 -51.113 1.00 51.84 314 SER A N 1
ATOM 2359 C CA . SER A 1 314 ? 11.963 1.116 -49.681 1.00 51.84 314 SER A CA 1
ATOM 2360 C C . SER A 1 314 ? 12.404 -0.310 -49.322 1.00 51.84 314 SER A C 1
ATOM 2362 O O . SER A 1 314 ? 11.840 -1.301 -49.787 1.00 51.84 314 SER A O 1
ATOM 2364 N N . GLY A 1 315 ? 13.462 -0.435 -48.514 1.00 64.19 315 GLY A N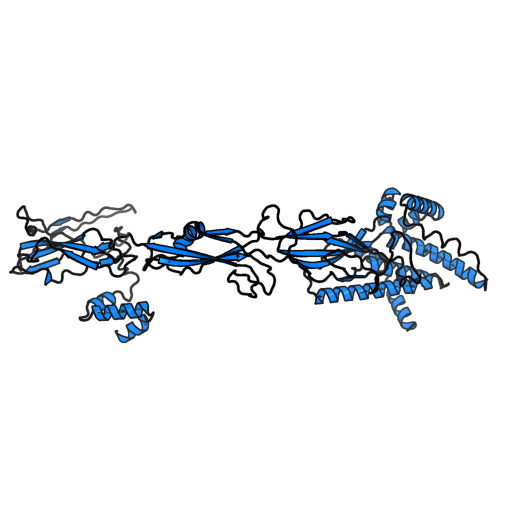 1
ATOM 2365 C CA . GLY A 1 315 ? 13.837 -1.717 -47.912 1.00 64.19 315 GLY A CA 1
ATOM 2366 C C . GLY A 1 315 ? 12.754 -2.170 -46.930 1.00 64.19 315 GLY A C 1
ATOM 2367 O O . GLY A 1 315 ? 12.258 -1.365 -46.144 1.00 64.19 315 GLY A O 1
ATOM 2368 N N . GLN A 1 316 ? 12.369 -3.446 -46.967 1.00 74.25 316 GLN A N 1
ATOM 2369 C CA . GLN A 1 316 ? 11.374 -4.002 -46.051 1.00 74.25 316 GLN A CA 1
ATOM 2370 C C . GLN A 1 316 ? 12.045 -4.615 -44.814 1.00 74.25 316 GLN A C 1
ATOM 2372 O O . GLN A 1 316 ? 13.112 -5.216 -44.945 1.00 74.25 316 GLN A O 1
ATOM 2377 N N . PRO A 1 317 ? 11.441 -4.512 -43.617 1.00 79.06 317 PRO A N 1
ATOM 2378 C CA . PRO A 1 317 ? 11.919 -5.221 -42.434 1.00 79.06 317 PRO A CA 1
ATOM 2379 C C . PRO A 1 317 ? 11.987 -6.730 -42.683 1.00 79.06 317 PRO A C 1
ATOM 2381 O O . PRO A 1 317 ? 11.017 -7.329 -43.143 1.00 79.06 317 PRO A O 1
ATOM 2384 N N . SER A 1 318 ? 13.118 -7.347 -42.355 1.00 81.12 318 SER A N 1
ATOM 2385 C CA . SER A 1 318 ? 13.330 -8.795 -42.499 1.00 81.12 318 SER A CA 1
ATOM 2386 C C . SER A 1 318 ? 13.443 -9.477 -41.139 1.00 81.12 318 SER A C 1
ATOM 2388 O O . SER A 1 318 ? 12.667 -10.370 -40.808 1.00 81.12 318 SER A O 1
ATOM 2390 N N . VAL A 1 319 ? 14.382 -9.017 -40.317 1.00 83.56 319 VAL A N 1
ATOM 2391 C CA . VAL A 1 319 ? 14.599 -9.471 -38.946 1.00 83.56 319 VAL A CA 1
ATOM 2392 C C . VAL A 1 319 ? 14.932 -8.285 -38.057 1.00 83.56 319 VAL A C 1
ATOM 2394 O O . VAL A 1 319 ? 15.533 -7.310 -38.502 1.00 83.56 319 VAL A O 1
ATOM 2397 N N . SER A 1 320 ? 14.568 -8.372 -36.783 1.00 86.00 320 SER A N 1
ATOM 2398 C CA . SER A 1 320 ? 14.859 -7.335 -35.801 1.00 86.00 320 SER A CA 1
ATOM 2399 C C . SER A 1 320 ? 15.478 -7.900 -34.526 1.00 86.00 320 SER A C 1
ATOM 2401 O O . SER A 1 320 ? 15.374 -9.096 -34.216 1.00 86.00 320 SER A O 1
ATOM 2403 N N . ARG A 1 321 ? 16.157 -7.022 -33.787 1.00 85.38 321 ARG A N 1
ATOM 2404 C CA . ARG A 1 321 ? 16.706 -7.276 -32.457 1.00 85.38 321 ARG A CA 1
ATOM 2405 C C . ARG A 1 321 ? 16.321 -6.127 -31.538 1.00 85.38 321 ARG A C 1
ATOM 2407 O O . ARG A 1 321 ? 16.715 -4.992 -31.786 1.00 85.38 321 ARG A O 1
ATOM 2414 N N . LYS A 1 322 ? 15.625 -6.456 -30.450 1.00 87.75 322 LYS A N 1
ATOM 2415 C CA . LYS A 1 322 ? 15.230 -5.503 -29.412 1.00 87.75 322 LYS A CA 1
ATOM 2416 C C . LYS A 1 322 ? 16.103 -5.600 -28.165 1.00 87.75 322 LYS A C 1
ATOM 2418 O O . LYS A 1 322 ? 16.595 -6.685 -27.840 1.00 87.75 322 LYS A O 1
ATOM 2423 N N . ARG A 1 323 ? 16.306 -4.482 -27.474 1.00 86.50 323 ARG A N 1
ATOM 2424 C CA . ARG A 1 323 ? 17.021 -4.371 -26.195 1.00 86.50 323 ARG A CA 1
ATOM 2425 C C . ARG A 1 323 ? 16.359 -3.313 -25.323 1.00 86.50 323 ARG A C 1
ATOM 2427 O O . ARG A 1 323 ? 15.950 -2.284 -25.839 1.00 86.50 323 ARG A O 1
ATOM 2434 N N . ILE A 1 324 ? 16.285 -3.569 -24.021 1.00 88.00 324 ILE A N 1
ATOM 2435 C CA . ILE A 1 324 ? 15.783 -2.601 -23.044 1.00 88.00 324 ILE A CA 1
ATOM 2436 C C . ILE A 1 324 ? 16.974 -1.953 -22.346 1.00 88.00 324 ILE A C 1
ATOM 2438 O O . ILE A 1 324 ? 17.898 -2.653 -21.933 1.00 88.00 324 ILE A O 1
ATOM 2442 N N . GLN A 1 325 ? 16.932 -0.633 -22.228 1.00 91.12 325 GLN A N 1
ATOM 2443 C CA . GLN A 1 325 ? 17.775 0.161 -21.343 1.00 91.12 325 GLN A CA 1
ATOM 2444 C C . GLN A 1 325 ? 16.878 0.747 -20.256 1.00 91.12 325 GLN A C 1
ATOM 2446 O O . GLN A 1 325 ? 15.825 1.297 -20.575 1.00 91.12 325 GLN A O 1
ATOM 2451 N N . ARG A 1 326 ? 17.292 0.677 -18.990 1.00 93.00 326 ARG A N 1
ATOM 2452 C CA . ARG A 1 326 ? 16.564 1.348 -17.907 1.00 93.00 326 ARG A CA 1
ATOM 2453 C C . ARG A 1 326 ? 17.089 2.758 -17.700 1.00 93.00 326 ARG A C 1
ATOM 2455 O O . ARG A 1 326 ? 18.295 2.975 -17.569 1.00 93.00 326 ARG A O 1
ATOM 2462 N N . LEU A 1 327 ? 16.171 3.712 -17.631 1.00 95.19 327 LEU A N 1
ATOM 2463 C CA . LEU A 1 327 ? 16.438 5.080 -17.213 1.00 95.19 327 LEU A CA 1
ATOM 2464 C C . LEU A 1 327 ? 15.675 5.356 -15.917 1.00 95.19 327 LEU A C 1
ATOM 2466 O O . LEU A 1 327 ? 14.448 5.416 -15.900 1.00 95.19 327 LEU A O 1
ATOM 2470 N N . THR A 1 328 ? 16.418 5.522 -14.830 1.00 94.31 328 THR A N 1
ATOM 2471 C CA . THR A 1 328 ? 15.884 5.845 -13.509 1.00 94.31 328 THR A CA 1
ATOM 2472 C C . THR A 1 328 ? 15.913 7.353 -13.298 1.00 94.31 328 THR A C 1
ATOM 2474 O O . THR A 1 328 ? 16.979 7.967 -13.352 1.00 94.31 328 THR A O 1
ATOM 2477 N N . VAL A 1 329 ? 14.756 7.942 -13.022 1.00 93.62 329 VAL A N 1
ATOM 2478 C CA . VAL A 1 329 ? 14.601 9.327 -12.575 1.00 93.62 329 VAL A CA 1
ATOM 2479 C C . VAL A 1 329 ? 14.275 9.299 -11.090 1.00 93.62 329 VAL A C 1
ATOM 2481 O O . VAL A 1 329 ? 13.275 8.696 -10.699 1.00 93.62 329 VAL A O 1
ATOM 2484 N N . TYR A 1 330 ? 15.129 9.914 -10.274 1.00 92.44 330 TYR A N 1
ATOM 2485 C CA . TYR A 1 330 ? 14.925 9.940 -8.829 1.00 92.44 330 TYR A CA 1
ATOM 2486 C C . TYR A 1 330 ? 13.695 10.751 -8.423 1.00 92.44 330 TYR A C 1
ATOM 2488 O O . TYR A 1 330 ? 13.403 11.786 -9.023 1.00 92.44 330 TYR A O 1
ATOM 2496 N N . ASP A 1 331 ? 13.044 10.298 -7.359 1.00 90.94 331 ASP A N 1
ATOM 2497 C CA . ASP A 1 331 ? 12.105 11.080 -6.575 1.00 90.94 331 ASP A CA 1
ATOM 2498 C C . ASP A 1 331 ? 12.847 11.754 -5.417 1.00 90.94 331 ASP A C 1
ATOM 2500 O O . ASP A 1 331 ? 13.496 11.089 -4.606 1.00 90.94 331 ASP A O 1
ATOM 2504 N N . LEU A 1 332 ? 12.815 13.084 -5.391 1.00 87.38 332 LEU A N 1
ATOM 2505 C CA . LEU A 1 332 ? 13.509 13.897 -4.390 1.00 87.38 332 LEU A CA 1
ATOM 2506 C C . LEU A 1 332 ? 12.548 14.543 -3.393 1.00 87.38 332 LEU A C 1
ATOM 2508 O O . LEU A 1 332 ? 13.020 15.233 -2.489 1.00 87.38 332 LEU A O 1
ATOM 2512 N N . ILE A 1 333 ? 11.233 14.399 -3.587 1.00 86.25 333 ILE A N 1
ATOM 2513 C CA . ILE A 1 333 ? 10.230 15.091 -2.783 1.00 86.25 333 ILE A CA 1
ATOM 2514 C C . ILE A 1 333 ? 9.495 14.049 -1.950 1.00 86.25 333 ILE A C 1
ATOM 2516 O O . ILE A 1 333 ? 8.693 13.297 -2.490 1.00 86.25 333 ILE A O 1
ATOM 2520 N N . PRO A 1 334 ? 9.722 14.017 -0.632 1.00 87.94 334 PRO A N 1
ATOM 2521 C CA . PRO A 1 334 ? 9.018 13.087 0.226 1.00 87.94 334 PRO A CA 1
ATOM 2522 C C . PRO A 1 334 ? 7.503 13.310 0.216 1.00 87.94 334 PRO A C 1
ATOM 2524 O O . PRO A 1 334 ? 7.047 14.458 0.119 1.00 87.94 334 PRO A O 1
ATOM 2527 N N . PRO A 1 335 ? 6.713 12.242 0.408 1.00 92.06 335 PRO A N 1
ATOM 2528 C CA . PRO A 1 335 ? 5.270 12.357 0.524 1.00 92.06 335 PRO A CA 1
ATOM 2529 C C . PRO A 1 335 ? 4.885 13.202 1.742 1.00 92.06 335 PRO A C 1
ATOM 2531 O O . PRO A 1 335 ? 5.620 13.330 2.719 1.00 92.06 335 PRO A O 1
ATOM 2534 N N . THR A 1 336 ? 3.680 13.754 1.718 1.00 92.00 336 THR A N 1
ATOM 2535 C CA . THR A 1 336 ? 3.088 14.497 2.833 1.00 92.00 336 THR A CA 1
ATOM 2536 C C . THR A 1 336 ? 2.009 13.665 3.508 1.00 92.00 336 THR A C 1
ATOM 2538 O O . THR A 1 336 ? 1.259 12.947 2.847 1.00 92.00 336 THR A O 1
ATOM 2541 N N . ILE A 1 337 ? 1.912 13.777 4.832 1.00 95.69 337 ILE A N 1
ATOM 2542 C CA . ILE A 1 337 ? 0.862 13.146 5.631 1.00 95.69 337 ILE A CA 1
ATOM 2543 C C . ILE A 1 337 ? 0.398 14.094 6.732 1.00 95.69 337 ILE A C 1
ATOM 2545 O O . ILE A 1 337 ? 1.195 14.795 7.355 1.00 95.69 337 ILE A O 1
ATOM 2549 N N . ALA A 1 338 ? -0.907 14.122 6.960 1.00 95.44 338 ALA A N 1
ATOM 2550 C CA . ALA A 1 338 ? -1.556 14.887 8.009 1.00 95.44 338 ALA A CA 1
ATOM 2551 C C . ALA A 1 338 ? -2.784 14.134 8.529 1.00 95.44 338 ALA A C 1
ATOM 2553 O O . ALA A 1 338 ? -3.306 13.235 7.872 1.00 95.44 338 ALA A O 1
ATOM 2554 N N . THR A 1 339 ? -3.276 14.534 9.698 1.00 95.62 339 THR A N 1
ATOM 2555 C CA . THR A 1 339 ? -4.539 14.045 10.256 1.00 95.62 339 THR A CA 1
ATOM 2556 C C . THR A 1 339 ? -5.547 15.189 10.330 1.00 95.62 339 THR A C 1
ATOM 2558 O O . THR A 1 339 ? -5.221 16.308 10.725 1.00 95.62 339 THR A O 1
ATOM 2561 N N . SER A 1 340 ? -6.790 14.933 9.926 1.00 94.69 340 SER A N 1
ATOM 2562 C CA . SER A 1 340 ? -7.896 15.896 10.015 1.00 94.69 340 SER A CA 1
ATOM 2563 C C . SER A 1 340 ? -8.488 15.975 11.425 1.00 94.69 340 SER A C 1
ATOM 2565 O O . SER A 1 340 ? -9.073 16.993 11.796 1.00 94.69 340 SER A O 1
ATOM 2567 N N . SER A 1 341 ? -8.292 14.925 12.227 1.00 92.94 341 SER A N 1
ATOM 2568 C CA . SER A 1 341 ? -8.628 14.868 13.647 1.00 92.94 341 SER A CA 1
ATOM 2569 C C . SER A 1 341 ? -7.414 14.398 14.439 1.00 92.94 341 SER A C 1
ATOM 2571 O O . SER A 1 341 ? -6.943 13.279 14.247 1.00 92.94 341 SER A O 1
ATOM 2573 N N . ALA A 1 342 ? -6.912 15.240 15.341 1.00 88.88 342 ALA A N 1
ATOM 2574 C CA . ALA A 1 342 ? -5.777 14.881 16.188 1.00 88.88 342 ALA A CA 1
ATOM 2575 C C . ALA A 1 342 ? -6.154 13.844 17.260 1.00 88.88 342 ALA A C 1
ATOM 2577 O O . ALA A 1 342 ? -5.313 13.017 17.607 1.00 88.88 342 ALA A O 1
ATOM 2578 N N . ASN A 1 343 ? -7.408 13.886 17.742 1.00 95.44 343 ASN A N 1
ATOM 2579 C CA . ASN A 1 343 ? -7.886 13.074 18.861 1.00 95.44 343 ASN A CA 1
ATOM 2580 C C . ASN A 1 343 ? -9.284 12.466 18.599 1.00 95.44 343 ASN A C 1
ATOM 2582 O O . ASN A 1 343 ? -10.271 12.994 19.119 1.00 95.44 343 ASN A O 1
ATOM 2586 N N . PRO A 1 344 ? -9.427 11.430 17.752 1.00 96.19 344 PRO A N 1
ATOM 2587 C CA . PRO A 1 344 ? -10.700 10.729 17.605 1.00 96.19 344 PRO A CA 1
ATOM 2588 C C . PRO A 1 344 ? -11.032 9.905 18.862 1.00 96.19 344 PRO A C 1
ATOM 2590 O O . PRO A 1 344 ? -10.147 9.280 19.450 1.00 96.19 344 PRO A O 1
ATOM 2593 N N . THR A 1 345 ? -12.313 9.885 19.234 1.00 97.12 345 THR A N 1
ATOM 2594 C CA . THR A 1 345 ? -12.831 9.134 20.388 1.00 97.12 345 THR A CA 1
ATOM 2595 C C . THR A 1 345 ? -13.767 8.025 19.921 1.00 97.12 345 THR A C 1
ATOM 2597 O O . THR A 1 345 ? -14.640 8.274 19.087 1.00 97.12 345 THR A O 1
ATOM 2600 N N . PHE A 1 346 ? -13.611 6.825 20.480 1.00 96.69 346 PHE A N 1
ATOM 2601 C CA . PHE A 1 346 ? -14.437 5.656 20.182 1.00 96.69 346 PHE A CA 1
ATOM 2602 C C . PHE A 1 346 ? -14.865 4.925 21.456 1.00 96.69 346 PHE A C 1
ATOM 2604 O O . PHE A 1 346 ? -14.247 5.070 22.505 1.00 96.69 346 PHE A O 1
ATOM 2611 N N . GLU A 1 347 ? -15.913 4.113 21.336 1.00 96.00 347 GLU A N 1
ATOM 2612 C CA . GLU A 1 347 ? -16.463 3.326 22.440 1.00 96.00 347 GLU A CA 1
ATOM 2613 C C . GLU A 1 347 ? -15.692 2.010 22.637 1.00 96.00 347 GLU A C 1
ATOM 2615 O O . GLU A 1 347 ? -15.335 1.331 21.660 1.00 96.00 347 GLU A O 1
ATOM 2620 N N . ALA A 1 348 ? -15.490 1.612 23.892 1.00 94.31 348 ALA A N 1
ATOM 2621 C CA . ALA A 1 348 ? -15.032 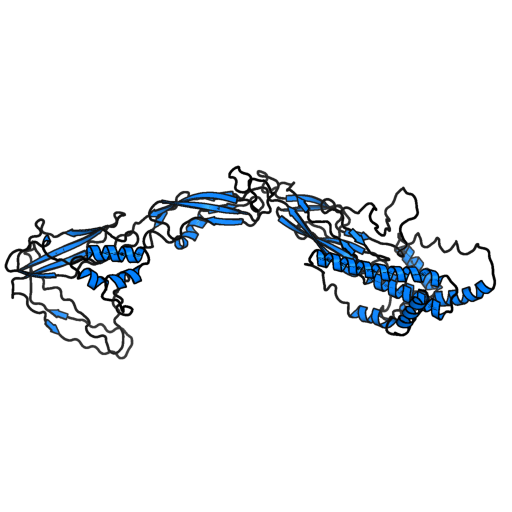0.283 24.263 1.00 94.31 348 ALA A CA 1
ATOM 2622 C C . ALA A 1 348 ? -16.102 -0.756 23.895 1.00 94.31 348 ALA A C 1
ATOM 2624 O O . ALA A 1 348 ? -17.238 -0.718 24.354 1.00 94.31 348 ALA A O 1
ATOM 2625 N N . THR A 1 349 ? -15.760 -1.684 23.007 1.00 90.88 349 THR A N 1
ATOM 2626 C CA . THR A 1 349 ? -16.714 -2.680 22.476 1.00 90.88 349 THR A CA 1
ATOM 2627 C C . THR A 1 349 ? -16.216 -4.110 22.616 1.00 90.88 349 THR A C 1
ATOM 2629 O O . THR A 1 349 ? -16.905 -5.052 22.224 1.00 90.88 349 THR A O 1
ATOM 2632 N N . ASP A 1 350 ? -15.022 -4.281 23.170 1.00 87.81 350 ASP A N 1
ATOM 2633 C CA . ASP A 1 350 ? -14.361 -5.556 23.366 1.00 87.81 350 ASP A CA 1
ATOM 2634 C C . ASP A 1 350 ? -13.749 -5.584 24.776 1.00 87.81 350 ASP A C 1
ATOM 2636 O O . ASP A 1 350 ? -13.534 -4.545 25.400 1.00 87.81 350 ASP A O 1
ATOM 2640 N N . ILE A 1 351 ? -13.435 -6.784 25.268 1.00 82.88 351 ILE A N 1
ATOM 2641 C CA . ILE A 1 351 ? -12.838 -6.952 26.596 1.00 82.88 351 ILE A CA 1
ATOM 2642 C C . ILE A 1 351 ? -11.535 -6.148 26.710 1.00 82.88 351 ILE A C 1
ATOM 2644 O O . ILE A 1 351 ? -10.575 -6.415 25.985 1.00 82.88 351 ILE A O 1
ATOM 2648 N N . GLY A 1 352 ? -11.505 -5.186 27.636 1.00 78.00 352 GLY A N 1
ATOM 2649 C CA . GLY A 1 352 ? -10.336 -4.343 27.913 1.00 78.00 352 GLY A CA 1
ATOM 2650 C C . GLY A 1 352 ? -10.114 -3.177 26.938 1.00 78.00 352 GLY A C 1
ATOM 2651 O O . GLY A 1 352 ? -9.054 -2.549 26.991 1.00 78.00 352 GLY A O 1
ATOM 2652 N N . GLY A 1 353 ? -11.079 -2.873 26.059 1.00 90.25 353 GLY A N 1
ATOM 2653 C CA . GLY A 1 353 ? -11.030 -1.708 25.172 1.00 90.25 353 GLY A CA 1
ATOM 2654 C C . GLY A 1 353 ? -11.779 -1.917 23.857 1.00 90.25 353 GLY A C 1
ATOM 2655 O O . GLY A 1 353 ? -12.973 -2.212 23.834 1.00 90.25 353 GLY A O 1
ATOM 2656 N N . ALA A 1 354 ? -11.095 -1.732 22.730 1.00 94.25 354 ALA A N 1
ATOM 2657 C CA . ALA A 1 354 ? -11.688 -1.947 21.416 1.00 94.25 354 ALA A CA 1
ATOM 2658 C C . ALA A 1 354 ? -10.706 -2.533 20.410 1.00 94.25 354 ALA A C 1
ATOM 2660 O O . ALA A 1 354 ? -9.559 -2.103 20.298 1.00 94.25 354 ALA A O 1
ATOM 2661 N N . ARG A 1 355 ? -11.167 -3.490 19.607 1.00 94.94 355 ARG A N 1
ATOM 2662 C CA . ARG A 1 355 ? -10.361 -4.057 18.528 1.00 94.94 355 ARG A CA 1
ATOM 2663 C C . ARG A 1 355 ? -10.119 -3.017 17.435 1.00 94.94 355 ARG A C 1
ATOM 2665 O O . ARG A 1 355 ? -11.058 -2.535 16.806 1.00 94.94 355 ARG A O 1
ATOM 2672 N N . THR A 1 356 ? -8.856 -2.753 17.120 1.00 96.06 356 THR A N 1
ATOM 2673 C CA . THR A 1 356 ? -8.438 -1.728 16.147 1.00 96.06 356 THR A CA 1
ATOM 2674 C C . THR A 1 356 ? -9.056 -1.920 14.769 1.00 96.06 356 THR A C 1
ATOM 2676 O O . THR A 1 356 ? -9.476 -0.957 14.134 1.00 96.06 356 THR A O 1
ATOM 2679 N N . SER A 1 357 ? -9.192 -3.169 14.314 1.00 96.19 357 SER A N 1
ATOM 2680 C CA . SER A 1 357 ? -9.795 -3.478 13.012 1.00 96.19 357 SER A CA 1
ATOM 2681 C C . SER A 1 357 ? -11.245 -3.004 12.881 1.00 96.19 357 SER A C 1
ATOM 2683 O O . SER A 1 357 ? -11.717 -2.833 11.763 1.00 96.19 357 SER A O 1
ATOM 2685 N N . ARG A 1 358 ? -11.960 -2.809 13.998 1.00 94.81 358 ARG A N 1
ATOM 2686 C CA . ARG A 1 358 ? -13.344 -2.314 14.012 1.00 94.81 358 ARG A CA 1
ATOM 2687 C C . ARG A 1 358 ? -13.429 -0.835 13.640 1.00 94.81 358 ARG A C 1
ATOM 2689 O O . ARG A 1 358 ? -14.378 -0.452 12.971 1.00 94.81 358 ARG A O 1
ATOM 2696 N N . TYR A 1 359 ? -12.436 -0.046 14.047 1.00 96.19 359 TYR A N 1
ATOM 2697 C CA . TYR A 1 359 ? -12.384 1.404 13.838 1.00 96.19 359 TYR A CA 1
ATOM 2698 C C . TYR A 1 359 ? -11.352 1.825 12.785 1.00 96.19 359 TYR A C 1
ATOM 2700 O O . TYR A 1 359 ? -11.153 3.012 12.557 1.00 96.19 359 TYR A O 1
ATOM 2708 N N . MET A 1 360 ? -10.686 0.873 12.124 1.00 96.00 360 MET A N 1
ATOM 2709 C CA . MET A 1 360 ? -9.626 1.167 11.154 1.00 96.00 360 MET A CA 1
ATOM 2710 C C . MET A 1 360 ? -10.118 2.012 9.972 1.00 96.00 360 MET A C 1
ATOM 2712 O O . MET A 1 360 ? -9.396 2.892 9.517 1.00 96.00 360 MET A O 1
ATOM 2716 N N . GLU A 1 361 ? -11.339 1.778 9.486 1.00 96.62 361 GLU A N 1
ATOM 2717 C CA . GLU A 1 361 ? -11.924 2.586 8.408 1.00 96.62 361 GLU A CA 1
ATOM 2718 C C . GLU A 1 361 ? -12.113 4.047 8.843 1.00 96.62 361 GLU A C 1
ATOM 2720 O O . GLU A 1 361 ? -11.680 4.960 8.140 1.00 96.62 361 GLU A O 1
ATOM 2725 N N . ASP A 1 362 ? -12.670 4.265 10.038 1.00 96.06 362 ASP A N 1
ATOM 2726 C CA . ASP A 1 362 ? -12.863 5.601 10.608 1.00 96.06 362 ASP A CA 1
ATOM 2727 C C . ASP A 1 362 ? -11.524 6.298 10.878 1.00 96.06 362 ASP A C 1
ATOM 2729 O O . ASP A 1 362 ? -11.361 7.484 10.594 1.00 96.06 362 ASP A O 1
ATOM 2733 N N . LEU A 1 363 ? -10.539 5.555 11.387 1.00 96.31 363 LEU A N 1
ATOM 2734 C CA . LEU A 1 363 ? -9.184 6.042 11.622 1.00 96.31 363 LEU A CA 1
ATOM 2735 C C . LEU A 1 363 ? -8.503 6.461 10.313 1.00 96.31 363 LEU A C 1
ATOM 2737 O O . LEU A 1 363 ? -8.017 7.589 10.217 1.00 96.31 363 LEU A O 1
ATOM 2741 N N . LEU A 1 364 ? -8.528 5.616 9.280 1.00 95.88 364 LEU A N 1
ATOM 2742 C CA . LEU A 1 364 ? -7.976 5.939 7.961 1.00 95.88 364 LEU A CA 1
ATOM 2743 C C . LEU A 1 364 ? -8.684 7.132 7.314 1.00 95.88 364 LEU A C 1
ATOM 2745 O O . LEU A 1 364 ? -8.025 7.941 6.668 1.00 95.88 364 LEU A O 1
ATOM 2749 N N . ALA A 1 365 ? -9.991 7.300 7.533 1.00 95.75 365 ALA A N 1
ATOM 2750 C CA . ALA A 1 365 ? -10.732 8.463 7.046 1.00 95.75 365 ALA A CA 1
ATOM 2751 C C . ALA A 1 365 ? -10.237 9.791 7.652 1.00 95.75 365 ALA A C 1
ATOM 2753 O O . ALA A 1 365 ? -10.466 10.861 7.080 1.00 95.75 365 ALA A O 1
ATOM 2754 N N . THR A 1 366 ? -9.535 9.747 8.791 1.00 96.19 366 THR A N 1
ATOM 2755 C CA . THR A 1 366 ? -8.887 10.934 9.361 1.00 96.19 366 THR A CA 1
ATOM 2756 C C . THR A 1 366 ? -7.518 11.238 8.754 1.00 96.19 366 THR A C 1
ATOM 2758 O O . THR A 1 366 ? -7.040 12.360 8.908 1.00 96.19 366 THR A O 1
ATOM 2761 N N . VAL A 1 367 ? -6.883 10.290 8.064 1.00 96.88 367 VAL A N 1
ATOM 2762 C CA . VAL A 1 367 ? -5.536 10.446 7.505 1.00 96.88 367 VAL A CA 1
ATOM 2763 C C . VAL A 1 367 ? -5.624 11.006 6.089 1.00 96.88 367 VAL A C 1
ATOM 2765 O O . VAL A 1 367 ? -6.319 10.479 5.225 1.00 96.88 367 VAL A O 1
ATOM 2768 N N . VAL A 1 368 ? -4.884 12.081 5.833 1.00 94.88 368 VAL A N 1
ATOM 2769 C CA . VAL A 1 368 ? -4.734 12.681 4.507 1.00 94.88 368 VAL A CA 1
ATOM 2770 C C . VAL A 1 368 ? -3.273 12.565 4.113 1.00 94.88 368 VAL A C 1
ATOM 2772 O O . VAL A 1 368 ? -2.411 13.149 4.766 1.00 94.88 368 VAL A O 1
ATOM 2775 N N . ALA A 1 369 ? -3.000 11.822 3.046 1.00 94.44 369 ALA A N 1
ATOM 2776 C CA . ALA A 1 369 ? -1.665 11.672 2.491 1.00 94.44 369 ALA A CA 1
ATOM 2777 C C . ALA A 1 369 ? -1.657 12.032 1.004 1.00 94.44 369 ALA A C 1
ATOM 2779 O O . ALA A 1 369 ? -2.638 11.801 0.293 1.00 94.44 369 ALA A O 1
ATOM 2780 N N . SER A 1 370 ? -0.557 12.616 0.541 1.00 91.56 370 SER A N 1
ATOM 2781 C CA . SER A 1 370 ? -0.356 12.919 -0.874 1.00 91.56 370 SER A CA 1
ATOM 2782 C C . SER A 1 370 ? 1.120 12.941 -1.226 1.00 91.56 370 SER A C 1
ATOM 2784 O O . SER A 1 370 ? 1.948 13.310 -0.397 1.00 91.56 370 SER A O 1
ATOM 2786 N N . ASP A 1 371 ? 1.429 12.590 -2.466 1.00 89.94 371 ASP A N 1
ATOM 2787 C CA . ASP A 1 371 ? 2.777 12.627 -3.012 1.00 89.94 371 ASP A CA 1
ATOM 2788 C C . ASP A 1 371 ? 2.872 13.701 -4.104 1.00 89.94 371 ASP A C 1
ATOM 2790 O O . ASP A 1 371 ? 2.002 13.777 -4.978 1.00 89.94 371 ASP A O 1
ATOM 2794 N N . ALA A 1 372 ? 3.898 14.552 -4.044 1.00 84.44 372 ALA A N 1
ATOM 2795 C CA . ALA A 1 372 ? 4.032 15.689 -4.957 1.00 84.44 372 ALA A CA 1
ATOM 2796 C C . ALA A 1 372 ? 4.361 15.256 -6.393 1.00 84.44 372 ALA A C 1
ATOM 2798 O O . ALA A 1 372 ? 3.950 15.920 -7.344 1.00 84.44 372 ALA A O 1
ATOM 2799 N N . CYS A 1 373 ? 5.060 14.130 -6.556 1.00 84.56 373 CYS A N 1
ATOM 2800 C CA . CYS A 1 373 ? 5.393 13.570 -7.859 1.00 84.56 373 CYS A CA 1
ATOM 2801 C C . CYS A 1 373 ? 4.315 12.605 -8.384 1.00 84.56 373 CYS A C 1
ATOM 2803 O O . CYS A 1 373 ? 4.503 11.962 -9.420 1.00 84.56 373 CYS A O 1
ATOM 2805 N N . GLY A 1 374 ? 3.155 12.543 -7.713 1.00 78.69 374 GLY A N 1
ATOM 2806 C CA . GLY A 1 374 ? 1.990 11.768 -8.134 1.00 78.69 374 GLY A CA 1
ATOM 2807 C C . GLY A 1 374 ? 2.222 10.259 -8.102 1.00 78.69 374 GLY A C 1
ATOM 2808 O O . GLY A 1 374 ? 1.513 9.513 -8.787 1.00 78.69 374 GLY A O 1
ATOM 2809 N N . ARG A 1 375 ? 3.227 9.798 -7.351 1.00 82.75 375 ARG A N 1
ATOM 2810 C CA . ARG A 1 375 ? 3.585 8.387 -7.293 1.00 82.75 375 ARG A CA 1
ATOM 2811 C C . ARG A 1 375 ? 2.634 7.602 -6.392 1.00 82.75 375 ARG A C 1
ATOM 2813 O O . ARG A 1 375 ? 2.078 8.151 -5.441 1.00 82.75 375 ARG A O 1
ATOM 2820 N N . PRO A 1 376 ? 2.444 6.296 -6.660 1.00 88.25 376 PRO A N 1
ATOM 2821 C CA . PRO A 1 376 ? 1.794 5.412 -5.705 1.00 88.25 376 PRO A CA 1
ATOM 2822 C C . PRO A 1 376 ? 2.533 5.448 -4.365 1.00 88.25 376 PRO A C 1
ATOM 2824 O O . PRO A 1 376 ? 3.764 5.400 -4.337 1.00 88.25 376 PRO A O 1
ATOM 2827 N N . PHE A 1 377 ? 1.771 5.496 -3.279 1.00 93.19 377 PHE A N 1
ATOM 2828 C CA . PHE A 1 377 ? 2.282 5.471 -1.917 1.00 93.19 377 PHE A CA 1
ATOM 2829 C C . PHE A 1 377 ? 1.487 4.479 -1.068 1.00 93.19 377 PHE A C 1
ATOM 2831 O O . PHE A 1 377 ? 0.345 4.132 -1.383 1.00 93.19 377 PHE A O 1
ATOM 2838 N N . GLU A 1 378 ? 2.093 4.045 0.028 1.00 95.25 378 GLU A N 1
ATOM 2839 C CA . GLU A 1 378 ? 1.505 3.143 1.013 1.00 95.25 378 GLU A CA 1
ATOM 2840 C C . GLU A 1 378 ? 1.398 3.850 2.366 1.00 95.25 378 GLU A C 1
ATOM 2842 O O . GLU A 1 378 ? 2.277 4.625 2.742 1.00 95.25 378 GLU A O 1
ATOM 2847 N N . ILE A 1 379 ? 0.319 3.582 3.105 1.00 96.56 379 ILE A N 1
ATOM 2848 C CA . ILE A 1 379 ? 0.113 4.086 4.468 1.00 96.56 379 ILE A CA 1
ATOM 2849 C C . ILE A 1 379 ? 0.194 2.905 5.435 1.00 96.56 379 ILE A C 1
ATOM 2851 O O . ILE A 1 379 ? -0.499 1.903 5.261 1.00 96.56 379 ILE A O 1
ATOM 2855 N N . ALA A 1 380 ? 1.012 3.046 6.472 1.00 96.81 380 ALA A N 1
ATOM 2856 C CA . ALA A 1 380 ? 1.167 2.099 7.569 1.00 96.81 380 ALA A CA 1
ATOM 2857 C C . ALA A 1 380 ? 0.862 2.767 8.918 1.00 96.81 380 ALA A C 1
ATOM 2859 O O . ALA A 1 380 ? 0.872 3.994 9.028 1.00 96.81 380 ALA A O 1
ATOM 2860 N N . HIS A 1 381 ? 0.615 1.953 9.947 1.00 96.81 381 HIS A N 1
ATOM 2861 C CA . HIS A 1 381 ? 0.412 2.412 11.320 1.00 96.81 381 HIS A CA 1
ATOM 2862 C C . HIS A 1 381 ? 1.029 1.452 12.343 1.00 96.81 381 HIS A C 1
ATOM 2864 O O . HIS A 1 381 ? 1.216 0.268 12.059 1.00 96.81 381 HIS A O 1
ATOM 2870 N N . ASP A 1 382 ? 1.278 1.948 13.554 1.00 97.56 382 ASP A N 1
ATOM 2871 C CA . ASP A 1 382 ? 1.760 1.166 14.705 1.00 97.56 382 ASP A CA 1
ATOM 2872 C C . ASP A 1 382 ? 0.662 0.833 15.739 1.00 97.56 382 ASP A C 1
ATOM 2874 O O . ASP A 1 382 ? 0.966 0.284 16.799 1.00 97.56 382 ASP A O 1
ATOM 2878 N N . ALA A 1 383 ? -0.610 1.143 15.444 1.00 96.56 383 ALA A N 1
ATOM 2879 C CA . ALA A 1 383 ? -1.723 0.873 16.358 1.00 96.56 383 ALA A CA 1
ATOM 2880 C C . ALA A 1 383 ? -1.762 -0.607 16.816 1.00 96.56 383 ALA A C 1
ATOM 2882 O O . ALA A 1 383 ? -1.623 -1.506 15.976 1.00 96.56 383 ALA A O 1
ATOM 2883 N N . PRO A 1 384 ? -1.986 -0.880 18.119 1.00 96.25 384 PRO A N 1
ATOM 2884 C CA . PRO A 1 384 ? -2.050 -2.241 18.663 1.00 96.25 384 PRO A CA 1
ATOM 2885 C C . PRO A 1 384 ? -3.246 -3.025 18.101 1.00 96.25 384 PRO A C 1
ATOM 2887 O O . PRO A 1 384 ? -4.142 -2.444 17.505 1.00 96.25 384 PRO A O 1
ATOM 2890 N N . GLU A 1 385 ? -3.319 -4.345 18.307 1.00 94.94 385 GLU A N 1
ATOM 2891 C CA . GLU A 1 385 ? -4.494 -5.137 17.880 1.00 94.94 385 GLU A CA 1
ATOM 2892 C C . GLU A 1 385 ? -5.770 -4.742 18.649 1.00 94.94 385 GLU A C 1
ATOM 2894 O O . GLU A 1 385 ? -6.867 -4.703 18.081 1.00 94.94 385 GLU A O 1
ATOM 2899 N N . ILE A 1 386 ? -5.608 -4.422 19.934 1.00 93.62 386 ILE A N 1
ATOM 2900 C CA . ILE A 1 386 ? -6.647 -3.904 20.824 1.00 93.62 386 ILE A CA 1
ATOM 2901 C C . ILE A 1 386 ? -6.175 -2.542 21.332 1.00 93.62 386 ILE A C 1
ATOM 2903 O O . ILE A 1 386 ? -5.113 -2.447 21.949 1.00 93.62 386 ILE A O 1
ATOM 2907 N N . LEU A 1 387 ? -6.961 -1.501 21.068 1.00 96.00 387 LEU A N 1
ATOM 2908 C CA . LEU A 1 387 ? -6.804 -0.181 21.667 1.00 96.00 387 LEU A CA 1
ATOM 2909 C C . LEU A 1 387 ? -7.317 -0.255 23.112 1.00 96.00 387 LEU A C 1
ATOM 2911 O O . LEU A 1 387 ? -8.509 -0.520 23.300 1.00 96.00 387 LEU A O 1
ATOM 2915 N N . PRO A 1 388 ? -6.453 -0.073 24.126 1.00 94.31 388 PRO A N 1
ATOM 2916 C CA . PRO A 1 388 ? -6.880 -0.081 25.519 1.00 94.31 388 PRO A CA 1
ATOM 2917 C C . PRO A 1 388 ? -7.750 1.136 25.840 1.00 94.31 388 PRO A C 1
ATOM 2919 O O . PRO A 1 388 ? -7.689 2.155 25.151 1.00 94.31 388 PRO A O 1
ATOM 2922 N N . LEU A 1 389 ? -8.503 1.041 26.938 1.00 93.31 389 LEU A N 1
ATOM 2923 C CA . LEU A 1 389 ? -9.193 2.185 27.537 1.00 93.31 389 LEU A CA 1
ATOM 2924 C C . LEU A 1 389 ? -8.240 3.368 27.766 1.00 93.31 389 LEU A C 1
ATOM 2926 O O . LEU A 1 389 ? -7.104 3.210 28.224 1.00 93.31 389 LEU A O 1
ATOM 2930 N N . GLY A 1 390 ? -8.734 4.570 27.488 1.00 94.50 390 GLY A N 1
ATOM 2931 C CA . GLY A 1 390 ? -7.981 5.813 27.561 1.00 94.50 390 GLY A CA 1
ATOM 2932 C C . GLY A 1 390 ? -7.242 6.141 26.265 1.00 94.50 390 GLY A C 1
ATOM 2933 O O . GLY A 1 390 ? -7.700 5.843 25.165 1.00 94.50 390 GLY A O 1
ATOM 2934 N N . ASN A 1 391 ? -6.107 6.826 26.394 1.00 96.94 391 ASN A N 1
ATOM 2935 C CA . ASN A 1 391 ? -5.384 7.396 25.258 1.00 96.94 391 ASN A CA 1
ATOM 2936 C C . ASN A 1 391 ? -4.291 6.454 24.749 1.00 96.94 391 ASN A C 1
ATOM 2938 O O . ASN A 1 391 ? -3.375 6.103 25.493 1.00 96.94 391 ASN A O 1
ATOM 2942 N N . THR A 1 392 ? -4.323 6.160 23.453 1.00 97.69 392 THR A N 1
ATOM 2943 C CA . THR A 1 392 ? -3.272 5.443 22.728 1.00 97.69 392 THR A CA 1
ATOM 2944 C C . THR A 1 392 ? -2.659 6.355 21.674 1.00 97.69 392 THR A C 1
ATOM 2946 O O . THR A 1 392 ? -3.370 6.941 20.863 1.00 97.69 392 THR A O 1
ATOM 2949 N N . LEU A 1 393 ? -1.333 6.488 21.671 1.00 97.75 393 LEU A N 1
ATOM 2950 C CA . LEU A 1 393 ? -0.622 7.200 20.611 1.00 97.75 393 LEU A CA 1
ATOM 2951 C C . LEU A 1 393 ? -0.454 6.261 19.412 1.00 97.75 393 LEU A C 1
ATOM 2953 O O . LEU A 1 393 ? 0.138 5.196 19.562 1.00 97.75 393 LEU A O 1
ATOM 2957 N N . VAL A 1 394 ? -0.963 6.668 18.253 1.00 97.62 394 VAL A N 1
ATOM 2958 C CA . VAL A 1 394 ? -0.810 5.964 16.978 1.00 97.62 394 VAL A CA 1
ATOM 2959 C C . VAL A 1 394 ? 0.029 6.825 16.041 1.00 97.62 394 VAL A C 1
ATOM 2961 O O . VAL A 1 394 ? -0.267 8.001 15.822 1.00 97.62 394 VAL A O 1
ATOM 2964 N N . THR A 1 395 ? 1.074 6.238 15.481 1.00 97.19 395 THR A N 1
ATOM 2965 C CA . THR A 1 395 ? 1.927 6.816 14.448 1.00 97.19 395 THR A CA 1
ATOM 2966 C C . THR A 1 395 ? 1.496 6.276 13.095 1.00 97.19 395 THR A C 1
ATOM 2968 O O . THR A 1 395 ? 1.517 5.069 12.862 1.00 97.19 395 THR A O 1
ATOM 2971 N N . TRP A 1 396 ? 1.133 7.179 12.193 1.00 97.75 396 TRP A N 1
ATOM 2972 C CA . TRP A 1 396 ? 0.883 6.884 10.790 1.00 97.75 396 TRP A CA 1
ATOM 2973 C C . TRP A 1 396 ? 2.123 7.219 9.981 1.00 97.75 396 TRP A C 1
ATOM 2975 O O . TRP A 1 396 ? 2.681 8.302 10.149 1.00 97.75 396 TRP A O 1
ATOM 2985 N N . THR A 1 397 ? 2.515 6.334 9.073 1.00 97.00 397 THR A N 1
ATOM 2986 C CA . THR A 1 397 ? 3.656 6.534 8.176 1.00 97.00 397 THR A CA 1
ATOM 2987 C C . THR A 1 397 ? 3.194 6.378 6.736 1.00 97.00 397 THR A C 1
ATOM 2989 O O . THR A 1 397 ? 2.662 5.331 6.376 1.00 97.00 397 THR A O 1
ATOM 2992 N N . VAL A 1 398 ? 3.422 7.394 5.906 1.00 97.12 398 VAL A N 1
ATOM 2993 C CA . VAL A 1 398 ? 3.298 7.287 4.447 1.00 97.12 398 VAL A CA 1
ATOM 2994 C C . VAL A 1 398 ? 4.670 7.000 3.843 1.00 97.12 398 VAL A C 1
ATOM 2996 O O . VAL A 1 398 ? 5.666 7.569 4.290 1.00 97.12 398 VAL A O 1
ATOM 2999 N N . ARG A 1 399 ? 4.728 6.119 2.844 1.00 94.75 399 ARG A N 1
ATOM 3000 C CA . ARG A 1 399 ? 5.943 5.774 2.093 1.00 94.75 399 ARG A CA 1
ATOM 3001 C C . ARG A 1 399 ? 5.655 5.838 0.604 1.00 94.75 399 ARG A C 1
ATOM 3003 O O . ARG A 1 399 ? 4.657 5.267 0.167 1.00 94.75 399 ARG A O 1
ATOM 3010 N N . ASP A 1 400 ? 6.499 6.522 -0.157 1.00 92.44 400 ASP A N 1
ATOM 3011 C CA . ASP A 1 400 ? 6.419 6.486 -1.617 1.00 92.44 400 ASP A CA 1
ATOM 3012 C C . ASP A 1 400 ? 7.058 5.199 -2.179 1.00 92.44 400 ASP A C 1
ATOM 3014 O O . ASP A 1 400 ? 7.581 4.356 -1.449 1.00 92.44 400 ASP A O 1
ATOM 3018 N N . ALA A 1 401 ? 6.983 5.015 -3.496 1.00 88.38 401 ALA A N 1
ATOM 3019 C CA . ALA A 1 401 ? 7.574 3.862 -4.177 1.00 88.38 401 ALA A CA 1
ATOM 3020 C C . ALA A 1 401 ? 9.055 4.059 -4.577 1.00 88.38 401 ALA A C 1
ATOM 3022 O O . ALA A 1 401 ? 9.588 3.249 -5.344 1.00 88.38 401 ALA A O 1
ATOM 3023 N N . GLY A 1 402 ? 9.705 5.149 -4.149 1.00 87.88 402 GLY A N 1
ATOM 3024 C CA . GLY A 1 402 ? 10.995 5.595 -4.674 1.00 87.88 402 GLY A CA 1
ATOM 3025 C C . GLY A 1 402 ? 10.950 5.813 -6.194 1.00 87.88 402 GLY A C 1
ATOM 3026 O O . GLY A 1 402 ? 9.880 6.076 -6.738 1.00 87.88 402 GLY A O 1
ATOM 3027 N N . PRO A 1 403 ? 12.056 5.677 -6.950 1.00 91.75 403 PRO A N 1
ATOM 3028 C CA . PRO A 1 403 ? 13.413 5.427 -6.487 1.00 91.75 403 PRO A CA 1
ATOM 3029 C C . PRO A 1 403 ? 14.039 6.714 -5.951 1.00 91.75 403 PRO A C 1
ATOM 3031 O O . PRO A 1 403 ? 13.916 7.765 -6.571 1.00 91.75 403 PRO A O 1
ATOM 3034 N N . VAL A 1 404 ? 14.767 6.617 -4.847 1.00 91.62 404 VAL A N 1
ATOM 3035 C CA . VAL A 1 404 ? 15.415 7.754 -4.173 1.00 91.62 404 VAL A CA 1
ATOM 3036 C C . VAL A 1 404 ? 16.933 7.728 -4.378 1.00 91.62 404 VAL A C 1
ATOM 3038 O O . VAL A 1 404 ? 17.496 6.658 -4.644 1.00 91.62 404 VAL A O 1
ATOM 3041 N N . PRO A 1 405 ? 17.628 8.877 -4.307 1.00 90.69 405 PRO A N 1
ATOM 3042 C CA . PRO A 1 405 ? 19.083 8.902 -4.372 1.00 90.69 405 PRO A CA 1
ATOM 3043 C C . PRO A 1 405 ? 19.694 8.252 -3.123 1.00 90.69 405 PRO A C 1
ATOM 3045 O O . PRO A 1 405 ? 19.156 8.434 -2.034 1.00 90.69 405 PRO A O 1
ATOM 3048 N N . PRO A 1 406 ? 20.832 7.548 -3.244 1.00 88.44 406 PRO A N 1
ATOM 3049 C CA . PRO A 1 406 ? 21.577 7.105 -2.073 1.00 88.44 406 PRO A CA 1
ATOM 3050 C C . PRO A 1 406 ? 22.130 8.311 -1.305 1.00 88.44 406 PRO A C 1
ATOM 3052 O O . PRO A 1 406 ? 22.333 9.382 -1.885 1.00 88.44 406 PRO A O 1
ATOM 3055 N N . ASP A 1 407 ? 22.436 8.102 -0.027 1.00 87.69 407 ASP A N 1
ATOM 3056 C CA . ASP A 1 407 ? 23.075 9.093 0.840 1.00 87.69 407 ASP A CA 1
ATOM 3057 C C . ASP A 1 407 ? 22.258 10.398 1.009 1.00 87.69 407 ASP A C 1
ATOM 3059 O O . ASP A 1 407 ? 22.823 11.496 1.076 1.00 87.69 407 ASP A O 1
ATOM 3063 N N . ALA A 1 408 ? 20.928 10.288 1.080 1.00 88.06 408 ALA A N 1
ATOM 3064 C CA . ALA A 1 408 ? 20.016 11.387 1.399 1.00 88.06 408 ALA A CA 1
ATOM 3065 C C . ALA A 1 408 ? 19.224 11.081 2.681 1.00 88.06 408 ALA A C 1
ATOM 3067 O O . ALA A 1 408 ? 19.363 10.005 3.241 1.00 88.06 408 ALA A O 1
ATOM 3068 N N . ASP A 1 409 ? 18.472 12.062 3.171 1.00 91.00 409 ASP A N 1
ATOM 3069 C CA . ASP A 1 409 ? 17.521 11.900 4.277 1.00 91.00 409 ASP A CA 1
ATOM 3070 C C . ASP A 1 409 ? 16.155 11.536 3.683 1.00 91.00 409 ASP A C 1
ATOM 3072 O O . ASP A 1 409 ? 15.482 12.401 3.101 1.00 91.00 409 ASP A O 1
ATOM 3076 N N . HIS A 1 410 ? 15.782 10.257 3.750 1.00 92.25 410 HIS A N 1
ATOM 3077 C CA . HIS A 1 410 ? 14.556 9.756 3.133 1.00 92.25 410 HIS A CA 1
ATOM 3078 C C . HIS A 1 410 ? 13.332 9.868 4.049 1.00 92.25 410 HIS A C 1
ATOM 3080 O O . HIS A 1 410 ? 12.222 10.096 3.555 1.00 92.25 410 HIS A O 1
ATOM 3086 N N . ASP A 1 411 ? 13.488 9.775 5.370 1.00 91.44 411 ASP A N 1
ATOM 3087 C CA . ASP A 1 411 ? 12.376 9.801 6.334 1.00 91.44 411 ASP A CA 1
ATOM 3088 C C . ASP A 1 411 ? 12.090 11.185 6.960 1.00 91.44 411 ASP A C 1
ATOM 3090 O O . ASP A 1 411 ? 11.018 11.421 7.533 1.00 91.44 411 ASP A O 1
ATOM 3094 N N . GLY A 1 412 ? 12.980 12.151 6.735 1.00 88.25 412 GLY A N 1
ATOM 3095 C CA . GLY A 1 412 ? 12.864 13.526 7.206 1.00 88.25 412 GLY A CA 1
ATOM 3096 C C . GLY A 1 412 ? 13.306 13.729 8.650 1.00 88.25 412 GLY A C 1
ATOM 3097 O O . GLY A 1 412 ? 12.946 14.759 9.234 1.00 88.25 412 GLY A O 1
ATOM 3098 N N . ASP A 1 413 ? 14.033 12.780 9.241 1.00 89.06 413 ASP A N 1
ATOM 3099 C CA . ASP A 1 413 ? 14.563 12.879 10.601 1.00 89.06 413 ASP A CA 1
ATOM 3100 C C . ASP A 1 413 ? 15.834 13.751 10.704 1.00 89.06 413 ASP A C 1
ATOM 3102 O O . ASP A 1 413 ? 16.281 14.097 11.806 1.00 89.06 413 ASP A O 1
ATOM 3106 N N . GLY A 1 414 ? 16.374 14.192 9.561 1.00 90.06 414 GLY A N 1
ATOM 3107 C CA . GLY A 1 414 ? 17.573 15.020 9.457 1.00 90.06 414 GLY A CA 1
ATOM 3108 C C . GLY A 1 414 ? 18.879 14.226 9.411 1.00 90.06 414 GLY A C 1
ATOM 3109 O O . GLY A 1 414 ? 19.957 14.832 9.485 1.00 90.06 414 GLY A O 1
ATOM 3110 N N . SER A 1 415 ? 18.811 12.901 9.317 1.00 92.44 415 SER A N 1
ATOM 3111 C CA . SER A 1 415 ? 19.946 11.999 9.178 1.00 92.44 415 SER A CA 1
ATOM 3112 C C . SER A 1 415 ? 19.986 11.375 7.785 1.00 92.44 415 SER A C 1
ATOM 3114 O O . SER A 1 415 ? 18.987 11.282 7.091 1.00 92.44 415 SER A O 1
ATOM 3116 N N . VAL A 1 416 ? 21.188 11.021 7.332 1.00 93.00 416 VAL A N 1
ATOM 3117 C CA . VAL A 1 416 ? 21.351 10.338 6.046 1.00 93.00 416 VAL A CA 1
ATOM 3118 C C . VAL A 1 416 ? 21.142 8.848 6.259 1.00 93.00 416 VAL A C 1
ATOM 3120 O O . VAL A 1 416 ? 21.850 8.240 7.071 1.00 93.00 416 VAL A O 1
ATOM 3123 N N . ASP A 1 417 ? 20.237 8.269 5.486 1.00 89.56 417 ASP A N 1
ATOM 3124 C CA . ASP A 1 417 ? 19.911 6.854 5.471 1.00 89.56 417 ASP A CA 1
ATOM 3125 C C . ASP A 1 417 ? 20.133 6.249 4.068 1.00 89.56 417 ASP A C 1
ATOM 3127 O O . ASP A 1 417 ? 20.694 6.859 3.150 1.00 89.56 417 ASP A O 1
ATOM 3131 N N . ASN A 1 418 ? 19.849 4.952 3.947 1.00 89.25 418 ASN A N 1
ATOM 3132 C CA . ASN A 1 418 ? 20.019 4.190 2.708 1.00 89.25 418 ASN A CA 1
ATOM 3133 C C . ASN A 1 418 ? 18.727 3.442 2.377 1.00 89.25 418 ASN A C 1
ATOM 3135 O O . ASN A 1 418 ? 18.752 2.287 1.927 1.00 89.25 418 ASN A O 1
ATOM 3139 N N . ASP A 1 419 ? 17.606 4.098 2.663 1.00 89.94 419 ASP A N 1
ATOM 3140 C CA . ASP A 1 419 ? 16.294 3.611 2.301 1.00 89.94 419 ASP A CA 1
ATOM 3141 C C . ASP A 1 419 ? 16.104 3.721 0.782 1.00 89.94 419 ASP A C 1
ATOM 3143 O O . ASP A 1 419 ? 16.896 4.299 0.035 1.00 89.94 419 ASP A O 1
ATOM 3147 N N . THR A 1 420 ? 15.088 3.023 0.282 1.00 90.94 420 THR A N 1
ATOM 3148 C CA . THR A 1 420 ? 14.812 2.930 -1.166 1.00 90.94 420 THR A CA 1
ATOM 3149 C C . THR A 1 420 ? 13.550 3.691 -1.573 1.00 90.94 420 THR A C 1
ATOM 3151 O O . THR A 1 420 ? 13.160 3.650 -2.739 1.00 90.94 420 THR A O 1
ATOM 3154 N N . PHE A 1 421 ? 12.954 4.403 -0.619 1.00 92.50 421 PHE A N 1
ATOM 3155 C CA . PHE A 1 421 ? 11.709 5.162 -0.692 1.00 92.50 421 PHE A CA 1
ATOM 3156 C C . PHE A 1 421 ? 11.828 6.377 0.229 1.00 92.50 421 PHE A C 1
ATOM 3158 O O . PHE A 1 421 ? 12.540 6.288 1.225 1.00 92.50 421 PHE A O 1
ATOM 3165 N N . ASN A 1 422 ? 11.103 7.462 -0.041 1.00 92.44 422 ASN A N 1
ATOM 3166 C CA . ASN A 1 422 ? 10.930 8.520 0.950 1.00 92.44 422 ASN A CA 1
ATOM 3167 C C . ASN A 1 422 ? 9.738 8.198 1.856 1.00 92.44 422 ASN A C 1
ATOM 3169 O O . ASN A 1 422 ? 8.762 7.562 1.443 1.00 92.44 422 ASN A O 1
ATOM 3173 N N . SER A 1 423 ? 9.777 8.672 3.100 1.00 94.62 423 SER A N 1
ATOM 3174 C CA . SER A 1 423 ? 8.674 8.489 4.040 1.00 94.62 423 SER A CA 1
ATOM 3175 C C . SER A 1 423 ? 8.424 9.706 4.917 1.00 94.62 423 SER A C 1
ATOM 3177 O O . SER A 1 423 ? 9.307 10.529 5.125 1.00 94.62 423 SER A O 1
ATOM 3179 N N . ARG A 1 424 ? 7.201 9.848 5.432 1.00 95.81 424 ARG A N 1
ATOM 3180 C CA . ARG A 1 424 ? 6.863 10.836 6.467 1.00 95.81 424 ARG A CA 1
ATOM 3181 C C . ARG A 1 424 ? 5.891 10.242 7.463 1.00 95.81 424 ARG A C 1
ATOM 3183 O O . ARG A 1 424 ? 5.068 9.400 7.106 1.00 95.81 424 ARG A O 1
ATOM 3190 N N . SER A 1 425 ? 5.969 10.712 8.705 1.00 95.94 425 SER A N 1
ATOM 3191 C CA . SER A 1 425 ? 5.105 10.239 9.784 1.00 95.94 425 SER A CA 1
ATOM 3192 C C . SER A 1 425 ? 4.340 11.368 10.468 1.00 95.94 425 SER A C 1
ATOM 3194 O O . SER A 1 425 ? 4.832 12.488 10.595 1.00 95.94 425 SER A O 1
ATOM 3196 N N . VAL A 1 426 ? 3.137 11.054 10.943 1.00 96.62 426 VAL A N 1
ATOM 3197 C CA . VAL A 1 426 ? 2.311 11.923 11.789 1.00 96.62 426 VAL A CA 1
ATOM 3198 C C . VAL A 1 426 ? 1.732 11.107 12.935 1.00 96.62 426 VAL A C 1
ATOM 3200 O O . VAL A 1 426 ? 1.398 9.936 12.769 1.00 96.62 426 VAL A O 1
ATOM 3203 N N . THR A 1 427 ? 1.606 11.719 14.106 1.00 96.25 427 THR A N 1
ATOM 3204 C CA . THR A 1 427 ? 1.007 11.075 15.274 1.00 96.25 427 THR A CA 1
ATOM 3205 C C . THR A 1 427 ? -0.429 11.539 15.498 1.00 96.25 427 THR A C 1
ATOM 3207 O O . THR A 1 427 ? -0.806 12.672 15.192 1.00 96.25 427 THR A O 1
ATOM 3210 N N . GLN A 1 428 ? -1.235 10.638 16.044 1.00 96.56 428 GLN A N 1
ATOM 3211 C CA . GLN A 1 428 ? -2.632 10.832 16.408 1.00 96.56 428 GLN A CA 1
ATOM 3212 C C . GLN A 1 428 ? -2.872 10.191 17.776 1.00 96.56 428 GLN A C 1
ATOM 3214 O O . GLN A 1 428 ? -2.353 9.110 18.044 1.00 96.56 428 GLN A O 1
ATOM 3219 N N . VAL A 1 429 ? -3.643 10.832 18.655 1.00 97.94 429 VAL A N 1
ATOM 3220 C CA . VAL A 1 429 ? -4.013 10.239 19.950 1.00 97.94 429 VAL A CA 1
ATOM 3221 C C . VAL A 1 429 ? -5.412 9.656 19.830 1.00 97.94 429 VAL A C 1
ATOM 3223 O O . VAL A 1 429 ? -6.384 10.391 19.767 1.00 97.94 429 VAL A O 1
ATOM 3226 N N . VAL A 1 430 ? -5.539 8.338 19.802 1.00 98.00 430 VAL A N 1
ATOM 3227 C CA . VAL A 1 430 ? -6.843 7.670 19.765 1.00 98.00 430 VAL A CA 1
ATOM 3228 C C . VAL A 1 430 ? -7.329 7.456 21.193 1.00 98.00 430 VAL A C 1
ATOM 3230 O O . VAL A 1 430 ? -6.611 6.861 21.997 1.00 98.00 430 VAL A O 1
ATOM 3233 N N . THR A 1 431 ? -8.530 7.932 21.513 1.00 97.38 431 THR A N 1
ATOM 3234 C CA . THR A 1 431 ? -9.130 7.762 22.840 1.00 97.38 431 THR A CA 1
ATOM 3235 C C . THR A 1 431 ? -10.224 6.701 22.790 1.00 97.38 431 THR A C 1
ATOM 3237 O O . THR A 1 431 ? -11.171 6.827 22.016 1.00 97.38 431 THR A O 1
ATOM 3240 N N . ILE A 1 432 ? -10.110 5.667 23.621 1.00 97.31 432 ILE A N 1
ATOM 3241 C CA . ILE A 1 432 ? -11.193 4.712 23.873 1.00 97.31 432 ILE A CA 1
ATOM 3242 C C . ILE A 1 432 ? -11.852 5.068 25.201 1.00 97.31 432 ILE A C 1
ATOM 3244 O O . ILE A 1 432 ? -11.192 5.084 26.240 1.00 97.31 432 ILE A O 1
ATOM 3248 N N . GLU A 1 433 ? -13.145 5.359 25.163 1.00 96.06 433 GLU A N 1
ATOM 3249 C CA . GLU A 1 433 ? -13.967 5.631 26.341 1.00 96.06 433 GLU A CA 1
ATOM 3250 C C . GLU A 1 433 ? -14.980 4.511 26.530 1.00 96.06 433 GLU A C 1
ATOM 3252 O O . GLU A 1 433 ? -15.355 3.828 25.579 1.00 96.06 433 GLU A O 1
ATOM 3257 N N . ASP A 1 434 ? -15.404 4.325 27.770 1.00 95.88 434 ASP A N 1
ATOM 3258 C CA . ASP A 1 434 ? -16.461 3.395 28.120 1.00 95.88 434 ASP A CA 1
ATOM 3259 C C . ASP A 1 434 ? -17.644 4.174 28.695 1.00 95.88 434 ASP A C 1
ATOM 3261 O O . ASP A 1 434 ? -17.550 4.848 29.727 1.00 95.88 434 ASP A O 1
ATOM 3265 N N . THR A 1 435 ? -18.757 4.106 27.976 1.00 95.19 435 THR A N 1
ATOM 3266 C CA . THR A 1 435 ? -20.024 4.752 28.321 1.00 95.19 435 THR A CA 1
ATOM 3267 C C . THR A 1 435 ? -21.140 3.737 28.562 1.00 95.19 435 THR A C 1
ATOM 3269 O O . THR A 1 435 ? -22.296 4.123 28.780 1.00 95.19 435 THR A O 1
ATOM 3272 N N . GLN A 1 436 ? -20.823 2.441 28.515 1.00 92.19 436 GLN A N 1
ATOM 3273 C CA . GLN A 1 436 ? -21.779 1.359 28.696 1.00 92.19 436 GLN A CA 1
ATOM 3274 C C . GLN A 1 436 ? -21.803 0.928 30.157 1.00 92.19 436 GLN A C 1
ATOM 3276 O O . GLN A 1 436 ? -20.788 0.866 30.826 1.00 92.19 436 GLN A O 1
ATOM 3281 N N . TRP A 1 437 ? -23.000 0.675 30.681 1.00 94.38 437 TRP A N 1
ATOM 3282 C CA . TRP A 1 437 ? -23.147 0.153 32.036 1.00 94.38 437 TRP A CA 1
ATOM 3283 C C . TRP A 1 437 ? -22.950 -1.367 32.076 1.00 94.38 437 TRP A C 1
ATOM 3285 O O . TRP A 1 437 ? -23.297 -2.055 31.107 1.00 94.38 437 TRP A O 1
ATOM 3295 N N . PRO A 1 438 ? -22.581 -1.920 33.247 1.00 92.75 438 PRO A N 1
ATOM 3296 C CA . PRO A 1 438 ? -22.568 -3.358 33.445 1.00 92.75 438 PRO A CA 1
ATOM 3297 C C . PRO A 1 438 ? -23.954 -3.976 33.264 1.00 92.75 438 PRO A C 1
ATOM 3299 O O . PRO A 1 438 ? -24.987 -3.412 33.650 1.00 92.75 438 PRO A O 1
ATOM 3302 N N . ILE A 1 439 ? -23.981 -5.203 32.754 1.00 90.00 439 ILE A N 1
ATOM 3303 C CA . ILE A 1 439 ? -25.168 -6.053 32.753 1.00 90.00 439 ILE A CA 1
ATOM 3304 C C . ILE A 1 439 ? -25.192 -6.822 34.075 1.00 90.00 439 ILE A C 1
ATOM 3306 O O . ILE A 1 439 ? -24.274 -7.585 34.367 1.00 90.00 439 ILE A O 1
ATOM 3310 N N . LEU A 1 440 ? -26.260 -6.651 34.860 1.00 90.69 440 LEU A N 1
ATOM 3311 C CA . LEU A 1 440 ? -26.428 -7.284 36.170 1.00 90.69 440 LEU A CA 1
ATOM 3312 C C . LEU A 1 440 ? -27.674 -8.178 36.219 1.00 90.69 440 LEU A C 1
ATOM 3314 O O . LEU A 1 440 ? -28.772 -7.770 35.837 1.00 90.69 440 LEU A O 1
ATOM 3318 N N . VAL A 1 441 ? -27.507 -9.380 36.771 1.00 88.62 441 VAL A N 1
ATOM 3319 C CA . VAL A 1 441 ? -28.581 -10.295 37.172 1.00 88.62 441 VAL A CA 1
ATOM 3320 C C . VAL A 1 441 ? -28.461 -10.542 38.679 1.00 88.62 441 VAL A C 1
ATOM 3322 O O . VAL A 1 441 ? -27.441 -11.072 39.127 1.00 88.62 441 VAL A O 1
ATOM 3325 N N . PRO A 1 442 ? -29.472 -10.173 39.489 1.00 89.44 442 PRO A N 1
ATOM 3326 C CA . PRO A 1 442 ? -29.406 -10.337 40.936 1.00 89.44 442 PRO A CA 1
ATOM 3327 C C . PRO A 1 442 ? -29.455 -11.827 41.320 1.00 89.44 442 PRO A C 1
ATOM 3329 O O . PRO A 1 442 ? -29.960 -12.648 40.542 1.00 89.44 442 PRO A O 1
ATOM 3332 N N . PRO A 1 443 ? -28.993 -12.203 42.528 1.00 89.69 443 PRO A N 1
ATOM 3333 C CA . PRO A 1 443 ? -29.116 -13.576 42.994 1.00 89.69 443 PRO A CA 1
ATOM 3334 C C . PRO A 1 443 ? -30.591 -14.024 43.037 1.00 89.69 443 PRO A C 1
ATOM 3336 O O . PRO A 1 443 ? -31.511 -13.200 43.128 1.00 89.69 443 PRO A O 1
ATOM 3339 N N . PRO A 1 444 ? -30.864 -15.341 43.002 1.00 85.25 444 PRO A N 1
ATOM 3340 C CA . PRO A 1 444 ? -32.219 -15.844 43.163 1.00 85.25 444 PRO A CA 1
ATOM 3341 C C . PRO A 1 444 ? -32.809 -15.434 44.520 1.00 85.25 444 PRO A C 1
ATOM 3343 O O . PRO A 1 444 ? -32.094 -15.191 45.491 1.00 85.25 444 PRO A O 1
ATOM 3346 N N . GLY A 1 445 ? -34.141 -15.374 44.594 1.00 86.81 445 GLY A N 1
ATOM 3347 C CA . GLY A 1 445 ? -34.821 -15.111 45.859 1.00 86.81 445 GLY A CA 1
ATOM 3348 C C . GLY A 1 445 ? -34.462 -16.163 46.912 1.00 86.81 445 GLY A C 1
ATOM 3349 O O . GLY A 1 445 ? -34.273 -17.334 46.581 1.00 86.81 445 GLY A O 1
ATOM 3350 N N . LEU A 1 446 ? -34.372 -15.732 48.168 1.00 88.81 446 LEU A N 1
ATOM 3351 C CA . LEU A 1 446 ? -33.903 -16.548 49.287 1.00 88.81 446 LEU A CA 1
ATOM 3352 C C . LEU A 1 446 ? -34.993 -16.670 50.352 1.00 88.81 446 LEU A C 1
ATOM 3354 O O . LEU A 1 446 ? -35.634 -15.681 50.704 1.00 88.81 446 LEU A O 1
ATOM 3358 N N . VAL A 1 447 ? -35.177 -17.875 50.892 1.00 88.25 447 VAL A N 1
ATOM 3359 C CA . VAL A 1 447 ? -36.058 -18.127 52.039 1.00 88.25 447 VAL A CA 1
ATOM 3360 C C . VAL A 1 447 ? -35.208 -18.552 53.231 1.00 88.25 447 VAL A C 1
ATOM 3362 O O . VAL A 1 447 ? -34.401 -19.471 53.117 1.00 88.25 447 VAL A O 1
ATOM 3365 N N . ILE A 1 448 ? -35.404 -17.895 54.372 1.00 90.50 448 ILE A N 1
ATOM 3366 C CA . ILE A 1 448 ? -34.700 -18.176 55.626 1.00 90.50 448 ILE A CA 1
ATOM 3367 C C . ILE A 1 448 ? -35.737 -18.507 56.696 1.00 90.50 448 ILE A C 1
ATOM 3369 O O . ILE A 1 448 ? -36.666 -17.734 56.929 1.00 90.50 448 ILE A O 1
ATOM 3373 N N . GLU A 1 449 ? -35.575 -19.640 57.375 1.00 91.44 449 GLU A N 1
ATOM 3374 C CA . GLU A 1 449 ? -36.408 -19.980 58.527 1.00 91.44 449 GLU A CA 1
ATOM 3375 C C . GLU A 1 449 ? -35.743 -19.520 59.828 1.00 91.44 449 GLU A C 1
ATOM 3377 O O . GLU A 1 449 ? -34.675 -20.000 60.201 1.00 91.44 449 GLU A O 1
ATOM 3382 N N . SER A 1 450 ? -36.385 -18.598 60.547 1.00 92.38 450 SER A N 1
ATOM 3383 C CA . SER A 1 450 ? -35.918 -18.115 61.847 1.00 92.38 450 SER A CA 1
ATOM 3384 C C . SER A 1 450 ? -37.080 -17.756 62.767 1.00 92.38 450 SER A C 1
ATOM 3386 O O . SER A 1 450 ? -38.083 -17.173 62.355 1.00 92.38 450 SER A O 1
ATOM 3388 N N . ALA A 1 451 ? -36.954 -18.112 64.045 1.00 91.81 451 ALA A N 1
ATOM 3389 C CA . ALA A 1 451 ? -37.911 -17.726 65.082 1.00 91.81 451 ALA A CA 1
ATOM 3390 C C . ALA A 1 451 ? -37.630 -16.326 65.666 1.00 91.81 451 ALA A C 1
ATOM 3392 O O . ALA A 1 451 ? -38.456 -15.802 66.411 1.00 91.81 451 ALA A O 1
ATOM 3393 N N . ALA A 1 452 ? -36.481 -15.726 65.343 1.00 94.31 452 ALA A N 1
ATOM 3394 C CA . ALA A 1 452 ? -36.052 -14.406 65.805 1.00 94.31 452 ALA A CA 1
ATOM 3395 C C . ALA A 1 452 ? -35.727 -13.485 64.619 1.00 94.31 452 ALA A C 1
ATOM 3397 O O . ALA A 1 452 ? -35.472 -13.965 63.514 1.00 94.31 452 ALA A O 1
ATOM 3398 N N . SER A 1 453 ? -35.719 -12.169 64.849 1.00 93.25 453 SER A N 1
ATOM 3399 C CA . SER A 1 453 ? -35.222 -11.214 63.852 1.00 93.25 453 SER A CA 1
ATOM 3400 C C . SER A 1 453 ? -33.772 -11.513 63.496 1.00 93.25 453 SER A C 1
ATOM 3402 O O . SER A 1 453 ? -32.975 -11.835 64.378 1.00 93.25 453 SER A O 1
ATOM 3404 N N . ILE A 1 454 ? -33.450 -11.403 62.211 1.00 93.81 454 ILE A N 1
ATOM 3405 C CA . ILE A 1 454 ? -32.113 -11.660 61.673 1.00 93.81 454 ILE A CA 1
ATOM 3406 C C . ILE A 1 454 ? -31.564 -10.397 61.022 1.00 93.81 454 ILE A C 1
ATOM 3408 O O . ILE A 1 454 ? -32.340 -9.567 60.550 1.00 93.81 454 ILE A O 1
ATOM 3412 N N . ASN A 1 455 ? -30.242 -10.274 60.977 1.00 92.50 455 ASN A N 1
ATOM 3413 C CA . ASN A 1 455 ? -29.567 -9.267 60.172 1.00 92.50 455 ASN A CA 1
ATOM 3414 C C . ASN A 1 455 ? -29.218 -9.873 58.805 1.00 92.50 455 ASN A C 1
ATOM 3416 O O . ASN A 1 455 ? -28.547 -10.907 58.768 1.00 92.50 455 ASN A O 1
ATOM 3420 N N . LEU A 1 456 ? -29.678 -9.258 57.710 1.00 90.94 456 LEU A N 1
ATOM 3421 C CA . LEU A 1 456 ? -29.385 -9.715 56.346 1.00 90.94 456 LEU A CA 1
ATOM 3422 C C . LEU A 1 456 ? -27.902 -9.618 55.980 1.00 90.94 456 LEU A C 1
ATOM 3424 O O . LEU A 1 456 ? -27.440 -10.451 55.205 1.00 90.94 456 LEU A O 1
ATOM 3428 N N . ASP A 1 457 ? -27.157 -8.687 56.577 1.00 87.06 457 ASP A N 1
ATOM 3429 C CA . ASP A 1 457 ? -25.716 -8.531 56.333 1.00 87.06 457 ASP A CA 1
ATOM 3430 C C . ASP A 1 457 ? -24.907 -9.741 56.837 1.00 87.06 457 ASP A C 1
ATOM 3432 O O . ASP A 1 457 ? -23.785 -9.986 56.402 1.00 87.06 457 ASP A O 1
ATOM 3436 N N . GLU A 1 458 ? -25.483 -10.522 57.757 1.00 89.62 458 GLU A N 1
ATOM 3437 C CA . GLU A 1 458 ? -24.891 -11.750 58.299 1.00 89.62 458 GLU A CA 1
ATOM 3438 C C . GLU A 1 458 ? -25.339 -13.008 57.532 1.00 89.62 458 GLU A C 1
ATOM 3440 O O . GLU A 1 458 ? -24.955 -14.122 57.892 1.00 89.62 458 GLU A O 1
ATOM 3445 N N . GLN A 1 459 ? -26.181 -12.858 56.502 1.00 91.94 459 GLN A N 1
ATOM 3446 C CA . GLN A 1 459 ? -26.717 -13.973 55.721 1.00 91.94 459 GLN A CA 1
ATOM 3447 C C . GLN A 1 459 ? -26.004 -14.109 54.376 1.00 91.94 459 GLN A C 1
ATOM 3449 O O . GLN A 1 459 ? -25.636 -13.132 53.728 1.00 91.94 459 GLN A O 1
ATOM 3454 N N . ALA A 1 460 ? -25.876 -15.346 53.898 1.00 90.94 460 ALA A N 1
ATOM 3455 C CA . ALA A 1 460 ? -25.398 -15.621 52.549 1.00 90.94 460 ALA A CA 1
ATOM 3456 C C . ALA A 1 460 ? -26.509 -15.326 51.523 1.00 90.94 460 ALA A C 1
ATOM 3458 O O . ALA A 1 460 ? -27.252 -16.222 51.126 1.00 90.94 460 ALA A O 1
ATOM 3459 N N . LEU A 1 461 ? -26.623 -14.066 51.093 1.00 89.25 461 LEU A N 1
ATOM 3460 C CA . LEU A 1 461 ? -27.619 -13.627 50.101 1.00 89.25 461 LEU A CA 1
ATOM 3461 C C . LEU A 1 461 ? -27.333 -14.135 48.675 1.00 89.25 461 LEU A C 1
ATOM 3463 O O . LEU A 1 461 ? -28.176 -14.002 47.792 1.00 89.25 461 LEU A O 1
ATOM 3467 N N . GLY A 1 462 ? -26.174 -14.752 48.449 1.00 87.75 462 GLY A N 1
ATOM 3468 C CA . GLY A 1 462 ? -25.700 -15.158 47.128 1.00 87.75 462 GLY A CA 1
ATOM 3469 C C . GLY A 1 462 ? -24.885 -14.059 46.445 1.00 87.75 462 GLY A C 1
ATOM 3470 O O . GLY A 1 462 ? -24.649 -12.995 47.016 1.00 87.75 462 GLY A O 1
ATOM 3471 N N . ARG A 1 463 ? -24.425 -14.339 45.223 1.00 84.62 463 ARG A N 1
ATOM 3472 C CA . ARG A 1 463 ? -23.655 -13.404 44.393 1.00 84.62 463 ARG A CA 1
ATOM 3473 C C . ARG A 1 463 ? -24.437 -13.106 43.107 1.00 84.62 463 ARG A C 1
ATOM 3475 O O . ARG A 1 463 ? -24.956 -14.053 42.513 1.00 84.62 463 ARG A O 1
ATOM 3482 N N . PRO A 1 464 ? -24.584 -11.833 42.700 1.00 88.00 464 PRO A N 1
ATOM 3483 C CA . PRO A 1 464 ? -25.160 -11.509 41.401 1.00 88.00 464 PRO A CA 1
ATOM 3484 C C . PRO A 1 464 ? -24.212 -11.932 40.281 1.00 88.00 464 PRO A C 1
ATOM 3486 O O . PRO A 1 464 ? -22.996 -11.979 40.470 1.00 88.00 464 PRO A O 1
ATOM 3489 N N . LEU A 1 465 ? -24.778 -12.200 39.108 1.00 86.12 465 LEU A N 1
ATOM 3490 C CA . LEU A 1 465 ? -24.000 -12.348 37.885 1.00 86.12 465 LEU A CA 1
ATOM 3491 C C . LEU A 1 465 ? -23.849 -10.964 37.263 1.00 86.12 465 LEU A C 1
ATOM 3493 O O . LEU A 1 465 ? -24.845 -10.273 37.040 1.00 86.12 465 LEU A O 1
ATOM 3497 N N . VAL A 1 466 ? -22.611 -10.557 37.013 1.00 87.75 466 VAL A N 1
ATOM 3498 C CA . VAL A 1 466 ? -22.289 -9.240 36.469 1.00 87.75 466 VAL A CA 1
ATOM 3499 C C . VAL A 1 466 ? -21.266 -9.407 35.365 1.00 87.75 466 VAL A C 1
ATOM 3501 O O . VAL A 1 466 ? -20.314 -10.169 35.514 1.00 87.75 466 VAL A O 1
ATOM 3504 N N . VAL A 1 467 ? -21.485 -8.718 34.253 1.00 87.56 467 VAL A N 1
ATOM 3505 C CA . VAL A 1 467 ? -20.548 -8.669 33.135 1.00 87.56 467 VAL A CA 1
ATOM 3506 C C . VAL A 1 467 ? -20.524 -7.260 32.575 1.00 87.56 467 VAL A C 1
ATOM 3508 O O . VAL A 1 467 ? -21.570 -6.624 32.438 1.00 87.56 467 VAL A O 1
ATOM 3511 N N . ASP A 1 468 ? -19.332 -6.798 32.245 1.00 88.25 468 ASP A N 1
ATOM 3512 C CA . ASP A 1 468 ? -19.114 -5.586 31.481 1.00 88.25 468 ASP A CA 1
ATOM 3513 C C . ASP A 1 468 ? -17.994 -5.829 30.453 1.00 88.25 468 ASP A C 1
ATOM 3515 O O . ASP A 1 468 ? -17.203 -6.769 30.589 1.00 88.25 468 ASP A O 1
ATOM 3519 N N . LEU A 1 469 ? -17.997 -5.066 29.359 1.00 84.69 469 LEU A N 1
ATOM 3520 C CA . LEU A 1 469 ? -17.003 -5.221 28.294 1.00 84.69 469 LEU A CA 1
ATOM 3521 C C . LEU A 1 469 ? -15.712 -4.464 28.622 1.00 84.69 469 LEU A C 1
ATOM 3523 O O . LEU A 1 469 ? -14.623 -4.951 28.333 1.00 84.69 469 LEU A O 1
ATOM 3527 N N . ALA A 1 470 ? -15.804 -3.290 29.229 1.00 87.06 470 ALA A N 1
ATOM 3528 C CA . ALA A 1 470 ? -14.653 -2.452 29.526 1.00 87.06 470 ALA A CA 1
ATOM 3529 C C . ALA A 1 470 ? -14.004 -2.827 30.868 1.00 87.06 470 ALA A C 1
ATOM 3531 O O . ALA A 1 470 ? -12.775 -2.851 30.977 1.00 87.06 470 ALA A O 1
ATOM 3532 N N . ASP A 1 471 ? -14.820 -3.182 31.858 1.00 87.56 471 ASP A N 1
ATOM 3533 C CA . ASP A 1 471 ? -14.420 -3.575 33.203 1.00 87.56 471 ASP A CA 1
ATOM 3534 C C . ASP A 1 471 ? -14.743 -5.050 33.481 1.00 87.56 471 ASP A C 1
ATOM 3536 O O . ASP A 1 471 ? -15.891 -5.468 33.607 1.00 87.56 471 ASP A O 1
ATOM 3540 N N . LEU A 1 472 ? -13.704 -5.867 33.644 1.00 85.19 472 LEU A N 1
ATOM 3541 C CA . LEU A 1 472 ? -13.876 -7.283 33.968 1.00 85.19 472 LEU A CA 1
ATOM 3542 C C . LEU A 1 472 ? -14.328 -7.536 35.410 1.00 85.19 472 LEU A C 1
ATOM 3544 O O . LEU A 1 472 ? -14.711 -8.663 35.725 1.00 85.19 472 LEU A O 1
ATOM 3548 N N . ASN A 1 473 ? -14.269 -6.535 36.292 1.00 86.38 473 ASN A N 1
ATOM 3549 C CA . ASN A 1 473 ? -14.630 -6.702 37.692 1.00 86.38 473 ASN A CA 1
ATOM 3550 C C . ASN A 1 473 ? -15.416 -5.501 38.261 1.00 86.38 473 ASN A C 1
ATOM 3552 O O . ASN A 1 473 ? -14.927 -4.841 39.190 1.00 86.38 473 ASN A O 1
ATOM 3556 N N . PRO A 1 474 ? -16.653 -5.254 37.776 1.00 91.44 474 PRO A N 1
ATOM 3557 C CA . PRO A 1 474 ? -17.475 -4.153 38.261 1.00 91.44 474 PRO A CA 1
ATOM 3558 C C . PRO A 1 474 ? -17.764 -4.256 39.761 1.00 91.44 474 PRO A C 1
ATOM 3560 O O . PRO A 1 474 ? -17.973 -5.339 40.319 1.00 91.44 474 PRO A O 1
ATOM 3563 N N . VAL A 1 475 ? -17.838 -3.107 40.429 1.00 95.38 475 VAL A N 1
ATOM 3564 C CA . VAL A 1 475 ? -18.154 -3.022 41.856 1.00 95.38 475 VAL A CA 1
ATOM 3565 C C . VAL A 1 475 ? -19.644 -3.247 42.063 1.00 95.38 475 VAL A C 1
ATOM 3567 O O . VAL A 1 475 ? -20.482 -2.475 41.605 1.00 95.38 475 VAL A O 1
ATOM 3570 N N . VAL A 1 476 ? -19.980 -4.286 42.819 1.00 95.19 476 VAL A N 1
ATOM 3571 C CA . VAL A 1 476 ? -21.360 -4.623 43.168 1.00 95.19 476 VAL A CA 1
ATOM 3572 C C . VAL A 1 476 ? -21.692 -4.114 44.561 1.00 95.19 476 VAL A C 1
ATOM 3574 O O . VAL A 1 476 ? -20.974 -4.378 45.525 1.00 95.19 476 VAL A O 1
ATOM 3577 N N . THR A 1 477 ? -22.832 -3.443 44.685 1.00 94.31 477 THR A N 1
ATOM 3578 C CA . THR A 1 477 ? -23.393 -3.024 45.971 1.00 94.31 477 THR A CA 1
ATOM 3579 C C . THR A 1 477 ? -24.823 -3.519 46.129 1.00 94.31 477 THR A C 1
ATOM 3581 O O . THR A 1 477 ? -25.556 -3.692 45.154 1.00 94.31 477 THR A O 1
ATOM 3584 N N . SER A 1 478 ? -25.221 -3.748 47.378 1.00 92.94 478 SER A N 1
ATOM 3585 C CA . SER A 1 478 ? -26.589 -4.089 47.755 1.00 92.94 478 SER A CA 1
ATOM 3586 C C . SER A 1 478 ? -27.109 -3.110 48.795 1.00 92.94 478 SER A C 1
ATOM 3588 O O . SER A 1 478 ? -26.367 -2.656 49.665 1.00 92.94 478 SER A O 1
ATOM 3590 N N . SER A 1 479 ? -28.403 -2.824 48.746 1.00 91.94 479 SER A N 1
ATOM 3591 C CA . SER A 1 479 ? -29.093 -2.022 49.752 1.00 91.94 479 SER A CA 1
ATOM 3592 C C . SER A 1 479 ? -30.413 -2.672 50.140 1.00 91.94 479 SER A C 1
ATOM 3594 O O . SER A 1 479 ? -30.998 -3.432 49.368 1.00 91.94 479 SER A O 1
ATOM 3596 N N . THR A 1 480 ? -30.883 -2.385 51.353 1.00 89.94 480 THR A N 1
ATOM 3597 C CA . THR A 1 480 ? -32.191 -2.843 51.830 1.00 89.94 480 THR A CA 1
ATOM 3598 C C . THR A 1 480 ? -33.021 -1.644 52.308 1.00 89.94 480 THR A C 1
ATOM 3600 O O . THR A 1 480 ? -32.445 -0.629 52.707 1.00 89.94 480 THR A O 1
ATOM 3603 N N . PRO A 1 481 ? -34.365 -1.733 52.305 1.00 85.06 481 PRO A N 1
ATOM 3604 C CA . PRO A 1 481 ? -35.247 -0.695 52.841 1.00 85.06 481 PRO A CA 1
ATOM 3605 C C . PRO A 1 481 ? -34.990 -0.351 54.314 1.00 85.06 481 PRO A C 1
ATOM 3607 O O . PRO A 1 481 ? -35.307 0.756 54.751 1.00 85.06 481 PRO A O 1
ATOM 3610 N N . ASN A 1 482 ? -34.419 -1.285 55.079 1.00 82.06 482 ASN A N 1
ATOM 3611 C CA . ASN A 1 482 ? -34.119 -1.107 56.491 1.00 82.06 482 ASN A CA 1
ATOM 3612 C C . ASN A 1 482 ? -32.651 -0.726 56.674 1.00 82.06 482 ASN A C 1
ATOM 3614 O O . ASN A 1 482 ? -31.751 -1.501 56.363 1.00 82.06 482 ASN A O 1
ATOM 3618 N N . ALA A 1 483 ? -32.404 0.453 57.243 1.00 79.12 483 ALA A N 1
ATOM 3619 C CA . ALA A 1 483 ? -31.045 0.954 57.453 1.00 79.12 483 ALA A CA 1
ATOM 3620 C C . ALA A 1 483 ? -30.205 0.105 58.430 1.00 79.12 483 ALA A C 1
ATOM 3622 O O . ALA A 1 483 ? -28.985 0.219 58.425 1.00 79.12 483 ALA A O 1
ATOM 3623 N N . ASP A 1 484 ? -30.841 -0.708 59.278 1.00 82.75 484 ASP A N 1
ATOM 3624 C CA . ASP A 1 484 ? -30.182 -1.618 60.220 1.00 82.75 484 ASP A CA 1
ATOM 3625 C C . ASP A 1 484 ? -30.048 -3.058 59.692 1.00 82.75 484 ASP A C 1
ATOM 3627 O O . ASP A 1 484 ? -29.511 -3.907 60.400 1.00 82.75 484 ASP A O 1
ATOM 3631 N N . GLY A 1 485 ? -30.556 -3.352 58.486 1.00 84.81 485 GLY A N 1
ATOM 3632 C CA . GLY A 1 485 ? -30.537 -4.696 57.897 1.00 84.81 485 GLY A CA 1
ATOM 3633 C C . GLY A 1 485 ? -31.392 -5.728 58.647 1.00 84.81 485 GLY A C 1
ATOM 3634 O O . GLY A 1 485 ? -31.404 -6.905 58.275 1.00 84.81 485 GLY A O 1
ATOM 3635 N N . ILE A 1 486 ? -32.124 -5.317 59.692 1.00 89.06 486 ILE A N 1
ATOM 3636 C CA . ILE A 1 486 ? -32.883 -6.226 60.552 1.00 89.06 486 ILE A CA 1
ATOM 3637 C C . ILE A 1 486 ? -34.210 -6.572 59.887 1.00 89.06 486 ILE A C 1
ATOM 3639 O O . ILE A 1 486 ? -35.010 -5.700 59.546 1.00 89.06 486 ILE A O 1
ATOM 3643 N N . VAL A 1 487 ? -34.487 -7.867 59.771 1.00 90.44 487 VAL A N 1
ATOM 3644 C CA . VAL A 1 487 ? -35.730 -8.394 59.203 1.00 90.44 487 VAL A CA 1
ATOM 3645 C C . VAL A 1 487 ? -36.427 -9.272 60.230 1.00 90.44 487 VAL A C 1
ATOM 3647 O O . VAL A 1 487 ? -35.831 -10.181 60.811 1.00 90.44 487 VAL A O 1
ATOM 3650 N N . THR A 1 488 ? -37.705 -8.991 60.479 1.00 90.75 488 THR A N 1
ATOM 3651 C CA . THR A 1 488 ? -38.522 -9.762 61.422 1.00 90.75 488 THR A CA 1
ATOM 3652 C C . THR A 1 488 ? -39.104 -11.005 60.746 1.00 90.75 488 THR A C 1
ATOM 3654 O O . THR A 1 488 ? -39.530 -10.915 59.592 1.00 90.75 488 THR A O 1
ATOM 3657 N N . PRO A 1 489 ? -39.216 -12.150 61.443 1.00 91.25 489 PRO A N 1
ATOM 3658 C CA . PRO A 1 489 ? -39.917 -13.309 60.907 1.00 91.25 489 PRO A CA 1
ATOM 3659 C C . PRO A 1 489 ? -41.347 -12.963 60.487 1.00 91.25 489 PRO A C 1
ATOM 3661 O O . PRO A 1 489 ? -42.029 -12.185 61.154 1.00 91.25 489 PRO A O 1
ATOM 3664 N N . GLY A 1 490 ? -41.796 -13.560 59.387 1.00 88.62 490 GLY A N 1
ATOM 3665 C CA . GLY A 1 490 ? -43.093 -13.281 58.778 1.00 88.62 490 GLY A CA 1
ATOM 3666 C C . GLY A 1 490 ? -43.107 -12.044 57.874 1.00 88.62 490 GLY A C 1
ATOM 3667 O O . GLY A 1 490 ? -44.176 -11.481 57.661 1.00 88.62 490 GLY A O 1
ATOM 3668 N N . THR A 1 491 ? -41.957 -11.607 57.354 1.00 89.81 491 THR A N 1
ATOM 3669 C CA . THR A 1 491 ? -41.861 -10.465 56.424 1.00 89.81 491 THR A CA 1
ATOM 3670 C C . THR A 1 491 ? -40.981 -10.787 55.217 1.00 89.81 491 THR A C 1
ATOM 3672 O O . THR A 1 491 ? -40.210 -11.755 55.228 1.00 89.81 491 THR A O 1
ATOM 3675 N N . ARG A 1 492 ? -41.119 -9.983 54.156 1.00 87.88 492 ARG A N 1
ATOM 3676 C CA . ARG A 1 492 ? -40.264 -10.027 52.966 1.00 87.88 492 ARG A CA 1
ATOM 3677 C C . ARG A 1 492 ? -39.517 -8.720 52.778 1.00 87.88 492 ARG A C 1
ATOM 3679 O O . ARG A 1 492 ? -40.117 -7.652 52.791 1.00 87.88 492 ARG A O 1
ATOM 3686 N N . THR A 1 493 ? -38.231 -8.815 52.500 1.00 90.88 493 THR A N 1
ATOM 3687 C CA . THR A 1 493 ? -37.369 -7.666 52.243 1.00 90.88 493 THR A CA 1
ATOM 3688 C C . THR A 1 493 ? -36.871 -7.727 50.810 1.00 90.88 493 THR A C 1
ATOM 3690 O O . THR A 1 493 ? -36.407 -8.769 50.350 1.00 90.88 493 THR A O 1
ATOM 3693 N N . ILE A 1 494 ? -36.978 -6.606 50.102 1.00 91.38 494 ILE A N 1
ATOM 3694 C CA . ILE A 1 494 ? -36.347 -6.434 48.796 1.00 91.38 494 ILE A CA 1
ATOM 3695 C C . ILE A 1 494 ? -34.906 -6.001 49.046 1.00 91.38 494 ILE A C 1
ATOM 3697 O O . ILE A 1 494 ? -34.671 -5.025 49.752 1.00 91.38 494 ILE A O 1
ATOM 3701 N N . VAL A 1 495 ? -33.954 -6.748 48.507 1.00 93.38 495 VAL A N 1
ATOM 3702 C CA . VAL A 1 495 ? -32.546 -6.367 48.456 1.00 93.38 495 VAL A CA 1
ATOM 3703 C C . VAL A 1 495 ? -32.279 -5.872 47.044 1.00 93.38 495 VAL A C 1
ATOM 3705 O O . VAL A 1 495 ? -32.424 -6.628 46.086 1.00 93.38 495 VAL A O 1
ATOM 3708 N N . THR A 1 496 ? -31.922 -4.601 46.914 1.00 95.00 496 THR A N 1
ATOM 3709 C CA . THR A 1 496 ? -31.678 -3.964 45.620 1.00 95.00 496 THR A CA 1
ATOM 3710 C C . THR A 1 496 ? -30.186 -3.960 45.330 1.00 95.00 496 THR A C 1
ATOM 3712 O O . THR A 1 496 ? -29.400 -3.444 46.128 1.00 95.00 496 THR A O 1
ATOM 3715 N N . TRP A 1 497 ? -29.815 -4.518 44.183 1.00 96.19 497 TRP A N 1
ATOM 3716 C CA . TRP A 1 497 ? -28.448 -4.667 43.700 1.00 96.19 497 TRP A CA 1
ATOM 3717 C C . TRP A 1 497 ? -28.149 -3.665 42.586 1.00 96.19 497 TRP A C 1
ATOM 3719 O O . TRP A 1 497 ? -28.987 -3.433 41.712 1.00 96.19 497 TRP A O 1
ATOM 3729 N N . VAL A 1 498 ? -26.944 -3.097 42.609 1.00 97.12 498 VAL A N 1
ATOM 3730 C CA . VAL A 1 498 ? -26.410 -2.201 41.572 1.00 97.12 498 VAL A CA 1
ATOM 3731 C C . VAL A 1 498 ? -24.954 -2.577 41.310 1.00 97.12 498 VAL A C 1
ATOM 3733 O O . VAL A 1 498 ? -24.194 -2.762 42.263 1.00 97.12 498 VAL A O 1
ATOM 3736 N N . ALA A 1 499 ? -24.570 -2.678 40.037 1.00 96.75 499 ALA A N 1
ATOM 3737 C CA . ALA A 1 499 ? -23.176 -2.787 39.617 1.00 96.75 499 ALA A CA 1
ATOM 3738 C C . ALA A 1 499 ? -22.706 -1.458 39.027 1.00 96.75 499 ALA A C 1
ATOM 3740 O O . ALA A 1 499 ? -23.443 -0.833 38.264 1.00 96.75 499 ALA A O 1
ATOM 3741 N N . THR A 1 500 ? -21.484 -1.057 39.359 1.00 96.69 500 THR A N 1
ATOM 3742 C CA . THR A 1 500 ? -20.823 0.138 38.832 1.00 96.69 500 THR A CA 1
ATOM 3743 C C . THR A 1 500 ? -19.452 -0.254 38.296 1.00 96.69 500 THR A C 1
ATOM 3745 O O . THR A 1 500 ? -18.667 -0.845 39.036 1.00 96.69 500 THR A O 1
ATOM 3748 N N . ASP A 1 501 ? -19.169 0.045 37.031 1.00 94.62 501 ASP A N 1
ATOM 3749 C CA . ASP A 1 501 ? -17.848 -0.196 36.438 1.00 94.62 501 ASP A CA 1
ATOM 3750 C C . ASP A 1 501 ? -16.799 0.834 36.897 1.00 94.62 501 ASP A C 1
ATOM 3752 O O . ASP A 1 501 ? -17.083 1.816 37.594 1.00 94.62 501 ASP A O 1
ATOM 3756 N N . SER A 1 502 ? -15.553 0.604 36.489 1.00 92.31 502 SER A N 1
ATOM 3757 C CA . SER A 1 502 ? -14.421 1.499 36.731 1.00 92.31 502 SER A CA 1
ATOM 3758 C C . SER A 1 502 ? -14.523 2.872 36.043 1.00 92.31 502 SER A C 1
ATOM 3760 O O . SER A 1 502 ? -13.874 3.821 36.497 1.00 92.31 502 SER A O 1
ATOM 3762 N N . SER A 1 503 ? -15.355 3.001 35.005 1.00 93.31 503 SER A N 1
ATOM 3763 C CA . SER A 1 503 ? -15.642 4.249 34.280 1.00 93.31 503 SER A CA 1
ATOM 3764 C C . SER A 1 503 ? -16.725 5.090 34.973 1.00 93.31 503 SER A C 1
ATOM 3766 O O . SER A 1 503 ? -16.868 6.285 34.707 1.00 93.31 503 SER A O 1
ATOM 3768 N N . GLY A 1 504 ? -17.441 4.494 35.929 1.00 94.75 504 GLY A N 1
ATOM 3769 C CA . GLY A 1 504 ? -18.505 5.099 36.715 1.00 94.75 504 GLY A CA 1
ATOM 3770 C C . GLY A 1 504 ? -19.912 4.886 36.150 1.00 94.75 504 GLY A C 1
ATOM 3771 O O . GLY A 1 504 ? -20.860 5.453 36.710 1.00 94.75 504 GLY A O 1
ATOM 3772 N N . ASN A 1 505 ? -20.095 4.086 35.093 1.00 95.94 505 ASN A N 1
ATOM 3773 C CA . ASN A 1 505 ? -21.432 3.761 34.605 1.00 95.94 505 ASN A CA 1
ATOM 3774 C C . ASN A 1 505 ? -22.070 2.719 35.533 1.00 95.94 505 ASN A C 1
ATOM 3776 O O . ASN A 1 505 ? -21.408 1.861 36.112 1.00 95.94 505 ASN A O 1
ATOM 3780 N N . SER A 1 506 ? -23.380 2.838 35.759 1.00 97.00 506 SER A N 1
ATOM 3781 C CA . SER A 1 506 ? -24.100 1.996 36.720 1.00 97.00 506 SER A CA 1
ATOM 3782 C C . SER A 1 506 ? -25.262 1.272 36.065 1.00 97.00 506 SER A C 1
ATOM 3784 O O . SER A 1 506 ? -26.052 1.880 35.338 1.00 97.00 506 SER A O 1
ATOM 3786 N N . SER A 1 507 ? -25.387 -0.019 36.367 1.00 96.38 507 SER A N 1
ATOM 3787 C CA . SER A 1 507 ? -26.499 -0.843 35.916 1.00 96.38 507 SER A CA 1
ATOM 3788 C C . SER A 1 507 ? -27.828 -0.296 36.453 1.00 96.38 507 SER A C 1
ATOM 3790 O O . SER A 1 507 ? -27.876 0.310 37.532 1.00 96.38 507 SER A O 1
ATOM 3792 N N . PRO A 1 508 ? -28.955 -0.573 35.779 1.00 95.38 508 PRO A N 1
ATOM 3793 C CA . PRO A 1 508 ? -30.258 -0.459 36.414 1.00 95.38 508 PRO A CA 1
ATOM 3794 C C . PRO A 1 508 ? -30.300 -1.272 37.716 1.00 95.38 508 PRO A C 1
ATOM 3796 O O . PRO A 1 508 ? -29.702 -2.348 37.810 1.00 95.38 508 PRO A O 1
ATOM 3799 N N . ALA A 1 509 ? -31.020 -0.755 38.710 1.00 94.69 509 ALA A N 1
ATOM 3800 C CA . ALA A 1 509 ? -31.263 -1.455 39.962 1.00 94.69 509 ALA A CA 1
ATOM 3801 C C . ALA A 1 509 ? -32.021 -2.767 39.705 1.00 94.69 509 ALA A C 1
ATOM 3803 O O . ALA A 1 509 ? -33.030 -2.766 38.992 1.00 94.69 509 ALA A O 1
ATOM 3804 N N . ALA A 1 510 ? -31.551 -3.866 40.295 1.00 93.44 510 ALA A N 1
ATOM 3805 C CA . ALA A 1 510 ? -32.208 -5.163 40.191 1.00 93.44 510 ALA A CA 1
ATOM 3806 C C . ALA A 1 510 ? -32.511 -5.752 41.568 1.00 93.44 510 ALA A C 1
ATOM 3808 O O . ALA A 1 510 ? -31.675 -5.752 42.470 1.00 93.44 510 ALA A O 1
ATOM 3809 N N . ASP A 1 511 ? -33.715 -6.293 41.712 1.00 94.06 511 ASP A N 1
ATOM 3810 C CA . ASP A 1 511 ? -34.248 -6.685 43.007 1.00 94.06 511 ASP A CA 1
ATOM 3811 C C . ASP A 1 511 ? -34.138 -8.194 43.242 1.00 94.06 511 ASP A C 1
ATOM 3813 O O . ASP A 1 511 ? -34.589 -9.020 42.444 1.00 94.06 511 ASP A O 1
ATOM 3817 N N . GLN A 1 512 ? -33.597 -8.552 44.402 1.00 92.81 512 GLN A N 1
ATOM 3818 C CA . GLN A 1 512 ? -33.690 -9.877 44.993 1.00 92.81 512 GLN A CA 1
ATOM 3819 C C . GLN A 1 512 ? -34.7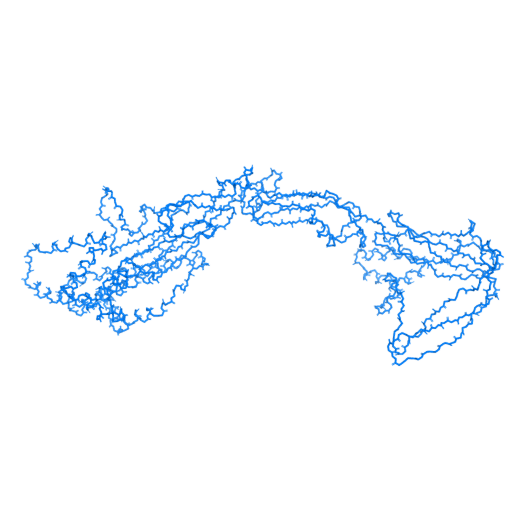28 -9.850 46.117 1.00 92.81 512 GLN A C 1
ATOM 3821 O O . GLN A 1 512 ? -34.715 -8.970 46.973 1.00 92.81 512 GLN A O 1
ATOM 3826 N N . LEU A 1 513 ? -35.607 -10.850 46.167 1.00 90.00 513 LEU A N 1
ATOM 3827 C CA . LEU A 1 513 ? -36.571 -10.987 47.257 1.00 90.00 513 LEU A CA 1
ATOM 3828 C C . LEU A 1 513 ? -36.049 -11.949 48.330 1.00 90.00 513 LEU A C 1
ATOM 3830 O O . LEU A 1 513 ? -35.829 -13.128 48.046 1.00 90.00 513 LEU A O 1
ATOM 3834 N N . VAL A 1 514 ? -35.912 -11.469 49.566 1.00 91.56 514 VAL A N 1
ATOM 3835 C CA . VAL A 1 514 ? -35.540 -12.280 50.734 1.00 91.56 514 VAL A CA 1
ATOM 3836 C C . VAL A 1 514 ? -36.743 -12.429 51.656 1.00 91.56 514 VAL A C 1
ATOM 3838 O O . VAL A 1 514 ? -37.342 -11.448 52.089 1.00 91.56 514 VAL A O 1
ATOM 3841 N N . THR A 1 515 ? -37.111 -13.667 51.961 1.00 89.88 515 THR A N 1
ATOM 3842 C CA . THR A 1 515 ? -38.296 -14.011 52.749 1.00 89.88 515 THR A CA 1
ATOM 3843 C C . THR A 1 515 ? -37.872 -14.675 54.051 1.00 89.88 515 THR A C 1
ATOM 3845 O O . THR A 1 515 ? -37.222 -15.717 54.025 1.00 89.88 515 THR A O 1
ATOM 3848 N N . VAL A 1 516 ? -38.256 -14.103 55.194 1.00 91.38 516 VAL A N 1
ATOM 3849 C CA . VAL A 1 516 ? -37.957 -14.691 56.508 1.00 91.38 516 VAL A CA 1
ATOM 3850 C C . VAL A 1 516 ? -39.231 -15.289 57.081 1.00 91.38 516 VAL A C 1
ATOM 3852 O O . VAL A 1 516 ? -40.181 -14.567 57.384 1.00 91.38 516 VAL A O 1
ATOM 3855 N N . LYS A 1 517 ? -39.263 -16.611 57.248 1.00 90.00 517 LYS A N 1
ATOM 3856 C CA . LYS A 1 517 ? -40.416 -17.355 57.773 1.00 90.00 517 LYS A CA 1
ATOM 3857 C C . LYS A 1 517 ? -40.134 -17.893 59.164 1.00 90.00 517 LYS A C 1
ATOM 3859 O O . LYS A 1 517 ? -39.000 -18.203 59.510 1.00 90.00 517 LYS A O 1
ATOM 3864 N N . THR A 1 518 ? -41.179 -18.045 59.970 1.00 91.00 518 THR A N 1
ATOM 3865 C CA . THR A 1 518 ? -41.061 -18.796 61.225 1.00 91.00 518 THR A CA 1
ATOM 3866 C C . THR A 1 518 ? -40.878 -20.286 60.903 1.00 91.00 518 THR A C 1
ATOM 3868 O O . THR A 1 518 ? -41.554 -20.774 59.991 1.00 91.00 518 THR A O 1
ATOM 3871 N N . PRO A 1 519 ? -40.019 -21.034 61.622 1.00 90.75 519 PRO A N 1
ATOM 3872 C CA . PRO A 1 519 ? -39.833 -22.460 61.379 1.00 90.75 519 PRO A CA 1
ATOM 3873 C C . PRO A 1 519 ? -41.165 -23.215 61.363 1.00 90.75 519 PRO A C 1
ATOM 3875 O O . PRO A 1 519 ? -41.976 -23.075 62.282 1.00 90.75 519 PRO A O 1
ATOM 3878 N N . GLY A 1 520 ? -41.401 -23.987 60.300 1.00 87.50 520 GLY A N 1
ATOM 3879 C CA . GLY A 1 520 ? -42.636 -24.754 60.109 1.00 87.50 520 GLY A CA 1
ATOM 3880 C C . GLY A 1 520 ? -43.861 -23.952 59.647 1.00 87.50 520 GLY A C 1
ATOM 3881 O O . GLY A 1 520 ? -44.944 -24.528 59.565 1.00 87.50 520 GLY A O 1
ATOM 3882 N N . SER A 1 521 ? -43.721 -22.654 59.346 1.00 87.56 521 SER A N 1
ATOM 3883 C CA . SER A 1 521 ? -44.796 -21.847 58.734 1.00 87.56 521 SER A CA 1
ATOM 3884 C C . SER A 1 521 ? -44.790 -21.864 57.203 1.00 87.56 521 SER A C 1
ATOM 3886 O O . SER A 1 521 ? -45.766 -21.433 56.606 1.00 87.56 521 SER A O 1
ATOM 3888 N N . ASN A 1 522 ? -43.718 -22.367 56.583 1.00 85.31 522 ASN A N 1
ATOM 3889 C CA . ASN A 1 522 ? -43.585 -22.490 55.136 1.00 85.31 522 ASN A CA 1
ATOM 3890 C C . ASN A 1 522 ? -44.523 -23.584 54.595 1.00 85.31 522 ASN A C 1
ATOM 3892 O O . ASN A 1 522 ? -44.374 -24.758 54.953 1.00 85.31 522 ASN A O 1
ATOM 3896 N N . THR A 1 523 ? -45.476 -23.221 53.740 1.00 86.00 523 THR A N 1
ATOM 3897 C CA . THR A 1 523 ? -46.327 -24.168 53.019 1.00 86.00 523 THR A CA 1
ATOM 3898 C C . THR A 1 523 ? -45.743 -24.473 51.642 1.00 86.00 523 THR A C 1
ATOM 3900 O O . THR A 1 523 ? -45.031 -23.673 51.047 1.00 86.00 523 THR A O 1
ATOM 3903 N N . ALA A 1 524 ? -45.952 -25.700 51.159 1.00 84.44 524 ALA A N 1
ATOM 3904 C CA . ALA A 1 524 ? -45.492 -26.078 49.829 1.00 84.44 524 ALA A CA 1
ATOM 3905 C C . ALA A 1 524 ? -46.442 -25.494 48.768 1.00 84.44 524 ALA A C 1
ATOM 3907 O O . ALA A 1 524 ? -47.664 -25.584 48.949 1.00 84.44 524 ALA A O 1
ATOM 3908 N N . PRO A 1 525 ? -45.918 -24.975 47.645 1.00 86.69 525 PRO A N 1
ATOM 3909 C CA . PRO A 1 525 ? -46.757 -24.475 46.572 1.00 86.69 525 PRO A CA 1
ATOM 3910 C C . PRO A 1 525 ? -47.518 -25.616 45.890 1.00 86.69 525 PRO A C 1
ATOM 3912 O O . PRO A 1 525 ? -47.039 -26.748 45.787 1.00 86.69 525 PRO A O 1
ATOM 3915 N N . VAL A 1 526 ? -48.711 -25.307 45.388 1.00 86.56 526 VAL A N 1
ATOM 3916 C CA . VAL A 1 526 ? -49.569 -26.232 44.644 1.00 86.56 526 VAL A CA 1
ATOM 3917 C C . VAL A 1 526 ? -49.601 -25.812 43.180 1.00 86.56 526 VAL A C 1
ATOM 3919 O O . VAL A 1 526 ? -49.912 -24.669 42.851 1.00 86.56 526 VAL A O 1
ATOM 3922 N N . VAL A 1 527 ? -49.314 -26.751 42.284 1.00 86.00 527 VAL A N 1
ATOM 3923 C CA . VAL A 1 527 ? -49.395 -26.570 40.830 1.00 86.00 527 VAL A CA 1
ATOM 3924 C C . VAL A 1 527 ? -50.291 -27.651 40.234 1.00 86.00 527 VAL A C 1
ATOM 3926 O O . VAL A 1 527 ? -50.370 -28.759 40.762 1.00 86.00 527 VAL A O 1
ATOM 3929 N N . ALA A 1 528 ? -50.989 -27.320 39.149 1.00 82.75 528 ALA A N 1
ATOM 3930 C CA . ALA A 1 528 ? -51.720 -28.294 38.349 1.00 82.75 528 ALA A CA 1
ATOM 3931 C C . ALA A 1 528 ? -50.933 -28.614 37.076 1.00 82.75 528 ALA A C 1
ATOM 3933 O O . ALA A 1 528 ? -50.549 -27.692 36.350 1.00 82.75 528 ALA A O 1
ATOM 3934 N N . ASP A 1 529 ? -50.752 -29.904 36.793 1.00 79.81 529 ASP A N 1
ATOM 3935 C CA . ASP A 1 529 ? -50.132 -30.374 35.555 1.00 79.81 529 ASP A CA 1
ATOM 3936 C C . ASP A 1 529 ? -50.844 -29.782 34.334 1.00 79.81 529 ASP A C 1
ATOM 3938 O O . ASP A 1 529 ? -52.076 -29.711 34.283 1.00 79.81 529 ASP A O 1
ATOM 3942 N N . GLN A 1 530 ? -50.059 -29.368 33.340 1.00 81.12 530 GLN A N 1
ATOM 3943 C CA . GLN A 1 530 ? -50.559 -28.896 32.053 1.00 81.12 530 GLN A CA 1
ATOM 3944 C C . GLN A 1 530 ? -50.043 -29.806 30.947 1.00 81.12 530 GLN A C 1
ATOM 3946 O O . GLN A 1 530 ? -48.879 -30.204 30.946 1.00 81.12 530 GLN A O 1
ATOM 3951 N N . VAL A 1 531 ? -50.914 -30.115 29.991 1.00 77.25 531 VAL A N 1
ATOM 3952 C CA . VAL A 1 531 ? -50.582 -30.914 28.810 1.00 77.25 531 VAL A CA 1
ATOM 3953 C C . VAL A 1 531 ? -51.062 -30.158 27.581 1.00 77.25 531 VAL A C 1
ATOM 3955 O O . VAL A 1 531 ? -52.186 -29.656 27.558 1.00 77.25 531 VAL A O 1
ATOM 3958 N N . ALA A 1 532 ? -50.210 -30.084 26.563 1.00 77.31 532 ALA A N 1
ATOM 3959 C CA . ALA A 1 532 ? -50.547 -29.525 25.265 1.00 77.31 532 ALA A CA 1
ATOM 3960 C C . ALA A 1 532 ? -49.940 -30.398 24.163 1.00 77.31 532 ALA A C 1
ATOM 3962 O O . ALA A 1 532 ? -48.778 -30.786 24.253 1.00 77.31 532 ALA A O 1
ATOM 3963 N N . ASP A 1 533 ? -50.723 -30.660 23.118 1.00 76.75 533 ASP A N 1
ATOM 3964 C CA . ASP A 1 533 ? -50.294 -31.388 21.925 1.00 76.75 533 ASP A CA 1
ATOM 3965 C C . ASP A 1 533 ? -50.389 -30.468 20.702 1.00 76.75 533 ASP A C 1
ATOM 3967 O O . ASP A 1 533 ? -51.337 -29.692 20.562 1.00 76.75 533 ASP A O 1
ATOM 3971 N N . THR A 1 534 ? -49.431 -30.583 19.781 1.00 73.75 534 THR A N 1
ATOM 3972 C CA . THR A 1 534 ? -49.466 -29.908 18.477 1.00 73.75 534 THR A CA 1
ATOM 3973 C C . THR A 1 534 ? -49.077 -30.870 17.362 1.00 73.75 534 THR A C 1
ATOM 3975 O O . THR A 1 534 ? -48.264 -31.770 17.550 1.00 73.75 534 THR A O 1
ATOM 3978 N N . LEU A 1 535 ? -49.672 -30.679 16.183 1.00 78.44 535 LEU A N 1
ATOM 3979 C CA . LEU A 1 535 ? -49.331 -31.397 14.948 1.00 78.44 535 LEU A CA 1
ATOM 3980 C C . LEU A 1 535 ? -48.599 -30.493 13.943 1.00 78.44 535 LEU A C 1
ATOM 3982 O O . LEU A 1 535 ? -48.361 -30.899 12.806 1.00 78.44 535 LEU A O 1
ATOM 3986 N N . THR A 1 536 ? -48.281 -29.259 14.339 1.00 80.75 536 THR A N 1
ATOM 3987 C CA . THR A 1 536 ? -47.630 -28.253 13.494 1.00 80.75 536 THR A CA 1
ATOM 3988 C C . THR A 1 536 ? -46.392 -27.695 14.188 1.00 80.75 536 THR A C 1
ATOM 3990 O O . THR A 1 536 ? -46.211 -27.868 15.391 1.00 80.75 536 THR A O 1
ATOM 3993 N N . SER A 1 537 ? -45.553 -26.997 13.427 1.00 74.19 537 SER A N 1
ATOM 3994 C CA . SER A 1 537 ? -44.411 -26.243 13.945 1.00 74.19 537 SER A CA 1
ATOM 3995 C C . SER A 1 537 ? -44.788 -24.850 14.470 1.00 74.19 537 SER A C 1
ATOM 3997 O O . SER A 1 537 ? -43.896 -24.049 14.735 1.00 74.19 537 SER A O 1
ATOM 3999 N N . GLU A 1 538 ? -46.079 -24.517 14.572 1.00 81.25 538 GLU A N 1
ATOM 4000 C CA . GLU A 1 538 ? -46.494 -23.245 15.165 1.00 81.25 538 GLU A CA 1
ATOM 4001 C C . GLU A 1 538 ? -46.319 -23.272 16.695 1.00 81.25 538 GLU A C 1
ATOM 4003 O O . GLU A 1 538 ? -46.585 -24.305 17.323 1.00 81.25 538 GLU A O 1
ATOM 4008 N N . PRO A 1 539 ? -45.894 -22.154 17.315 1.00 75.44 539 PRO A N 1
ATOM 4009 C CA . PRO A 1 539 ? -45.749 -22.075 18.763 1.00 75.44 539 PRO A CA 1
ATOM 4010 C C . PRO A 1 539 ? -47.076 -22.336 19.481 1.00 75.44 539 PRO A C 1
ATOM 4012 O O . PRO A 1 539 ? -48.078 -21.669 19.218 1.00 75.44 539 PRO A O 1
ATOM 4015 N N . VAL A 1 540 ? -47.067 -23.256 20.448 1.00 80.62 540 VAL A N 1
ATOM 4016 C CA . VAL A 1 540 ? -48.187 -23.460 21.374 1.00 80.62 540 VAL A CA 1
ATOM 4017 C C . VAL A 1 540 ? -47.833 -22.864 22.726 1.00 80.62 540 VAL A C 1
ATOM 4019 O O . VAL A 1 540 ? -46.857 -23.258 23.361 1.00 80.62 540 VAL A O 1
ATOM 4022 N N . ALA A 1 541 ? -48.644 -21.909 23.174 1.00 79.75 541 ALA A N 1
ATOM 4023 C CA . ALA A 1 541 ? -48.498 -21.328 24.498 1.00 79.75 541 ALA A CA 1
ATOM 4024 C C . ALA A 1 541 ? -48.985 -22.318 25.568 1.00 79.75 541 ALA A C 1
ATOM 4026 O O . ALA A 1 541 ? -50.156 -22.698 25.580 1.00 79.75 541 ALA A O 1
ATOM 4027 N N . ILE A 1 542 ? -48.096 -22.691 26.490 1.00 77.00 542 ILE A N 1
ATOM 4028 C CA . ILE A 1 542 ? -48.442 -23.421 27.714 1.00 77.00 542 ILE A CA 1
ATOM 4029 C C . ILE A 1 542 ? -48.448 -22.407 28.855 1.00 77.00 542 ILE A C 1
ATOM 4031 O O . ILE A 1 542 ? -47.408 -21.860 29.216 1.00 77.00 542 ILE A O 1
ATOM 4035 N N . VAL A 1 543 ? -49.627 -22.137 29.414 1.00 80.44 543 VAL A N 1
ATOM 4036 C CA . VAL A 1 543 ? -49.762 -21.239 30.565 1.00 80.44 543 VAL A CA 1
ATOM 4037 C C . VAL A 1 543 ? -49.667 -22.069 31.837 1.00 80.44 543 VAL A C 1
ATOM 4039 O O . VAL A 1 543 ? -50.546 -22.879 32.121 1.00 80.44 543 VAL A O 1
ATOM 4042 N N . LEU A 1 544 ? -48.600 -21.860 32.603 1.00 80.19 544 LEU A N 1
ATOM 4043 C CA . LEU A 1 544 ? -48.411 -22.495 33.902 1.00 80.19 544 LEU A CA 1
ATOM 4044 C C . LEU A 1 544 ? -48.990 -21.601 34.999 1.00 80.19 544 LEU A C 1
ATOM 4046 O O . LEU A 1 544 ? -48.683 -20.411 35.072 1.00 80.19 544 LEU A O 1
ATOM 4050 N N . THR A 1 545 ? -49.819 -22.178 35.865 1.00 81.19 545 THR A N 1
ATOM 4051 C CA . THR A 1 545 ? -50.353 -21.495 37.048 1.00 81.19 545 THR A CA 1
ATOM 4052 C C . THR A 1 545 ? -50.076 -22.328 38.283 1.00 81.19 545 THR A C 1
ATOM 4054 O O . THR A 1 545 ? -50.417 -23.510 38.322 1.00 81.19 545 THR A O 1
ATOM 4057 N N . GLY A 1 546 ? -49.502 -21.700 39.300 1.00 84.06 546 GLY A N 1
ATOM 4058 C CA . GLY A 1 546 ? -49.348 -22.274 40.628 1.00 84.06 546 GLY A CA 1
ATOM 4059 C C . GLY A 1 546 ? -49.944 -21.338 41.670 1.00 84.06 546 GLY A C 1
ATOM 4060 O O . GLY A 1 546 ? -50.191 -20.161 41.394 1.00 84.06 546 GLY A O 1
ATOM 4061 N N . GLN A 1 547 ? -50.195 -21.873 42.855 1.00 83.62 547 GLN A N 1
ATOM 4062 C CA . GLN A 1 547 ? -50.658 -21.123 44.012 1.00 83.62 547 GLN A CA 1
ATOM 4063 C C . GLN A 1 547 ? -49.784 -21.448 45.214 1.00 83.62 547 GLN A C 1
ATOM 4065 O O . GLN A 1 547 ? -49.477 -22.609 45.472 1.00 83.62 547 GLN A O 1
ATOM 4070 N N . ASP A 1 548 ? -49.435 -20.411 45.959 1.00 85.94 548 ASP A N 1
ATOM 4071 C CA . ASP A 1 548 ? -48.859 -20.511 47.290 1.00 85.94 548 ASP A CA 1
ATOM 4072 C C . ASP A 1 548 ? -49.769 -19.737 48.246 1.00 85.94 548 ASP A C 1
ATOM 4074 O O . ASP A 1 548 ? -50.225 -18.638 47.916 1.00 85.94 548 ASP A O 1
ATOM 4078 N N . ASN A 1 549 ? -50.086 -20.329 49.394 1.00 85.44 549 ASN A N 1
ATOM 4079 C CA . ASN A 1 549 ? -50.968 -19.707 50.379 1.00 85.44 549 ASN A CA 1
ATOM 4080 C C . ASN A 1 549 ? -50.200 -18.831 51.378 1.00 85.44 549 ASN A C 1
ATOM 4082 O O . ASN A 1 549 ? -50.829 -18.146 52.190 1.00 85.44 549 ASN A O 1
ATOM 4086 N N . ASP A 1 550 ? -48.869 -18.824 51.320 1.00 85.44 550 ASP A N 1
ATOM 4087 C CA . ASP A 1 550 ? -48.034 -18.036 52.210 1.00 85.44 550 ASP A CA 1
ATOM 4088 C C . ASP A 1 550 ? -48.045 -16.565 51.791 1.00 85.44 550 ASP A C 1
ATOM 4090 O O . ASP A 1 550 ? -47.346 -16.106 50.882 1.00 85.44 550 ASP A O 1
ATOM 4094 N N . VAL A 1 551 ? -48.875 -15.797 52.496 1.00 86.81 551 VAL A N 1
ATOM 4095 C CA . VAL A 1 551 ? -49.064 -14.369 52.260 1.00 86.81 551 VAL A CA 1
ATOM 4096 C C . VAL A 1 551 ? -48.346 -13.567 53.339 1.00 86.81 551 VAL A C 1
ATOM 4098 O O . VAL A 1 551 ? -48.805 -13.496 54.477 1.00 86.81 551 VAL A O 1
ATOM 4101 N N . LEU A 1 552 ? -47.223 -12.943 52.974 1.00 87.38 552 LEU A N 1
ATOM 4102 C CA . LEU A 1 552 ? -46.408 -12.130 53.884 1.00 87.38 552 LEU A CA 1
ATOM 4103 C C . LEU A 1 552 ? -46.320 -10.670 53.409 1.00 87.38 552 LEU A C 1
ATOM 4105 O O . LEU A 1 552 ? -46.240 -10.422 52.199 1.00 87.38 552 LEU A O 1
ATOM 4109 N N . PRO A 1 553 ? -46.340 -9.693 54.331 1.00 88.62 553 PRO A N 1
ATOM 4110 C CA . PRO A 1 553 ? -46.114 -8.287 54.011 1.00 88.62 553 PRO A CA 1
ATOM 4111 C C . PRO A 1 553 ? -44.663 -8.021 53.604 1.00 88.62 553 PRO A C 1
ATOM 4113 O O . PRO A 1 553 ? -43.741 -8.736 54.012 1.00 88.62 553 PRO A O 1
ATOM 4116 N N . LEU A 1 554 ? -44.465 -6.953 52.830 1.00 86.94 554 LEU A N 1
ATOM 4117 C CA . LEU A 1 554 ? -43.142 -6.363 52.664 1.00 86.94 554 LEU A CA 1
ATOM 4118 C C . LEU A 1 554 ? -42.721 -5.669 53.962 1.00 86.94 554 LEU A C 1
ATOM 4120 O O . LEU A 1 554 ? -43.535 -5.099 54.688 1.00 86.94 554 LEU A O 1
ATOM 4124 N N . THR A 1 555 ? -41.432 -5.705 54.252 1.00 83.06 555 THR A N 1
ATOM 4125 C CA . THR A 1 555 ? -40.845 -5.041 55.406 1.00 83.06 555 THR A CA 1
ATOM 4126 C C . THR A 1 555 ? -41.133 -3.540 55.350 1.00 83.06 555 THR A C 1
ATOM 4128 O O . THR A 1 555 ? -40.857 -2.881 54.351 1.00 83.06 555 THR A O 1
ATOM 4131 N N . GLY A 1 556 ? -41.732 -3.005 56.418 1.00 75.00 556 GLY A N 1
ATOM 4132 C CA . GLY A 1 556 ? -42.149 -1.601 56.498 1.00 75.00 556 GLY A CA 1
ATOM 4133 C C . GLY A 1 556 ? -43.504 -1.279 55.850 1.00 75.00 556 GLY A C 1
ATOM 4134 O O . GLY A 1 556 ? -44.015 -0.181 56.067 1.00 75.00 556 GLY A O 1
ATOM 4135 N N . ASP A 1 557 ? -44.127 -2.222 55.135 1.00 76.81 557 ASP A N 1
ATOM 4136 C CA . ASP A 1 557 ? -45.465 -2.067 54.563 1.00 76.81 557 ASP A CA 1
ATOM 4137 C C . ASP A 1 557 ? -46.502 -2.890 55.343 1.00 76.81 557 ASP A C 1
ATOM 4139 O O . ASP A 1 557 ? -46.405 -4.106 55.489 1.00 76.81 557 ASP A O 1
ATOM 4143 N N . THR A 1 558 ? -47.534 -2.216 55.848 1.00 67.75 558 THR A N 1
ATOM 4144 C CA . THR A 1 558 ? -48.649 -2.855 56.573 1.00 67.75 558 THR A CA 1
ATOM 4145 C C . THR A 1 558 ? -49.896 -3.032 55.704 1.00 67.75 558 THR A C 1
ATOM 4147 O O . THR A 1 558 ? -50.915 -3.533 56.180 1.00 67.75 558 THR A O 1
ATOM 4150 N N . SER A 1 559 ? -49.827 -2.643 54.427 1.00 63.75 559 SER A N 1
ATOM 4151 C CA . SER A 1 559 ? -50.977 -2.462 53.530 1.00 63.75 559 SER A CA 1
ATOM 4152 C C . SER A 1 559 ? -51.471 -3.745 52.849 1.00 63.75 559 SER A C 1
ATOM 4154 O O . SER A 1 559 ? -52.412 -3.691 52.058 1.00 63.75 559 SER A O 1
ATOM 4156 N N . GLY A 1 560 ? -50.892 -4.902 53.171 1.00 67.25 560 GLY A N 1
ATOM 4157 C CA . GLY A 1 560 ? -51.302 -6.210 52.654 1.00 67.25 560 GLY A CA 1
ATOM 4158 C C . GLY A 1 560 ? -50.103 -7.085 52.304 1.00 67.25 560 GLY A C 1
ATOM 4159 O O . GLY A 1 560 ? -49.051 -6.586 51.918 1.00 67.25 560 GLY A O 1
ATOM 4160 N N . GLY A 1 561 ? -50.245 -8.400 52.480 1.00 76.81 561 GLY A N 1
ATOM 4161 C CA . GLY A 1 561 ? -49.217 -9.354 52.076 1.00 76.81 561 GLY A CA 1
ATOM 4162 C C . GLY A 1 561 ? -49.371 -9.798 50.626 1.00 76.81 561 GLY A C 1
ATOM 4163 O O . GLY A 1 561 ? -50.468 -9.770 50.067 1.00 76.81 561 GLY A O 1
ATOM 4164 N N . PHE A 1 562 ? -48.272 -10.263 50.042 1.00 80.38 562 PHE A N 1
ATOM 4165 C CA . PHE A 1 562 ? -48.244 -10.888 48.717 1.00 80.38 562 PHE A CA 1
ATOM 4166 C C . PHE A 1 562 ? -48.034 -12.405 48.860 1.00 80.38 562 PHE A C 1
ATOM 4168 O O . PHE A 1 562 ? -47.431 -12.818 49.850 1.00 80.38 562 PHE A O 1
ATOM 4175 N N . PRO A 1 563 ? -48.509 -13.257 47.939 1.00 81.12 563 PRO A N 1
ATOM 4176 C CA . PRO A 1 563 ? -48.111 -14.668 47.891 1.00 81.12 563 PRO A CA 1
ATOM 4177 C C . PRO A 1 563 ? -46.609 -14.821 47.610 1.00 81.12 563 PRO A C 1
ATOM 4179 O O . PRO A 1 563 ? -45.983 -13.882 47.109 1.00 81.12 563 PRO A O 1
ATOM 4182 N N . ASP A 1 564 ? -46.024 -15.986 47.894 1.00 77.06 564 ASP A N 1
ATOM 4183 C CA . ASP A 1 564 ? -44.647 -16.250 47.464 1.00 77.06 564 ASP A CA 1
ATOM 4184 C C . ASP A 1 564 ? -44.516 -16.214 45.937 1.00 77.06 564 ASP A C 1
ATOM 4186 O O . ASP A 1 564 ? -45.380 -16.734 45.220 1.00 77.06 564 ASP A O 1
ATOM 4190 N N . PRO A 1 565 ? -43.431 -15.623 45.404 1.00 75.88 565 PRO A N 1
ATOM 4191 C CA . PRO A 1 565 ? -43.156 -15.698 43.983 1.00 75.88 565 PRO A CA 1
ATOM 4192 C C . PRO A 1 565 ? -42.829 -17.141 43.594 1.00 75.88 565 PRO A C 1
ATOM 4194 O O . PRO A 1 565 ? -41.870 -17.743 44.078 1.00 75.88 565 PRO A O 1
ATOM 4197 N N . LEU A 1 566 ? -43.612 -17.676 42.664 1.00 77.81 566 LEU A N 1
ATOM 4198 C CA . LEU A 1 566 ? -43.411 -19.012 42.124 1.00 77.81 566 LEU A CA 1
ATOM 4199 C C . LEU A 1 566 ? -42.454 -18.976 40.936 1.00 77.81 566 LEU A C 1
ATOM 4201 O O . LEU A 1 566 ? -42.543 -18.106 40.069 1.00 77.81 566 LEU A O 1
ATOM 4205 N N . ARG A 1 567 ? -41.555 -19.959 40.879 1.00 74.94 567 ARG A N 1
ATOM 4206 C CA . ARG A 1 567 ? -40.686 -20.212 39.727 1.00 74.94 567 ARG A CA 1
ATOM 4207 C C . ARG A 1 567 ? -41.013 -21.588 39.164 1.00 74.94 567 ARG A C 1
ATOM 4209 O O . ARG A 1 567 ? -41.176 -22.540 39.921 1.00 74.94 567 ARG A O 1
ATOM 4216 N N . PHE A 1 568 ? -41.085 -21.690 37.842 1.00 74.25 568 PHE A N 1
ATOM 4217 C CA . PHE A 1 568 ? -41.233 -22.965 37.144 1.00 74.25 568 PHE A CA 1
ATOM 4218 C C . PHE A 1 568 ? -39.879 -23.380 36.578 1.00 74.25 568 PHE A C 1
ATOM 4220 O O . PHE A 1 568 ? -39.171 -22.558 35.996 1.00 74.25 568 PHE A O 1
ATOM 4227 N N . LYS A 1 569 ? -39.525 -24.654 36.741 1.00 71.06 569 LYS A N 1
ATOM 4228 C CA . LYS A 1 569 ? -38.345 -25.261 36.126 1.00 71.06 569 LYS A CA 1
ATOM 4229 C C . LYS A 1 569 ? -38.799 -26.359 35.175 1.00 71.06 569 LYS A C 1
ATOM 4231 O O . LYS A 1 569 ? -39.711 -27.117 35.488 1.00 71.06 569 LYS A O 1
ATOM 4236 N N . ILE A 1 570 ? -38.136 -26.449 34.030 1.00 70.56 570 ILE A N 1
ATOM 4237 C CA . ILE A 1 570 ? -38.302 -27.563 33.101 1.00 70.56 570 ILE A CA 1
ATOM 4238 C C . ILE A 1 570 ? -37.350 -28.672 33.550 1.00 70.56 570 ILE A C 1
ATOM 4240 O O . ILE A 1 570 ? -36.135 -28.481 33.556 1.00 70.56 570 ILE A O 1
ATOM 4244 N N . GLU A 1 571 ? -37.894 -29.817 33.953 1.00 70.62 571 GLU A N 1
ATOM 4245 C CA . GLU A 1 571 ? -37.090 -30.985 34.348 1.00 70.62 571 GLU A CA 1
ATOM 4246 C C . GLU A 1 571 ? -36.834 -31.941 33.180 1.00 70.62 571 GLU A C 1
ATOM 4248 O O . GLU A 1 571 ? -35.831 -32.651 33.161 1.00 70.62 571 GLU A O 1
ATOM 4253 N N . GLN A 1 572 ? -37.722 -31.936 32.183 1.00 70.69 572 GLN A N 1
ATOM 4254 C CA . GLN A 1 572 ? -37.640 -32.801 31.016 1.00 70.69 572 GLN A CA 1
ATOM 4255 C C . GLN A 1 572 ? -37.988 -32.014 29.751 1.00 70.69 572 GLN A C 1
ATOM 4257 O O . GLN A 1 572 ? -39.029 -31.363 29.673 1.00 70.69 572 GLN A O 1
ATOM 4262 N N . LEU A 1 573 ? -37.111 -32.086 28.749 1.00 70.31 573 LEU A N 1
ATOM 4263 C CA . LEU A 1 573 ? -37.362 -31.513 27.427 1.00 70.31 573 LEU A CA 1
ATOM 4264 C C . LEU A 1 573 ? -38.451 -32.307 26.682 1.00 70.31 573 LEU A C 1
ATOM 4266 O O . LEU A 1 573 ? -38.590 -33.516 26.904 1.00 70.31 573 LEU A O 1
ATOM 4270 N N . PRO A 1 574 ? -39.215 -31.665 25.780 1.00 70.12 574 PRO A N 1
ATOM 4271 C CA . PRO A 1 574 ? -40.199 -32.357 24.964 1.00 70.12 574 PRO A CA 1
ATOM 4272 C C . PRO A 1 574 ? -39.516 -33.401 24.076 1.00 70.12 574 PRO A C 1
ATOM 4274 O O . PRO A 1 574 ? -38.404 -33.203 23.593 1.00 70.12 574 PRO A O 1
ATOM 4277 N N . ALA A 1 575 ? -40.207 -34.516 23.823 1.00 70.25 575 ALA A N 1
ATOM 4278 C CA . ALA A 1 575 ? -39.692 -35.575 22.952 1.00 70.25 575 ALA A CA 1
ATOM 4279 C C . ALA A 1 575 ? -39.487 -35.104 21.496 1.00 70.25 575 ALA A C 1
ATOM 4281 O O . ALA A 1 575 ? -38.677 -35.688 20.782 1.00 70.25 575 ALA A O 1
ATOM 4282 N N . ASN A 1 576 ? -40.219 -34.066 21.065 1.00 71.06 576 ASN A N 1
ATOM 4283 C CA . ASN A 1 576 ? -40.096 -33.411 19.762 1.00 71.06 576 ASN A CA 1
ATOM 4284 C C . ASN A 1 576 ? -40.329 -31.892 19.921 1.00 71.06 576 ASN A C 1
ATOM 4286 O O . ASN A 1 576 ? -41.266 -31.503 20.616 1.00 71.06 576 ASN A O 1
ATOM 4290 N N . GLY A 1 577 ? -39.533 -31.054 19.244 1.00 70.62 577 GLY A N 1
ATOM 4291 C CA . GLY A 1 577 ? -39.616 -29.582 19.304 1.00 70.62 577 GLY A CA 1
ATOM 4292 C C . GLY A 1 577 ? -38.574 -28.932 20.226 1.00 70.62 577 GLY A C 1
ATOM 4293 O O . GLY A 1 577 ? -37.733 -29.620 20.799 1.00 70.62 577 GLY A O 1
ATOM 4294 N N . GLU A 1 578 ? -38.621 -27.603 20.358 1.00 66.31 578 GLU A N 1
ATOM 4295 C CA . GLU A 1 578 ? -37.730 -26.813 21.221 1.00 66.31 578 GLU A CA 1
ATOM 4296 C C . GLU A 1 578 ? -38.504 -25.724 21.980 1.00 66.31 578 GLU A C 1
ATOM 4298 O O . GLU A 1 578 ? -39.567 -25.281 21.541 1.00 66.31 578 GLU A O 1
ATOM 4303 N N . PHE A 1 579 ? -37.976 -25.288 23.126 1.00 63.44 579 PHE A N 1
ATOM 4304 C CA . PHE A 1 579 ? -38.481 -24.112 23.833 1.00 63.44 579 PHE A CA 1
ATOM 4305 C C . PHE A 1 579 ? -37.729 -22.865 23.362 1.00 63.44 579 PHE A C 1
ATOM 4307 O O . PHE A 1 579 ? -36.501 -22.841 23.383 1.00 63.44 579 PHE A O 1
ATOM 4314 N N . VAL A 1 580 ? -38.457 -21.805 23.006 1.00 57.56 580 VAL A N 1
ATOM 4315 C CA . VAL A 1 580 ? -37.873 -20.480 22.757 1.00 57.56 580 VAL A CA 1
ATOM 4316 C C . VAL A 1 580 ? -37.898 -19.700 24.071 1.00 57.56 580 VAL A C 1
ATOM 4318 O O . VAL A 1 580 ? -38.941 -19.182 24.466 1.00 57.56 580 VAL A O 1
ATOM 4321 N N . ALA A 1 581 ? -36.766 -19.641 24.771 1.00 52.56 581 ALA A N 1
ATOM 4322 C CA . ALA A 1 581 ? -36.586 -18.761 25.924 1.00 52.56 581 ALA A CA 1
ATOM 4323 C C . ALA A 1 581 ? -35.806 -17.500 25.501 1.00 52.56 581 ALA A C 1
ATOM 4325 O O . ALA A 1 581 ? -34.862 -17.621 24.716 1.00 52.56 581 ALA A O 1
ATOM 4326 N N . PRO A 1 582 ? -36.147 -16.298 26.005 1.00 46.09 582 PRO A N 1
ATOM 4327 C CA . PRO A 1 582 ? -35.298 -15.124 25.851 1.00 46.09 582 PRO A CA 1
ATOM 4328 C C . PRO A 1 582 ? -34.041 -15.322 26.708 1.00 46.09 582 PRO A C 1
ATOM 4330 O O . PRO A 1 582 ? -34.041 -15.060 27.907 1.00 46.09 582 PRO A O 1
ATOM 4333 N N . LEU A 1 583 ? -32.987 -15.869 26.109 1.00 45.62 583 LEU A N 1
ATOM 4334 C CA . LEU A 1 583 ? -31.685 -16.014 26.751 1.00 45.62 583 LEU A CA 1
ATOM 4335 C C . LEU A 1 583 ? -30.949 -14.675 26.668 1.00 45.62 583 LEU A C 1
ATOM 4337 O O . LEU A 1 583 ? -30.804 -14.121 25.578 1.00 45.62 583 LEU A O 1
ATOM 4341 N N . TYR A 1 584 ? -30.465 -14.163 27.802 1.00 45.16 584 TYR A N 1
ATOM 4342 C CA . TYR A 1 584 ? -29.446 -13.117 27.779 1.00 45.16 584 TYR A CA 1
ATOM 4343 C C . TYR A 1 584 ? -28.137 -13.770 27.306 1.00 45.16 584 TYR A C 1
ATOM 4345 O O . TYR A 1 584 ? -27.646 -14.674 27.982 1.00 45.16 584 TYR A O 1
ATOM 4353 N N . PRO A 1 585 ? -27.572 -13.362 26.156 1.00 47.09 585 PRO A N 1
ATOM 4354 C CA . PRO A 1 585 ? -26.470 -14.075 25.503 1.00 47.09 585 PRO A CA 1
ATOM 4355 C C . PRO A 1 585 ? -25.149 -14.076 26.292 1.00 47.09 585 PRO A C 1
ATOM 4357 O O . PRO A 1 585 ? -24.215 -14.758 25.889 1.00 47.09 585 PRO A O 1
ATOM 4360 N N . TYR A 1 586 ? -25.071 -13.346 27.407 1.00 51.25 586 TYR A N 1
ATOM 4361 C CA . TYR A 1 586 ? -23.857 -13.184 28.211 1.00 51.25 586 TYR A CA 1
ATOM 4362 C C . TYR A 1 586 ? -23.797 -14.075 29.463 1.00 51.25 586 TYR A C 1
ATOM 4364 O O . TYR A 1 586 ? -22.730 -14.223 30.042 1.00 51.25 586 TYR A O 1
ATOM 4372 N N . PHE A 1 587 ? -24.909 -14.703 29.863 1.00 52.69 587 PHE A N 1
ATOM 4373 C CA . PHE A 1 587 ? -24.971 -15.625 31.010 1.00 52.69 587 PHE A CA 1
ATOM 4374 C C . PHE A 1 587 ? -25.323 -17.037 30.539 1.00 52.69 587 PHE A C 1
ATOM 4376 O O . PHE A 1 587 ? -26.275 -17.659 31.013 1.00 52.69 587 PHE A O 1
ATOM 4383 N N . ILE A 1 588 ? -24.615 -17.505 29.510 1.00 44.16 588 ILE A N 1
ATOM 4384 C CA . ILE A 1 588 ? -24.807 -18.853 28.985 1.00 44.16 588 ILE A CA 1
ATOM 4385 C C . ILE A 1 588 ? -23.950 -19.806 29.817 1.00 44.16 588 ILE A C 1
ATOM 4387 O O . ILE A 1 588 ? -22.761 -19.957 29.556 1.00 44.16 588 ILE A O 1
ATOM 4391 N N . ASP A 1 589 ? -24.580 -20.520 30.744 1.00 41.34 589 ASP A N 1
ATOM 4392 C CA . ASP A 1 589 ? -24.069 -21.826 31.155 1.00 41.34 589 ASP A CA 1
ATOM 4393 C C . ASP A 1 589 ? -24.341 -22.810 29.998 1.00 41.34 589 ASP A C 1
ATOM 4395 O O . ASP A 1 589 ? -25.417 -23.411 29.894 1.00 41.34 589 ASP A O 1
ATOM 4399 N N . ASP A 1 590 ? -23.410 -22.926 29.038 1.00 36.00 590 ASP A N 1
ATOM 4400 C CA . ASP A 1 590 ? -23.562 -23.843 27.897 1.00 36.00 590 ASP A CA 1
ATOM 4401 C C . ASP A 1 590 ? -23.253 -25.275 28.335 1.00 36.00 590 ASP A C 1
ATOM 4403 O O . ASP A 1 590 ? -22.199 -25.842 28.054 1.00 36.00 590 ASP A O 1
ATOM 4407 N N . HIS A 1 591 ? -24.224 -25.918 28.977 1.00 39.78 591 HIS A N 1
ATOM 4408 C CA . HIS A 1 591 ? -24.113 -27.316 29.399 1.00 39.78 591 HIS A CA 1
ATOM 4409 C C . HIS A 1 591 ? -23.971 -28.327 28.235 1.00 39.78 591 HIS A C 1
ATOM 4411 O O . HIS A 1 591 ? -23.929 -29.534 28.475 1.00 39.78 591 HIS A O 1
ATOM 4417 N N . ARG A 1 592 ? -23.924 -27.886 26.966 1.00 38.34 592 ARG A N 1
ATOM 4418 C CA . ARG A 1 592 ? -23.725 -28.759 25.793 1.00 38.34 592 ARG A CA 1
ATOM 4419 C C . ARG A 1 592 ? -22.255 -28.988 25.449 1.00 38.34 592 ARG A C 1
ATOM 4421 O O . ARG A 1 592 ? -21.958 -29.991 24.800 1.00 38.34 592 ARG A O 1
ATOM 4428 N N . THR A 1 593 ? -21.354 -28.091 25.845 1.00 34.66 593 THR A N 1
ATOM 4429 C CA . THR A 1 593 ? -19.926 -28.166 25.489 1.00 34.66 593 THR A CA 1
ATOM 4430 C C . THR A 1 593 ? -19.025 -28.576 26.649 1.00 34.66 593 THR A C 1
ATOM 4432 O O . THR A 1 593 ? -17.857 -28.897 26.423 1.00 34.66 593 THR A O 1
ATOM 4435 N N . ASP A 1 594 ? -19.556 -28.674 27.867 1.00 38.31 594 ASP A N 1
ATOM 4436 C CA . ASP A 1 594 ? -18.706 -28.782 29.041 1.00 38.31 594 ASP A CA 1
ATOM 4437 C C . ASP A 1 594 ? -18.453 -30.226 29.512 1.00 38.31 594 ASP A C 1
ATOM 4439 O O . ASP A 1 594 ? -19.326 -30.911 30.049 1.00 38.31 594 ASP A O 1
ATOM 4443 N N . LYS A 1 595 ? -17.211 -30.695 29.344 1.00 40.62 595 LYS A N 1
ATOM 4444 C CA . LYS A 1 595 ? -16.654 -31.794 30.157 1.00 40.62 595 LYS A CA 1
ATOM 4445 C C . LYS A 1 595 ? -16.054 -31.286 31.478 1.00 40.62 595 LYS A C 1
ATOM 4447 O O . LYS A 1 595 ? -15.597 -32.104 32.271 1.00 40.62 595 LYS A O 1
ATOM 4452 N N . VAL A 1 596 ? -16.052 -29.973 31.706 1.00 43.75 596 VAL A N 1
ATOM 4453 C CA . VAL A 1 596 ? -15.423 -29.261 32.829 1.00 43.75 596 VAL A CA 1
ATOM 4454 C C . VAL A 1 596 ? -16.450 -28.352 33.540 1.00 43.75 596 VAL A C 1
ATOM 4456 O O . VAL A 1 596 ? -16.084 -27.449 34.288 1.00 43.75 596 VAL A O 1
ATOM 4459 N N . GLY A 1 597 ? -17.750 -28.649 33.396 1.00 44.81 597 GLY A N 1
ATOM 4460 C CA . GLY A 1 597 ? -18.883 -27.877 33.942 1.00 44.81 597 GLY A CA 1
ATOM 4461 C C . GLY A 1 597 ? -19.072 -27.990 35.449 1.00 44.81 597 GLY A C 1
ATOM 4462 O O . GLY A 1 597 ? -20.190 -28.027 35.943 1.00 44.81 597 GLY A O 1
ATOM 4463 N N . GLY A 1 598 ? -17.972 -28.110 36.176 1.00 57.25 598 GLY A N 1
ATOM 4464 C CA . GLY A 1 598 ? -17.936 -28.091 37.623 1.00 57.25 598 GLY A CA 1
ATOM 4465 C C . GLY A 1 598 ? -16.662 -27.469 38.175 1.00 57.25 598 GLY A C 1
ATOM 4466 O O . GLY A 1 598 ? -16.480 -27.531 39.378 1.00 57.25 598 GLY A O 1
ATOM 4467 N N . LEU A 1 599 ? -15.767 -26.901 37.354 1.00 59.03 599 LEU A N 1
ATOM 4468 C CA . LEU A 1 599 ? -14.512 -26.329 37.853 1.00 59.03 599 LEU A CA 1
ATOM 4469 C C . LEU A 1 599 ? -14.749 -25.021 38.616 1.00 59.03 599 LEU A C 1
ATOM 4471 O O . LEU A 1 599 ? -14.290 -24.885 39.744 1.00 59.03 599 LEU A O 1
ATOM 4475 N N . ILE A 1 600 ? -15.510 -24.092 38.036 1.00 58.34 600 ILE A N 1
ATOM 4476 C CA . ILE A 1 600 ? -15.869 -22.832 38.702 1.00 58.34 600 ILE A CA 1
ATOM 4477 C C . ILE A 1 600 ? -16.772 -23.114 39.906 1.00 58.34 600 ILE A C 1
ATOM 4479 O O . ILE A 1 600 ? -16.519 -22.595 40.987 1.00 58.34 600 ILE A O 1
ATOM 4483 N N . ASP A 1 601 ? -17.749 -24.013 39.771 1.00 60.47 601 ASP A N 1
ATOM 4484 C CA . ASP A 1 601 ? -18.575 -24.459 40.899 1.00 60.47 601 ASP A CA 1
ATOM 4485 C C . ASP A 1 601 ? -17.751 -25.152 41.995 1.00 60.47 601 ASP A C 1
ATOM 4487 O O . ASP A 1 601 ? -18.007 -24.950 43.182 1.00 60.47 601 ASP A O 1
ATOM 4491 N N . TYR A 1 602 ? -16.725 -25.929 41.629 1.00 66.25 602 TYR A N 1
ATOM 4492 C CA . TYR A 1 602 ? -15.804 -26.549 42.579 1.00 66.25 602 TYR A CA 1
ATOM 4493 C C . TYR A 1 602 ? -14.959 -25.502 43.295 1.00 66.25 602 TYR A C 1
ATOM 4495 O O . TYR A 1 602 ? -14.920 -25.537 44.524 1.00 66.25 602 TYR A O 1
ATOM 4503 N N . ILE A 1 603 ? -14.332 -24.574 42.562 1.00 65.50 603 ILE A N 1
ATOM 4504 C CA . ILE A 1 603 ? -13.552 -23.457 43.119 1.00 65.50 603 ILE A CA 1
ATOM 4505 C C . ILE A 1 603 ? -14.431 -22.671 44.094 1.00 65.50 603 ILE A C 1
ATOM 4507 O O . ILE A 1 603 ? -14.050 -22.470 45.242 1.00 65.50 603 ILE A O 1
ATOM 4511 N N . ASN A 1 604 ? -15.655 -22.341 43.680 1.00 57.91 604 ASN A N 1
ATOM 4512 C CA . ASN A 1 604 ? -16.628 -21.609 44.488 1.00 57.91 604 ASN A CA 1
ATOM 4513 C C . ASN A 1 604 ? -17.143 -22.402 45.701 1.00 57.91 604 ASN A C 1
ATOM 4515 O O . ASN A 1 604 ? -17.642 -21.803 46.653 1.00 57.91 604 ASN A O 1
ATOM 4519 N N . SER A 1 605 ? -17.035 -23.734 45.686 1.00 69.94 605 SER A N 1
ATOM 4520 C CA . SER A 1 605 ? -17.372 -24.591 46.829 1.00 69.94 605 SER A CA 1
ATOM 4521 C C . SER A 1 605 ? -16.230 -24.750 47.840 1.00 69.94 605 SER A C 1
ATOM 4523 O O . SER A 1 605 ? -16.463 -25.297 48.923 1.00 69.94 605 SER A O 1
ATOM 4525 N N . GLN A 1 606 ? -15.013 -24.291 47.518 1.00 78.12 606 GLN A N 1
ATOM 4526 C CA . GLN A 1 606 ? -13.869 -24.403 48.420 1.00 78.12 606 GLN A CA 1
ATOM 4527 C C . GLN A 1 606 ? -13.853 -23.290 49.484 1.00 78.12 606 GLN A C 1
ATOM 4529 O O . GLN A 1 606 ? -14.298 -22.169 49.229 1.00 78.12 606 GLN A O 1
ATOM 4534 N N . PRO A 1 607 ? -13.317 -23.558 50.692 1.00 73.25 607 PRO A N 1
ATOM 4535 C CA . PRO A 1 607 ? -13.216 -22.561 51.764 1.00 73.25 607 PRO A CA 1
ATOM 4536 C C . PRO A 1 607 ? -12.315 -21.363 51.416 1.00 73.25 607 PRO A C 1
ATOM 4538 O O . PRO A 1 607 ? -12.412 -20.316 52.050 1.00 73.25 607 PRO A O 1
ATOM 4541 N N . ASP A 1 608 ? -11.427 -21.538 50.441 1.00 81.75 608 ASP A N 1
ATOM 4542 C CA . ASP A 1 608 ? -10.436 -20.596 49.926 1.00 81.75 608 ASP A CA 1
ATOM 4543 C C . ASP A 1 608 ? -10.714 -20.199 48.463 1.00 81.75 608 ASP A C 1
ATOM 4545 O O . ASP A 1 608 ? -9.795 -19.869 47.714 1.00 81.75 608 ASP A O 1
ATOM 4549 N N . ALA A 1 609 ? -11.996 -20.194 48.074 1.00 73.62 609 ALA A N 1
ATOM 4550 C CA . ALA A 1 609 ? -12.471 -19.886 46.724 1.00 73.62 609 ALA A CA 1
ATOM 4551 C C . ALA A 1 609 ? -11.841 -18.627 46.110 1.00 73.62 609 ALA A C 1
ATOM 4553 O O . ALA A 1 609 ? -11.459 -18.658 44.946 1.00 73.62 609 ALA A O 1
ATOM 4554 N N . ASP A 1 610 ? -11.684 -17.548 46.884 1.00 69.56 610 ASP A N 1
ATOM 4555 C CA . ASP A 1 610 ? -11.099 -16.298 46.383 1.00 69.56 610 ASP A CA 1
ATOM 4556 C C . ASP A 1 610 ? -9.619 -16.491 45.976 1.00 69.56 610 ASP A C 1
ATOM 4558 O O . ASP A 1 610 ? -9.201 -16.034 44.917 1.00 69.56 610 ASP A O 1
ATOM 4562 N N . ALA A 1 611 ? -8.838 -17.261 46.746 1.00 73.69 611 ALA A N 1
ATOM 4563 C CA . ALA A 1 611 ? -7.434 -17.545 46.428 1.00 73.69 611 ALA A CA 1
ATOM 4564 C C . ALA A 1 611 ? -7.281 -18.528 45.251 1.00 73.69 611 ALA A C 1
ATOM 4566 O O . ALA A 1 611 ? -6.378 -18.381 44.425 1.00 73.69 611 ALA A O 1
ATOM 4567 N N . LEU A 1 612 ? -8.172 -19.520 45.154 1.00 77.38 612 LEU A N 1
ATOM 4568 C CA . LEU A 1 612 ? -8.231 -20.442 44.016 1.00 77.38 612 LEU A CA 1
ATOM 4569 C C . LEU A 1 612 ? -8.690 -19.740 42.733 1.00 77.38 612 LEU A C 1
ATOM 4571 O O . LEU A 1 612 ? -8.167 -20.048 41.665 1.00 77.38 612 LEU A O 1
ATOM 4575 N N . MET A 1 613 ? -9.622 -18.788 42.830 1.00 77.69 613 MET A N 1
ATOM 4576 C CA . MET A 1 613 ? -10.089 -17.991 41.696 1.00 77.69 613 MET A CA 1
ATOM 4577 C C . MET A 1 613 ? -8.991 -17.048 41.198 1.00 77.69 613 MET A C 1
ATOM 4579 O O . MET A 1 613 ? -8.727 -17.018 39.999 1.00 77.69 613 MET A O 1
ATOM 4583 N N . ASP A 1 614 ? -8.276 -16.367 42.098 1.00 75.44 614 ASP A N 1
ATOM 4584 C CA . ASP A 1 614 ? -7.114 -15.543 41.737 1.00 75.44 614 ASP A CA 1
ATOM 4585 C C . ASP A 1 614 ? -6.021 -16.379 41.050 1.00 75.44 614 ASP A C 1
ATOM 4587 O O . ASP A 1 614 ? -5.433 -15.966 40.048 1.00 75.44 614 ASP A O 1
ATOM 4591 N N . SER A 1 615 ? -5.774 -17.596 41.547 1.00 78.69 615 SER A N 1
ATOM 4592 C CA . SER A 1 615 ? -4.807 -18.521 40.951 1.00 78.69 615 SER A CA 1
ATOM 4593 C C . SER A 1 615 ? -5.258 -19.064 39.589 1.00 78.69 615 SER A C 1
ATOM 4595 O O . SER A 1 615 ? -4.435 -19.196 38.681 1.00 78.69 615 SER A O 1
ATOM 4597 N N . TYR A 1 616 ? -6.553 -19.344 39.425 1.00 75.56 616 TYR A N 1
ATOM 4598 C CA . TYR A 1 616 ? -7.151 -19.730 38.149 1.00 75.56 616 TYR A CA 1
ATOM 4599 C C . TYR A 1 616 ? -7.031 -18.600 37.120 1.00 75.56 616 TYR A C 1
ATOM 4601 O O . TYR A 1 616 ? -6.579 -18.838 35.999 1.00 75.56 616 TYR A O 1
ATOM 4609 N N . ILE A 1 617 ? -7.359 -17.365 37.510 1.00 71.88 617 ILE A N 1
ATOM 4610 C CA . ILE A 1 617 ? -7.241 -16.177 36.657 1.00 71.88 617 ILE A CA 1
ATOM 4611 C C . ILE A 1 617 ? -5.782 -15.971 36.225 1.00 71.88 617 ILE A C 1
ATOM 4613 O O . ILE A 1 617 ? -5.529 -15.801 35.032 1.00 71.88 617 ILE A O 1
ATOM 4617 N N . ASP A 1 618 ? -4.807 -16.074 37.136 1.00 73.06 618 ASP A N 1
ATOM 4618 C CA . ASP A 1 618 ? -3.377 -16.004 36.786 1.00 73.06 618 ASP A CA 1
ATOM 4619 C C . ASP A 1 618 ? -2.977 -17.103 35.785 1.00 73.06 618 ASP A C 1
ATOM 4621 O O . ASP A 1 618 ? -2.268 -16.844 34.809 1.00 73.06 618 ASP A O 1
ATOM 4625 N N . ALA A 1 619 ? -3.482 -18.328 35.954 1.00 71.88 619 ALA A N 1
ATOM 4626 C CA . ALA A 1 619 ? -3.217 -19.429 35.032 1.00 71.88 619 ALA A CA 1
ATOM 4627 C C . ALA A 1 619 ? -3.844 -19.219 33.640 1.00 71.88 619 ALA A C 1
ATOM 4629 O O . ALA A 1 619 ? -3.223 -19.592 32.640 1.00 71.88 619 ALA A O 1
ATOM 4630 N N . VAL A 1 620 ? -5.033 -18.611 33.550 1.00 66.00 620 VAL A N 1
ATOM 4631 C CA . VAL A 1 620 ? -5.667 -18.219 32.275 1.00 66.00 620 VAL A CA 1
ATOM 4632 C C . VAL A 1 620 ? -4.834 -17.135 31.593 1.00 66.00 620 VAL A C 1
ATOM 4634 O O . VAL A 1 620 ? -4.433 -17.293 30.440 1.00 66.00 620 VAL A O 1
ATOM 4637 N N . VAL A 1 621 ? -4.518 -16.063 32.321 1.00 63.31 621 VAL A N 1
ATOM 4638 C CA . VAL A 1 621 ? -3.802 -14.891 31.794 1.00 63.31 621 VAL A CA 1
ATOM 4639 C C . VAL A 1 621 ? -2.373 -15.248 31.368 1.00 63.31 621 VAL A C 1
ATOM 4641 O O . VAL A 1 621 ? -1.871 -14.724 30.375 1.00 63.31 621 VAL A O 1
ATOM 4644 N N . THR A 1 622 ? -1.720 -16.185 32.062 1.00 67.12 622 THR A N 1
ATOM 4645 C CA . THR A 1 622 ? -0.358 -16.649 31.733 1.00 67.12 622 THR A CA 1
ATOM 4646 C C . THR A 1 622 ? -0.312 -17.866 30.801 1.00 67.12 622 THR A C 1
ATOM 4648 O O . THR A 1 622 ? 0.778 -18.357 30.493 1.00 67.12 622 THR A O 1
ATOM 4651 N N . ASN A 1 623 ? -1.466 -18.342 30.318 1.00 78.50 623 ASN A N 1
ATOM 4652 C CA . ASN A 1 623 ? -1.614 -19.497 29.427 1.00 78.50 623 ASN A CA 1
ATOM 4653 C C . ASN A 1 623 ? -1.012 -20.805 29.997 1.00 78.50 623 ASN A C 1
ATOM 4655 O O . ASN A 1 623 ? -0.348 -21.576 29.300 1.00 78.50 623 ASN A O 1
ATOM 4659 N N . ARG A 1 624 ? -1.214 -21.038 31.300 1.00 74.94 624 ARG A N 1
ATOM 4660 C CA . ARG A 1 624 ? -0.718 -22.194 32.076 1.00 74.94 624 ARG A CA 1
ATOM 4661 C C . ARG A 1 624 ? -1.830 -23.098 32.608 1.00 74.94 624 ARG A C 1
ATOM 4663 O O . ARG A 1 624 ? -1.573 -23.921 33.488 1.00 74.94 624 ARG A O 1
ATOM 4670 N N . LEU A 1 625 ? -3.039 -22.976 32.063 1.00 71.38 625 LEU A N 1
ATOM 4671 C CA . LEU A 1 625 ? -4.236 -23.658 32.557 1.00 71.38 625 LEU A CA 1
ATOM 4672 C C . LEU A 1 625 ? -4.046 -25.172 32.731 1.00 71.38 625 LEU A C 1
ATOM 4674 O O . LEU A 1 625 ? -4.379 -25.719 33.777 1.00 71.38 625 LEU A O 1
ATOM 4678 N N . ASP A 1 626 ? -3.424 -25.838 31.755 1.00 70.81 626 ASP A N 1
ATOM 4679 C CA . ASP A 1 626 ? -3.187 -27.287 31.804 1.00 70.81 626 ASP A CA 1
ATOM 4680 C C . ASP A 1 626 ? -2.272 -27.700 32.965 1.00 70.81 626 ASP A C 1
ATOM 4682 O O . ASP A 1 626 ? -2.469 -28.740 33.590 1.00 70.81 626 ASP A O 1
ATOM 4686 N N . SER A 1 627 ? -1.259 -26.890 33.283 1.00 70.94 627 SER A N 1
ATOM 4687 C CA . SER A 1 627 ? -0.359 -27.165 34.408 1.00 70.94 627 SER A CA 1
ATOM 4688 C C . SER A 1 627 ? -1.016 -26.873 35.752 1.00 70.94 627 SER A C 1
ATOM 4690 O O . SER A 1 627 ? -0.668 -27.516 36.738 1.00 70.94 627 SER A O 1
ATOM 4692 N N . TRP A 1 628 ? -1.912 -25.890 35.795 1.00 77.75 628 TRP A N 1
ATOM 4693 C CA . TRP A 1 628 ? -2.651 -25.521 36.995 1.00 77.75 628 TRP A CA 1
ATOM 4694 C C . TRP A 1 628 ? -3.686 -26.595 37.345 1.00 77.75 628 TRP A C 1
ATOM 4696 O O . TRP A 1 628 ? -3.680 -27.114 38.459 1.00 77.75 628 TRP A O 1
ATOM 4706 N N . MET A 1 629 ? -4.467 -27.044 36.355 1.00 68.62 629 MET A N 1
ATOM 4707 C CA . MET A 1 629 ? -5.460 -28.107 36.541 1.00 68.62 629 MET A CA 1
ATOM 4708 C C . MET A 1 629 ? -4.843 -29.417 37.052 1.00 68.62 629 MET A C 1
ATOM 4710 O O . MET A 1 629 ? -5.448 -30.058 37.892 1.00 68.62 629 MET A O 1
ATOM 4714 N N . ASN A 1 630 ? -3.644 -29.803 36.596 1.00 73.00 630 ASN A N 1
ATOM 4715 C CA . ASN A 1 630 ? -2.978 -31.041 37.040 1.00 73.00 630 ASN A CA 1
ATOM 4716 C C . ASN A 1 630 ? -2.352 -30.971 38.448 1.00 73.00 630 ASN A C 1
ATOM 4718 O O . ASN A 1 630 ? -1.907 -31.995 38.964 1.00 73.00 630 ASN A O 1
ATOM 4722 N N . ASN A 1 631 ? -2.207 -29.772 39.018 1.00 67.19 631 ASN A N 1
ATOM 4723 C CA . ASN A 1 631 ? -1.639 -29.584 40.355 1.00 67.19 631 ASN A CA 1
ATOM 4724 C C . ASN A 1 631 ? -2.727 -29.403 41.420 1.00 67.19 631 ASN A C 1
ATOM 4726 O O . ASN A 1 631 ? -2.513 -29.813 42.559 1.00 67.19 631 ASN A O 1
ATOM 4730 N N . GLU A 1 632 ? -3.858 -28.794 41.053 1.00 62.16 632 GLU A N 1
ATOM 4731 C CA . GLU A 1 632 ? -4.975 -28.500 41.963 1.00 62.16 632 GLU A CA 1
ATOM 4732 C C . GLU A 1 632 ? -6.085 -29.577 41.946 1.00 62.16 632 GLU A C 1
ATOM 4734 O O . GLU A 1 632 ? -6.893 -29.634 42.876 1.00 62.16 632 GLU A O 1
ATOM 4739 N N . PHE A 1 633 ? -6.107 -30.461 40.933 1.00 53.25 633 PHE A N 1
ATOM 4740 C CA . PHE A 1 633 ? -6.997 -31.634 40.805 1.00 53.25 633 PHE A CA 1
ATOM 4741 C C . PHE A 1 633 ? -6.200 -32.916 40.565 1.00 53.25 633 PHE A C 1
ATOM 4743 O O . PHE A 1 633 ? -6.666 -33.985 41.035 1.00 53.25 633 PHE A O 1
#

pLDDT: mean 72.42, std 21.22, range [24.31, 98.0]

Radius of gyration: 50.53 Å; chains: 1; bounding box: 101×60×143 Å

Secondary structure (DSSP, 8-state):
-HHHHHHHHHHHHT-TTTTTHHHHHHHHT--------S--HHHHHHHHHHHHHHHHHHHHHHHHHGGGGSS---HHHHHHHHHHHHHHHHHHHTSPPEEEPPPPEEE---B--SS--SS---EEEEEES-SEEEE--GGGPPS---------S-------TTS-PPP-GGG---EEE-SSS-EEEEEEETT-TT--TT--S-EEEEEESEEEEEEEEEEEEE-IIIIIIHHHHHHHHHHHHHHHHHHHHTT------SSSSSSSSSTTTTS-HHHHHHHHHHHHHHH-HHHHHHHH-GGG-S--HHHHHHHHHSPEEEEEEEEEEEEEE---S--EEEES-SS-EEE--BTTEEEHHHHHHHHHHHEEEE-TT---EEEEE---SEEESEEEEEEEEEEE-----TTB-SSSSSS-B--SS-EEEEEEEEEEE--PPPEEEPPPPEEEE-SS-EEGGGS-----EEE-SS-SSPEEEEE-SSTT-EE-TTEEEEEEEEEE-TTS-BPPPEEEEEEEE-TT-PPPPEE-------SSSS-------EE----EEBTT--S-EEPPPP-----S--SSS-------TTS---TTT-SSTTHHHHHHHSTTHHHHHHHHHHHHHTT-HHHHHHHH-

Foldseek 3Di:
DVVVVVVVLVVVVPDPCLLVVLVVVVVVPPDVPDAPPPDDPVRLVVLLVVLVVLQVVLLCLLLVLVVVLVDQDDLVSNLSSLSSNLSSLVSLLQGAKRKDFDAAAEDAADACDPVFNPFDGQKHKDKFQWQKDKAAAASQDDDDPDDDDDDDDDDHDADDPPPDFDARTRSGGMDIGGGNFMKMKGKDWPQFPPDDTRGNGMDMGMHGQDKTKIKIKIFTFAQCVVSHLQSQLCSVVSSVVSVVVSVVVVPDDDDDDDPPPPVVVPVPQQPDLVVVLVVVVVVCVVPVRVVSSCVSCVVPPDDDSVNCSVSVVDTDGNDMHMDIHIYGYWDPGAKDKDFQAQEAEDEADAAQFAFCVVCVVVRVVRMDIDDSSRADKDKDKPDDRGDGAFKDKMKIKIKGPTQHDAQPQQAPPPHGDGDRIRMYIDIHIYHYAHPDAKDKDADAAEEAADPAKDACVPDCRDDIDIDDRNARDWDKDKDWPDPRSIDGAQAKIWIWMKTAGPNGHIDPIDTHIYHYHHPPPFDDKAWDDDDDDDPDLDDDDDDTDIDAPSFGYHVPDPPTTDGDDDDDDDPDDDPDDDDDDPDPPPPDPPPPPDPPSCVLVVLVPDPPSVVLVVVCVVCVVVVNNVVSVVVVD

Sequence (633 aa):
MAASAIGLLAALASSGAAVAQPLQNFYEYQAVANDETGLSPEEQQQKNTQSLVAISGLIATHNGTIPLGFVPLPTWVGISAEIAQLAADNGLKFTRAVLYAPGDRIRSPNAADAAYPADGACRFEFELPQATAQFGNFLGFWPKLEYGPEDDSSVDRLFLPGDTAISFGDLGVPEIAHANTDVVLRVFIGSDPDFIADSDLPQIVSLGAGVHDIEWNAITLYSPIWDTAFPAALIPVMAAAEAKFGKYIDSFIEPKQALRSNALELTSIKSNTDELAALITKLNRRIGLLQLIKQAAPELGDLTVDIVVDRITSGQPSVSRKRIQRLTVYDLIPPTIATSSANPTFEATDIGGARTSRYMEDLLATVVASDACGRPFEIAHDAPEILPLGNTLVTWTVRDAGPVPPDADHDGDGSVDNDTFNSRSVTQVVTIEDTQWPILVPPPGLVIESAASINLDEQALGRPLVVDLADLNPVVTSSTPNADGIVTPGTRTIVTWVATDSSGNSSPAADQLVTVKTPGSNTAPVVADQVADTLTSEPVAIVLTGQDNDVLPLTGDTSGGFPDPLRFKIEQLPANGEFVAPLYPYFIDDHRTDKVGGLIDYINSQPDADALMDSYIDAVVTNRLDSWMNNEF